Protein AF-A0A840U031-F1 (afdb_monomer)

Sequence (368 aa):
MFIEQYSKSLKYCKAKLGITLNYLNSFEESGIDAKKALLSLMNKDLINYETIKKSLEISNTLLSTINLNIQNQDTLATKFSENIDLINETMLNLDLVSRFKGSELEFILDRKDSQLIALKKNITLEKIDSIRNEYDVEIREKYYNLIINYFPEISEELSKLAGREIYKKLVHANIDLGKSGAKNGEVLNLYVTWKIDSKINVNQNPPRLSLGKYYLKDTGWKLEIADMFSLVKRINEPTSTEDTLLSPSNFKGTGGAVLMWTFNSLDRGIKLVDRNGTEKIIRKNRFINFVEPSIGINISYLDFSTGKDVEIGTGIQAGLFRNKIYFGYGANLHLLRPRDQNPYYFFLGFSFTKLSDFFKDSKSVASQ

Secondary structure (DSSP, 8-state):
-HHHHHHHHHHHHHHHHHHHHHHHHHHHHT-HHHHHHHHHHTT--HHHHHHHHHHHHHHHHHHHT--S----HHHHHHHHHHTHHHHHHHHHHHHHHHTTTTSHHHHHHHHHHHHHHHHT---------S-SSSHHHHHHHHHHHHHHHTHHHHHHHHHHHHHHHHHHHPPP----TTTTT--TT-EEEEEEE--S-SSS-TTSPPPEEEEEEEE----EEEEEEEEEEEEEEESS----TT-TTB-S-SEEEEEEEEEEEEEE-----EEEE-TTS-EEEE-S-HHHHHH--EEEEEEEEE--BTT-S-EEEEEEEEEETTTTEEEEEEEEGGGSS-TTS--EEEEEEE-HHHHHHHHHHHHHHTT-

Structure (mmCIF, N/CA/C/O backbone):
data_AF-A0A840U031-F1
#
_entry.id   AF-A0A840U031-F1
#
loop_
_atom_site.group_PDB
_atom_site.id
_atom_site.type_symbol
_atom_site.label_atom_id
_atom_site.label_alt_id
_atom_site.label_comp_id
_atom_site.label_asym_id
_atom_site.label_entity_id
_atom_site.label_seq_id
_atom_site.pdbx_PDB_ins_code
_atom_site.Cartn_x
_atom_site.Cartn_y
_atom_site.Cartn_z
_atom_site.occupancy
_atom_site.B_iso_or_equiv
_atom_site.auth_seq_id
_atom_site.auth_comp_id
_atom_site.auth_asym_id
_atom_site.auth_atom_id
_atom_site.pdbx_PDB_model_num
ATOM 1 N N . MET A 1 1 ? -42.787 -15.779 50.944 1.00 52.34 1 MET A N 1
ATOM 2 C CA . MET A 1 1 ? -41.893 -16.176 49.832 1.00 52.34 1 MET A CA 1
ATOM 3 C C . MET A 1 1 ? -41.603 -15.006 48.883 1.00 52.34 1 MET A C 1
ATOM 5 O O . MET A 1 1 ? -40.441 -14.667 48.727 1.00 52.34 1 MET A O 1
ATOM 9 N N . PHE A 1 2 ? -42.619 -14.320 48.338 1.00 59.94 2 PHE A N 1
ATOM 10 C CA . PHE A 1 2 ? -42.446 -13.186 47.404 1.00 59.94 2 PHE A CA 1
ATOM 11 C C . PHE A 1 2 ? -41.671 -11.989 48.001 1.00 59.94 2 PHE A C 1
ATOM 13 O O . PHE A 1 2 ? -40.651 -11.579 47.462 1.00 59.94 2 PHE A O 1
ATOM 20 N N . ILE A 1 3 ? -42.080 -11.489 49.174 1.00 62.50 3 ILE A N 1
ATOM 21 C CA . ILE A 1 3 ? -41.459 -10.327 49.849 1.00 62.50 3 ILE A CA 1
ATOM 22 C C . ILE A 1 3 ? -39.956 -10.528 50.113 1.00 62.50 3 ILE A C 1
ATOM 24 O O . ILE A 1 3 ? -39.149 -9.621 49.919 1.00 62.50 3 ILE A O 1
ATOM 28 N N . GLU A 1 4 ? -39.565 -11.730 50.536 1.00 63.16 4 GLU A N 1
ATOM 29 C CA . GLU A 1 4 ? -38.166 -12.061 50.816 1.00 63.16 4 GLU A CA 1
ATOM 30 C C . GLU A 1 4 ? -37.313 -12.036 49.539 1.00 63.16 4 GLU A C 1
ATOM 32 O O . GLU A 1 4 ? -36.189 -11.534 49.548 1.00 63.16 4 GLU A O 1
ATOM 37 N N . GLN A 1 5 ? -37.862 -12.530 48.428 1.00 63.81 5 GLN A N 1
ATOM 38 C CA . GLN A 1 5 ? -37.191 -12.541 47.133 1.00 63.81 5 GLN A CA 1
ATOM 39 C C . GLN A 1 5 ? -37.002 -11.119 46.587 1.00 63.81 5 GLN A C 1
ATOM 41 O O . GLN A 1 5 ? -35.893 -10.773 46.186 1.00 63.81 5 GLN A O 1
ATOM 46 N N . TYR A 1 6 ? -38.021 -10.258 46.675 1.00 64.38 6 TYR A N 1
ATOM 47 C CA . TYR A 1 6 ? -37.906 -8.846 46.280 1.00 64.38 6 TYR A CA 1
ATOM 48 C C . TYR A 1 6 ? -36.971 -8.043 47.177 1.00 64.38 6 TYR A C 1
ATOM 50 O O . TYR A 1 6 ? -36.213 -7.212 46.683 1.00 64.38 6 TYR A O 1
ATOM 58 N N . SER A 1 7 ? -36.954 -8.328 48.479 1.00 66.44 7 SER A N 1
ATOM 59 C CA . SER A 1 7 ? -35.987 -7.730 49.402 1.00 66.44 7 SER A CA 1
ATOM 60 C C . SER A 1 7 ? -34.548 -8.103 49.027 1.00 66.44 7 SER A C 1
ATOM 62 O O . SER A 1 7 ? -33.673 -7.235 48.991 1.00 66.44 7 SER A O 1
ATOM 64 N N . LYS A 1 8 ? -34.299 -9.371 48.667 1.00 67.69 8 LYS A N 1
ATOM 65 C CA . LYS A 1 8 ? -32.993 -9.827 48.156 1.00 67.69 8 LYS A CA 1
ATOM 66 C C . LYS A 1 8 ? -32.626 -9.133 46.840 1.00 67.69 8 LYS A C 1
ATOM 68 O O . LYS A 1 8 ? -31.516 -8.612 46.738 1.00 67.69 8 LYS A O 1
ATOM 73 N N . SER A 1 9 ? -33.546 -9.060 45.877 1.00 67.44 9 SER A N 1
ATOM 74 C CA . SER A 1 9 ? -33.321 -8.379 44.593 1.00 67.44 9 SER A CA 1
ATOM 75 C C . SER A 1 9 ? -33.045 -6.884 44.763 1.00 67.44 9 SER A C 1
ATOM 77 O O . SER A 1 9 ? -32.109 -6.363 44.167 1.00 67.44 9 SER A O 1
ATOM 79 N N . LEU A 1 10 ? -33.786 -6.193 45.633 1.00 70.62 10 LEU A N 1
ATOM 80 C CA . LEU A 1 10 ? -33.570 -4.773 45.909 1.00 70.62 10 LEU A CA 1
ATOM 81 C C . LEU A 1 10 ? -32.198 -4.518 46.544 1.00 70.62 10 LEU A C 1
ATOM 83 O O . LEU A 1 10 ? -31.493 -3.599 46.129 1.00 70.62 10 LEU A O 1
ATOM 87 N N . LYS A 1 11 ? -31.800 -5.331 47.534 1.00 73.38 11 LYS A N 1
ATOM 88 C CA . LYS A 1 11 ? -30.462 -5.245 48.144 1.00 73.38 11 LYS A CA 1
ATOM 89 C C . LYS A 1 11 ? -29.364 -5.454 47.101 1.00 73.38 11 LYS A C 1
ATOM 91 O O . LYS A 1 11 ? -28.410 -4.680 47.067 1.00 73.38 11 LYS A O 1
ATOM 96 N N . TYR A 1 12 ? -29.537 -6.443 46.224 1.00 70.62 12 TYR A N 1
ATOM 97 C CA . TYR A 1 12 ? -28.622 -6.706 45.116 1.00 70.62 12 TYR A CA 1
ATOM 98 C C . TYR A 1 12 ? -28.512 -5.511 44.162 1.00 70.62 12 TYR A C 1
ATOM 100 O O . TYR A 1 12 ? -27.408 -5.039 43.896 1.00 70.62 12 TYR A O 1
ATOM 108 N N . CYS A 1 13 ? -29.645 -4.975 43.695 1.00 71.44 13 CYS A N 1
ATOM 109 C CA . CYS A 1 13 ? -29.681 -3.806 42.820 1.00 71.44 13 CYS A CA 1
ATOM 110 C C . CYS A 1 13 ? -28.969 -2.608 43.449 1.00 71.44 13 CYS A C 1
ATOM 112 O O . CYS A 1 13 ? -28.123 -2.010 42.792 1.00 71.44 13 CYS A O 1
ATOM 114 N N . LYS A 1 14 ? -29.258 -2.291 44.720 1.00 76.25 14 LYS A N 1
ATOM 115 C CA . LYS A 1 14 ? -28.637 -1.167 45.439 1.00 76.25 14 LYS A CA 1
ATOM 116 C C . LYS A 1 14 ? -27.119 -1.290 45.524 1.00 76.25 14 LYS A C 1
ATOM 118 O O . LYS A 1 14 ? -26.420 -0.336 45.202 1.00 76.25 14 LYS A O 1
ATOM 123 N N . ALA A 1 15 ? -26.614 -2.457 45.925 1.00 70.12 15 ALA A N 1
ATOM 124 C CA . ALA A 1 15 ? -25.175 -2.675 46.047 1.00 70.12 15 ALA A CA 1
ATOM 125 C C . ALA A 1 15 ? -24.474 -2.611 44.679 1.00 70.12 15 ALA A C 1
ATOM 127 O O . ALA A 1 15 ? -23.429 -1.985 44.521 1.00 70.12 15 ALA A O 1
ATOM 128 N N . LYS A 1 16 ? -25.081 -3.221 43.658 1.00 67.75 16 LYS A N 1
ATOM 129 C CA . LYS A 1 16 ? -24.478 -3.364 42.330 1.00 67.75 16 LYS A CA 1
ATOM 130 C C . LYS A 1 16 ? -24.545 -2.092 41.482 1.00 67.75 16 LYS A C 1
ATOM 132 O O . LYS A 1 16 ? -23.653 -1.872 40.660 1.00 67.75 16 LYS A O 1
ATOM 137 N N . LEU A 1 17 ? -25.574 -1.262 41.664 1.00 75.50 17 LEU A N 1
ATOM 138 C CA . LEU A 1 17 ? -25.765 -0.010 40.926 1.00 75.50 17 LEU A CA 1
ATOM 139 C C . LEU A 1 17 ? -24.614 0.965 41.141 1.00 75.50 17 LEU A C 1
ATOM 141 O O . LEU A 1 17 ? -24.021 1.410 40.163 1.00 75.50 17 LEU A O 1
ATOM 145 N N . GLY A 1 18 ? -24.266 1.248 42.400 1.00 70.06 18 GLY A N 1
ATOM 146 C CA . GLY A 1 18 ? -23.199 2.197 42.726 1.00 70.06 18 GLY A CA 1
ATOM 147 C C . GLY A 1 18 ? -21.859 1.785 42.121 1.00 70.06 18 GLY A C 1
ATOM 148 O O . GLY A 1 18 ? -21.200 2.581 41.460 1.00 70.06 18 GLY A O 1
ATOM 149 N N . ILE A 1 19 ? -21.505 0.505 42.253 1.00 66.44 19 ILE A N 1
ATOM 150 C CA . ILE A 1 19 ? -20.251 -0.039 41.717 1.00 66.44 19 ILE A CA 1
ATOM 151 C C . ILE A 1 19 ? -20.231 0.034 40.191 1.00 66.44 19 ILE A C 1
ATOM 153 O O . ILE A 1 19 ? -19.241 0.460 39.602 1.00 66.44 19 ILE A O 1
ATOM 157 N N . THR A 1 20 ? -21.333 -0.353 39.544 1.00 70.56 20 THR A N 1
ATOM 158 C CA . THR A 1 20 ? -21.434 -0.334 38.079 1.00 70.56 20 THR A CA 1
ATOM 159 C C . THR A 1 20 ? -21.354 1.098 37.549 1.00 70.56 20 THR A C 1
ATOM 161 O O . THR A 1 20 ? -20.626 1.341 36.594 1.00 70.56 20 THR A O 1
ATOM 164 N N . LEU A 1 21 ? -22.033 2.060 38.181 1.00 79.00 21 LEU A N 1
ATOM 165 C CA . LEU A 1 21 ? -21.985 3.468 37.777 1.00 79.00 21 LEU A CA 1
ATOM 166 C C . LEU A 1 21 ? -20.596 4.082 37.981 1.00 79.00 21 LEU A C 1
ATOM 168 O O . LEU A 1 21 ? -20.086 4.713 37.062 1.00 79.00 21 LEU A O 1
ATOM 172 N N . ASN A 1 22 ? -19.949 3.841 39.125 1.00 71.62 22 ASN A N 1
ATOM 173 C CA . ASN A 1 22 ? -18.586 4.324 39.382 1.00 71.62 22 ASN A CA 1
ATOM 174 C C . ASN A 1 22 ? -17.590 3.768 38.361 1.00 71.62 22 ASN A C 1
ATOM 176 O O . ASN A 1 22 ? -16.774 4.498 37.802 1.00 71.62 22 ASN A O 1
ATOM 180 N N . TYR A 1 23 ? -17.706 2.476 38.069 1.00 68.94 23 TYR A N 1
ATOM 181 C CA . TYR A 1 23 ? -16.932 1.818 37.033 1.00 68.94 23 TYR A CA 1
ATOM 182 C C . TYR A 1 23 ? -17.152 2.468 35.660 1.00 68.94 23 TYR A C 1
ATOM 184 O O . TYR A 1 23 ? -16.185 2.843 35.001 1.00 68.94 23 TYR A O 1
ATOM 192 N N . LEU A 1 24 ? -18.406 2.660 35.240 1.00 78.50 24 LEU A N 1
ATOM 193 C CA . LEU A 1 24 ? -18.716 3.305 33.964 1.00 78.50 24 LEU A CA 1
ATOM 194 C C . LEU A 1 24 ? -18.139 4.725 33.897 1.00 78.50 24 LEU A C 1
ATOM 196 O O . LEU A 1 24 ? -17.519 5.077 32.896 1.00 78.50 24 LEU A O 1
ATOM 200 N N . ASN A 1 25 ? -18.284 5.499 34.973 1.00 80.94 25 ASN A N 1
ATOM 201 C CA . ASN A 1 25 ? -17.767 6.861 35.073 1.00 80.94 25 ASN A CA 1
ATOM 202 C C . ASN A 1 25 ? -16.238 6.904 34.964 1.00 80.94 25 ASN A C 1
ATOM 204 O O . ASN A 1 25 ? -15.719 7.735 34.227 1.00 80.94 25 ASN A O 1
ATOM 208 N N . SER A 1 26 ? -15.511 5.961 35.577 1.00 71.25 26 SER A N 1
ATOM 209 C CA . SER A 1 26 ? -14.043 5.927 35.481 1.00 71.25 26 SER A CA 1
ATOM 210 C C . SER A 1 26 ? -13.526 5.779 34.042 1.00 71.25 26 SER A C 1
ATOM 212 O O . SER A 1 26 ? -12.530 6.404 33.672 1.00 71.25 26 SER A O 1
ATOM 214 N N . PHE A 1 27 ? -14.220 5.014 33.189 1.00 70.62 27 PHE A N 1
ATOM 215 C CA . PHE A 1 27 ? -13.855 4.872 31.774 1.00 70.62 27 PHE A CA 1
ATOM 216 C C . PHE A 1 27 ? -14.200 6.115 30.952 1.00 70.62 27 PHE A C 1
ATOM 218 O O . PHE A 1 27 ? -13.538 6.383 29.951 1.00 70.62 27 PHE A O 1
ATOM 225 N N . GLU A 1 28 ? -15.216 6.876 31.355 1.00 78.81 28 GLU A N 1
ATOM 226 C CA . GLU A 1 28 ? -15.572 8.136 30.703 1.00 78.81 28 GLU A CA 1
ATOM 227 C C . GLU A 1 28 ? -14.630 9.275 31.083 1.00 78.81 28 GLU A C 1
ATOM 229 O O . GLU A 1 28 ? -14.171 10.008 30.207 1.00 78.81 28 GLU A O 1
ATOM 234 N N . GLU A 1 29 ? -14.305 9.393 32.371 1.00 78.00 29 GLU A N 1
ATOM 235 C CA . GLU A 1 29 ? -13.359 10.378 32.902 1.00 78.00 29 GLU A CA 1
ATOM 236 C C . GLU A 1 29 ? -11.951 10.172 32.331 1.00 78.00 29 GLU A C 1
ATOM 238 O O . GLU A 1 29 ? -11.235 11.137 32.067 1.00 78.00 29 GLU A O 1
ATOM 243 N N . SER A 1 30 ? -11.588 8.918 32.040 1.00 68.00 30 SER A N 1
ATOM 244 C CA . SER A 1 30 ? -10.326 8.549 31.382 1.00 68.00 30 SER A CA 1
ATOM 245 C C . SER A 1 30 ? -10.253 8.945 29.899 1.00 68.00 30 SER A C 1
ATOM 247 O O . SER A 1 30 ? -9.229 8.742 29.244 1.00 68.00 30 SER A O 1
ATOM 249 N N . GLY A 1 31 ? -11.326 9.517 29.351 1.00 71.31 31 GLY A N 1
ATOM 250 C CA . GLY A 1 31 ? -11.371 10.065 28.007 1.00 71.31 31 GLY A CA 1
ATOM 251 C C . GLY A 1 31 ? -12.100 9.187 26.992 1.00 71.31 31 GLY A C 1
ATOM 252 O O . GLY A 1 31 ? -12.456 8.029 27.208 1.00 71.31 31 GLY A O 1
ATOM 253 N N . ILE A 1 32 ? -12.318 9.778 25.819 1.00 66.06 32 ILE A N 1
ATOM 254 C CA . ILE A 1 32 ? -13.182 9.233 24.765 1.00 66.06 32 ILE A CA 1
ATOM 255 C C . ILE A 1 32 ? -12.710 7.854 24.273 1.00 66.06 32 ILE A C 1
ATOM 257 O O . ILE A 1 32 ? -13.534 7.016 23.904 1.00 66.06 32 ILE A O 1
ATOM 261 N N . ASP A 1 33 ? -11.405 7.597 24.253 1.00 59.47 33 ASP A N 1
ATOM 262 C CA . ASP A 1 33 ? -10.863 6.342 23.725 1.00 59.47 33 ASP A CA 1
ATOM 263 C C . ASP A 1 33 ? -10.995 5.178 24.717 1.00 59.47 33 ASP A C 1
ATOM 265 O O . ASP A 1 33 ? -11.311 4.060 24.304 1.00 59.47 33 ASP A O 1
ATOM 269 N N . ALA A 1 34 ? -10.889 5.449 26.020 1.00 63.06 34 ALA A N 1
ATOM 270 C CA . ALA A 1 34 ? -11.161 4.476 27.077 1.00 63.06 34 ALA A CA 1
ATOM 271 C C . ALA A 1 34 ? -12.633 4.040 27.068 1.00 63.06 34 ALA A C 1
ATOM 273 O O . ALA A 1 34 ? -12.937 2.844 27.065 1.00 63.06 34 ALA A O 1
ATOM 274 N N . LYS A 1 35 ? -13.549 5.008 26.941 1.00 72.38 35 LYS A N 1
ATOM 275 C CA . LYS A 1 35 ? -14.984 4.753 26.769 1.00 72.38 35 LYS A CA 1
ATOM 276 C C . LYS A 1 35 ? -15.269 3.849 25.564 1.00 72.38 35 LYS A C 1
ATOM 278 O O . LYS A 1 35 ? -16.048 2.907 25.665 1.00 72.38 35 LYS A O 1
ATOM 283 N N . LYS A 1 36 ? -14.626 4.088 24.417 1.00 64.19 36 LYS A N 1
ATOM 284 C CA . LYS A 1 36 ? -14.816 3.259 23.210 1.00 64.19 36 LYS A CA 1
ATOM 285 C C . LYS A 1 36 ? -14.271 1.843 23.363 1.00 64.19 36 LYS A C 1
ATOM 287 O O . LYS A 1 36 ? -14.905 0.906 22.882 1.00 64.19 36 LYS A O 1
ATOM 292 N N . ALA A 1 37 ? -13.113 1.686 24.005 1.00 64.12 37 ALA A N 1
ATOM 293 C CA . ALA A 1 37 ? -12.548 0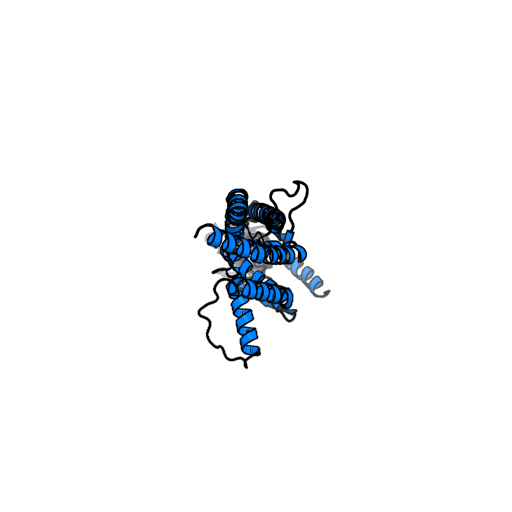.371 24.281 1.00 64.12 37 ALA A CA 1
ATOM 294 C C . ALA A 1 37 ? -13.520 -0.458 25.132 1.00 64.12 37 ALA A C 1
ATOM 296 O O . ALA A 1 37 ? -13.836 -1.590 24.768 1.00 64.12 37 ALA A O 1
ATOM 297 N N . LEU A 1 38 ? -14.085 0.147 26.183 1.00 72.81 38 LEU A N 1
ATOM 298 C CA . LEU A 1 38 ? -15.118 -0.472 27.010 1.00 72.81 38 LEU A CA 1
ATOM 299 C C . LEU A 1 38 ? -16.330 -0.928 26.179 1.00 72.81 38 LEU A C 1
ATOM 301 O O . LEU A 1 38 ? -16.732 -2.088 26.247 1.00 72.81 38 LEU A O 1
ATOM 305 N N . LEU A 1 39 ? -16.882 -0.039 25.351 1.00 70.81 39 LEU A N 1
ATOM 306 C CA . LEU A 1 39 ? -18.051 -0.337 24.513 1.00 70.81 39 LEU A CA 1
ATOM 307 C C . LEU A 1 39 ? -17.808 -1.485 23.529 1.00 70.81 39 LEU A C 1
ATOM 309 O O . LEU A 1 39 ? -18.669 -2.352 23.358 1.00 70.81 39 LEU A O 1
ATOM 313 N N . SER A 1 40 ? -16.621 -1.517 22.919 1.00 64.31 40 SER A N 1
ATOM 314 C CA . SER A 1 40 ? -16.225 -2.587 22.003 1.00 64.31 40 SER A CA 1
ATOM 315 C C . SER A 1 40 ? -16.146 -3.943 22.707 1.00 64.31 40 SER A C 1
ATOM 317 O O . SER A 1 40 ? -16.552 -4.946 22.127 1.00 64.31 40 SER A O 1
ATOM 319 N N . LEU A 1 41 ? -15.643 -3.987 23.943 1.00 62.75 41 LEU A N 1
ATOM 320 C CA . LEU A 1 41 ? -15.510 -5.227 24.723 1.00 62.75 41 LEU A CA 1
ATOM 321 C C . LEU A 1 41 ? -16.857 -5.754 25.204 1.00 62.75 41 LEU A C 1
ATOM 323 O O . LEU A 1 41 ? -17.073 -6.961 25.265 1.00 62.75 41 LEU A O 1
ATOM 327 N N . MET A 1 42 ? -17.776 -4.844 25.517 1.00 62.44 42 MET A N 1
ATOM 328 C CA . MET A 1 42 ? -19.139 -5.183 25.916 1.00 62.44 42 MET A CA 1
ATOM 329 C C . MET A 1 42 ? -20.041 -5.524 24.720 1.00 62.44 42 MET A C 1
ATOM 331 O O . MET A 1 42 ? -21.188 -5.927 24.918 1.00 62.44 42 MET A O 1
ATOM 335 N N . ASN A 1 43 ? -19.540 -5.368 23.486 1.00 63.44 43 ASN A N 1
ATOM 336 C CA . ASN A 1 43 ? -20.296 -5.520 22.243 1.00 63.44 43 ASN A CA 1
ATOM 337 C C . ASN A 1 43 ? -21.590 -4.678 22.249 1.00 63.44 43 ASN A C 1
ATOM 339 O O . ASN A 1 43 ? -22.680 -5.169 21.939 1.00 63.44 43 ASN A O 1
ATOM 343 N N . LYS A 1 44 ? -21.482 -3.416 22.686 1.00 65.75 44 LYS A N 1
ATOM 344 C CA . LYS A 1 44 ? -22.608 -2.478 22.782 1.00 65.75 44 LYS A CA 1
ATOM 345 C C . LYS A 1 44 ? -22.357 -1.234 21.940 1.00 65.75 44 LYS A C 1
ATOM 347 O O . LYS A 1 44 ? -21.292 -0.629 22.008 1.00 65.75 44 LYS A O 1
ATOM 352 N N . ASP A 1 45 ? -23.390 -0.811 21.218 1.00 59.81 45 ASP A N 1
ATOM 353 C CA . ASP A 1 45 ? -23.407 0.486 20.546 1.00 59.81 45 ASP A CA 1
ATOM 354 C C . ASP A 1 45 ? -23.555 1.636 21.552 1.00 59.81 45 ASP A C 1
ATOM 356 O O . ASP A 1 45 ? -24.243 1.515 22.570 1.00 59.81 45 ASP A O 1
ATOM 360 N N . LEU A 1 46 ? -22.959 2.786 21.228 1.00 56.78 46 LEU A N 1
ATOM 361 C CA . LEU A 1 46 ? -22.911 3.981 22.082 1.00 56.78 46 LEU A CA 1
ATOM 362 C C . LEU A 1 46 ? -24.312 4.498 22.469 1.00 56.78 46 LEU A C 1
ATOM 364 O O . LEU A 1 46 ? -24.532 4.918 23.601 1.00 56.78 46 LEU A O 1
ATOM 368 N N . ILE A 1 47 ? -25.287 4.391 21.559 1.00 55.09 47 ILE A N 1
ATOM 369 C CA . ILE A 1 47 ? -26.687 4.791 21.796 1.00 55.09 47 ILE A CA 1
ATOM 370 C C . ILE A 1 47 ? -27.358 3.882 22.836 1.00 55.09 47 ILE A C 1
ATOM 372 O O . ILE A 1 47 ? -28.074 4.363 23.717 1.00 55.09 47 ILE A O 1
ATOM 376 N N . ASN A 1 48 ? -27.099 2.574 22.763 1.00 69.62 48 ASN A N 1
ATOM 377 C CA . ASN A 1 48 ? -27.620 1.619 23.738 1.00 69.62 48 ASN A CA 1
ATOM 378 C C . ASN A 1 48 ? -26.961 1.837 25.103 1.00 69.62 48 ASN A C 1
ATOM 380 O O . ASN A 1 48 ? -27.642 1.794 26.120 1.00 69.62 48 ASN A O 1
ATOM 384 N N . TYR A 1 49 ? -25.665 2.143 25.131 1.00 77.94 49 TYR A N 1
ATOM 385 C CA . TYR A 1 49 ? -24.941 2.423 26.367 1.00 77.94 49 TYR A CA 1
ATOM 386 C C . TYR A 1 49 ? -25.464 3.648 27.125 1.00 77.94 49 TYR A C 1
ATOM 388 O O . TYR A 1 49 ? -25.784 3.522 28.303 1.00 77.94 49 TYR A O 1
ATOM 396 N N . GLU A 1 50 ? -25.595 4.806 26.469 1.00 80.25 50 GLU A N 1
ATOM 397 C CA . GLU A 1 50 ? -26.062 6.046 27.117 1.00 80.25 50 GLU A CA 1
ATOM 398 C C . GLU A 1 50 ? -27.475 5.893 27.682 1.00 80.25 50 GLU A C 1
ATOM 400 O O . GLU A 1 50 ? -27.775 6.321 28.796 1.00 80.25 50 GLU A O 1
ATOM 405 N N . THR A 1 51 ? -28.343 5.227 26.919 1.00 81.06 51 THR A N 1
ATOM 406 C CA . THR A 1 51 ? -29.727 4.972 27.325 1.00 81.06 51 THR A CA 1
ATOM 407 C C . THR A 1 51 ? -29.771 4.080 28.565 1.00 81.06 51 THR A C 1
ATOM 409 O O . THR A 1 51 ? -30.479 4.389 29.524 1.00 81.06 51 THR A O 1
ATOM 412 N N . ILE A 1 52 ? -28.971 3.008 28.579 1.00 80.19 52 ILE A N 1
ATOM 413 C CA . ILE A 1 52 ? -28.910 2.093 29.720 1.00 80.19 52 ILE A CA 1
ATOM 414 C C . ILE A 1 52 ? -28.264 2.777 30.932 1.00 80.19 52 ILE A C 1
ATOM 416 O O . ILE A 1 52 ? -28.794 2.668 32.034 1.00 80.19 52 ILE A O 1
ATOM 420 N N . LYS A 1 53 ? -27.171 3.529 30.753 1.00 85.12 53 LYS A N 1
ATOM 421 C CA . LYS A 1 53 ? -26.507 4.264 31.839 1.00 85.12 53 LYS A CA 1
ATOM 422 C C . LYS A 1 53 ? -27.453 5.273 32.487 1.00 85.12 53 LYS A C 1
ATOM 424 O O . LYS A 1 53 ? -27.606 5.257 33.704 1.00 85.12 53 LYS A O 1
ATOM 429 N N . LYS A 1 54 ? -28.148 6.084 31.687 1.00 87.50 54 LYS A N 1
ATOM 430 C CA . LYS A 1 54 ? -29.126 7.053 32.194 1.00 87.50 54 LYS A CA 1
ATOM 431 C C . LYS A 1 54 ? -30.273 6.367 32.941 1.00 87.50 54 LYS A C 1
ATOM 433 O O . LYS A 1 54 ? -30.687 6.848 33.992 1.00 87.50 54 LYS A O 1
ATOM 438 N N . SER A 1 55 ? -30.762 5.227 32.439 1.00 86.81 55 SER A N 1
ATOM 439 C CA . SER A 1 55 ? -31.758 4.420 33.161 1.00 86.81 55 SER A CA 1
ATOM 440 C C . SER A 1 55 ? -31.207 3.905 34.500 1.00 86.81 55 SER A C 1
ATOM 442 O O . SER A 1 55 ? -31.899 3.978 35.516 1.00 86.81 55 SER A O 1
ATOM 444 N N . LEU A 1 56 ? -29.940 3.475 34.557 1.00 85.75 56 LEU A N 1
ATOM 445 C CA . LEU A 1 56 ? -29.282 3.060 35.801 1.00 85.75 56 LEU A CA 1
ATOM 446 C C . LEU A 1 56 ? -29.084 4.225 36.787 1.00 85.75 56 LEU A C 1
ATOM 448 O O . LEU A 1 56 ? -29.298 4.036 37.980 1.00 85.75 56 LEU A O 1
ATOM 452 N N . GLU A 1 57 ? -28.735 5.430 36.331 1.00 88.00 57 GLU A N 1
ATOM 453 C CA . GLU A 1 57 ? -28.627 6.628 37.184 1.00 88.00 57 GLU A CA 1
ATOM 454 C C . GLU A 1 57 ? -29.979 7.006 37.804 1.00 88.00 57 GLU A C 1
ATOM 456 O O . GLU A 1 57 ? -30.079 7.210 39.017 1.00 88.00 57 GLU A O 1
ATOM 461 N N . ILE A 1 58 ? -31.038 7.021 36.986 1.00 87.25 58 ILE A N 1
ATOM 462 C CA . ILE A 1 58 ? -32.414 7.244 37.447 1.00 87.25 58 ILE A CA 1
ATOM 463 C C . ILE A 1 58 ? -32.801 6.155 38.455 1.00 87.25 58 ILE A C 1
ATOM 465 O O . ILE A 1 58 ? -33.259 6.463 39.556 1.00 87.25 58 ILE A O 1
ATOM 469 N N . SER A 1 59 ? -32.528 4.890 38.139 1.00 86.19 59 SER A N 1
ATOM 470 C CA . SER A 1 59 ? -32.802 3.759 39.027 1.00 86.19 59 SER 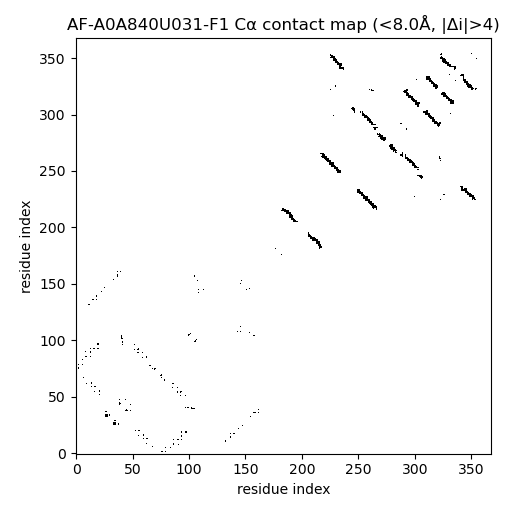A CA 1
ATOM 471 C C . SER A 1 59 ? -32.039 3.850 40.349 1.00 86.19 59 SER A C 1
ATOM 473 O O . SER A 1 59 ? -32.597 3.538 41.397 1.00 86.19 59 SER A O 1
ATOM 475 N N . ASN A 1 60 ? -30.793 4.333 40.343 1.00 87.25 60 ASN A N 1
ATOM 476 C CA . ASN A 1 60 ? -30.001 4.536 41.556 1.00 87.25 60 ASN A CA 1
ATOM 477 C C . ASN A 1 60 ? -30.654 5.562 42.487 1.00 87.25 60 ASN A C 1
ATOM 479 O O . ASN A 1 60 ? -30.817 5.302 43.681 1.00 87.25 60 ASN A O 1
ATOM 483 N N . THR A 1 61 ? -31.100 6.694 41.934 1.00 86.25 61 THR A N 1
ATOM 484 C CA . THR A 1 61 ? -31.808 7.714 42.722 1.00 86.25 61 THR A CA 1
ATOM 485 C C . THR A 1 61 ? -33.123 7.179 43.284 1.00 86.25 61 THR A C 1
ATOM 487 O O . THR A 1 61 ? -33.334 7.250 44.494 1.00 86.25 61 THR A O 1
ATOM 490 N N . LEU A 1 62 ? -33.963 6.552 42.457 1.00 85.25 62 LEU A N 1
ATOM 491 C CA . LEU A 1 62 ? -35.277 6.057 42.870 1.00 85.25 62 LEU A CA 1
ATOM 492 C C . LEU A 1 62 ? -35.177 4.905 43.877 1.00 85.25 62 LEU A C 1
ATOM 494 O O . LEU A 1 62 ? -35.789 4.966 44.944 1.00 85.25 62 LEU A O 1
ATOM 498 N N . LEU A 1 63 ? -34.349 3.890 43.612 1.00 82.94 63 LEU A N 1
ATOM 499 C CA . LEU A 1 63 ? -34.202 2.752 44.520 1.00 82.94 63 LEU A CA 1
ATOM 500 C C . LEU A 1 63 ? -33.605 3.170 45.866 1.00 82.94 63 LEU A C 1
ATOM 502 O O . LEU A 1 63 ? -33.999 2.612 46.894 1.00 82.94 63 LEU A O 1
ATOM 506 N N . SER A 1 64 ? -32.703 4.161 45.909 1.00 80.56 64 SER A N 1
ATOM 507 C CA . SER A 1 64 ? -32.112 4.648 47.166 1.00 80.56 64 SER A CA 1
ATOM 508 C C . SER A 1 64 ? -33.169 5.104 48.185 1.00 80.56 64 SER A C 1
ATOM 510 O O . SER A 1 64 ? -33.012 4.830 49.376 1.00 80.56 64 SER A O 1
ATOM 512 N N . THR A 1 65 ? -34.298 5.653 47.718 1.00 82.06 65 THR A N 1
ATOM 513 C CA . THR A 1 65 ? -35.412 6.136 48.557 1.00 82.06 65 THR A CA 1
ATOM 514 C C . THR A 1 65 ? -36.255 5.023 49.194 1.00 82.06 65 THR A C 1
ATOM 516 O O . THR A 1 65 ? -36.973 5.255 50.171 1.00 82.06 65 THR A O 1
ATOM 519 N N . ILE A 1 66 ? -36.150 3.786 48.695 1.00 80.38 66 ILE A N 1
ATOM 520 C CA . ILE A 1 66 ? -36.898 2.643 49.225 1.00 80.38 66 ILE A CA 1
ATOM 521 C C . ILE A 1 66 ? -36.260 2.182 50.543 1.00 80.38 66 ILE A C 1
ATOM 523 O O . ILE A 1 66 ? -35.230 1.501 50.555 1.00 80.38 66 ILE A O 1
ATOM 527 N N . ASN A 1 67 ? -36.873 2.551 51.668 1.00 75.00 67 ASN A N 1
ATOM 528 C CA . ASN A 1 67 ? -36.425 2.141 52.998 1.00 75.00 67 ASN A CA 1
ATOM 529 C C . ASN A 1 67 ? -36.890 0.710 53.330 1.00 75.00 67 ASN A C 1
ATOM 531 O O . ASN A 1 67 ? -38.087 0.428 53.334 1.00 75.00 67 ASN A O 1
ATOM 535 N N . LEU A 1 68 ? -35.932 -0.170 53.633 1.00 68.19 68 LEU A N 1
ATOM 536 C CA . LEU A 1 68 ? -36.155 -1.576 53.985 1.00 68.19 68 LEU A CA 1
ATOM 537 C C . LEU A 1 68 ? -36.444 -1.802 55.482 1.00 68.19 68 LEU A C 1
ATOM 539 O O . LEU A 1 68 ? -36.837 -2.903 55.851 1.00 68.19 68 LEU A O 1
ATOM 543 N N . ASN A 1 69 ? -36.289 -0.785 56.339 1.00 64.19 69 ASN A N 1
ATOM 544 C CA . ASN A 1 69 ? -36.486 -0.894 57.795 1.00 64.19 69 ASN A CA 1
ATOM 545 C C . ASN A 1 69 ? -37.960 -0.776 58.240 1.00 64.19 69 ASN A C 1
ATOM 547 O O . ASN A 1 69 ? -38.243 -0.413 59.382 1.00 64.19 69 ASN A O 1
ATOM 551 N N . ILE A 1 70 ? -38.918 -1.050 57.353 1.00 67.12 70 ILE A N 1
ATOM 552 C CA . ILE A 1 70 ? -40.348 -0.990 57.680 1.00 67.12 70 ILE A CA 1
ATOM 553 C C . ILE A 1 70 ? -40.729 -2.281 58.413 1.00 67.12 70 ILE A C 1
ATOM 555 O O . ILE A 1 70 ? -40.640 -3.368 57.850 1.00 67.12 70 ILE A O 1
ATOM 559 N N . GLN A 1 71 ? -41.150 -2.158 59.675 1.00 62.44 71 GLN A N 1
ATOM 560 C CA . GLN A 1 71 ? -41.506 -3.304 60.525 1.00 62.44 71 GLN A CA 1
ATOM 561 C C . GLN A 1 71 ? -42.856 -3.946 60.159 1.00 62.44 71 GLN A C 1
ATOM 563 O O . GLN A 1 71 ? -43.106 -5.095 60.511 1.00 62.44 71 GLN A O 1
ATOM 568 N N . ASN A 1 72 ? -43.726 -3.224 59.449 1.00 75.31 72 ASN A N 1
ATOM 569 C CA . ASN A 1 72 ? -45.039 -3.711 59.041 1.00 75.31 72 ASN A CA 1
ATOM 570 C C . ASN A 1 72 ? -44.966 -4.379 57.648 1.00 75.31 72 ASN A C 1
ATOM 572 O O . ASN A 1 72 ? -44.598 -3.752 56.652 1.00 75.31 72 ASN A O 1
ATOM 576 N N . GLN A 1 73 ? -45.310 -5.670 57.592 1.00 69.00 73 GLN A N 1
ATOM 577 C CA . GLN A 1 73 ? -45.202 -6.495 56.384 1.00 69.00 73 GLN A CA 1
ATOM 578 C C . GLN A 1 73 ? -46.152 -6.065 55.260 1.00 69.00 73 GLN A C 1
ATOM 580 O O . GLN A 1 73 ? -45.759 -6.136 54.096 1.00 69.00 73 GLN A O 1
ATOM 585 N N . ASP A 1 74 ? -47.345 -5.563 55.583 1.00 70.94 74 ASP A N 1
ATOM 586 C CA . ASP A 1 74 ? -48.332 -5.153 54.577 1.00 70.94 74 ASP A CA 1
ATOM 587 C C . ASP A 1 74 ? -47.887 -3.877 53.856 1.00 70.94 74 ASP A C 1
ATOM 589 O O . ASP A 1 74 ? -47.971 -3.769 52.636 1.00 70.94 74 ASP A O 1
ATOM 593 N N . THR A 1 75 ? -47.298 -2.930 54.589 1.00 73.31 75 THR A N 1
ATOM 594 C CA . THR A 1 75 ? -46.737 -1.700 53.997 1.00 73.31 75 THR A CA 1
ATOM 595 C C . THR A 1 75 ? -45.476 -1.971 53.183 1.00 73.31 75 THR A C 1
ATOM 597 O O . THR A 1 75 ? -45.226 -1.292 52.186 1.00 73.31 75 THR A O 1
ATOM 600 N N . LEU A 1 76 ? -44.686 -2.974 53.572 1.00 70.06 76 LEU A N 1
ATOM 601 C CA . LEU A 1 76 ? -43.537 -3.433 52.796 1.00 70.06 76 LEU A CA 1
ATOM 602 C C . LEU A 1 76 ? -43.986 -4.102 51.481 1.00 70.06 76 LEU A C 1
ATOM 604 O O . LEU A 1 76 ? -43.389 -3.857 50.433 1.00 70.06 76 LEU A O 1
ATOM 608 N N . ALA A 1 77 ? -45.054 -4.905 51.524 1.00 67.81 77 ALA A N 1
ATOM 609 C CA . ALA A 1 77 ? -45.628 -5.566 50.354 1.00 67.81 77 ALA A CA 1
ATOM 610 C C . ALA A 1 77 ? -46.172 -4.560 49.330 1.00 67.81 77 ALA A C 1
ATOM 612 O O . ALA A 1 77 ? -45.852 -4.673 48.146 1.00 67.8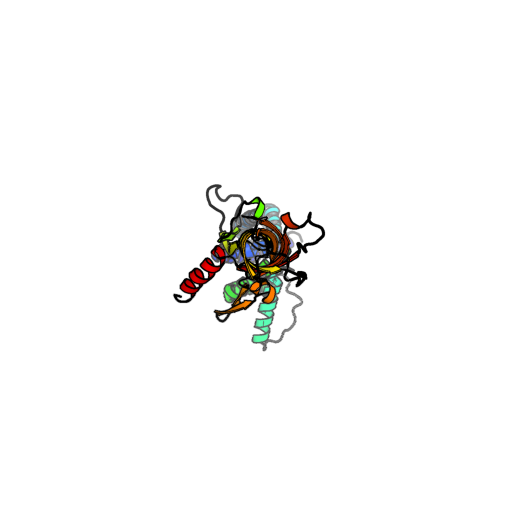1 77 ALA A O 1
ATOM 613 N N . THR A 1 78 ? -46.910 -3.539 49.780 1.00 74.31 78 THR A N 1
ATOM 614 C CA . THR A 1 78 ? -47.413 -2.465 48.906 1.00 74.31 78 THR A CA 1
ATOM 615 C C . THR A 1 78 ? -46.266 -1.712 48.237 1.00 74.31 78 THR A C 1
ATOM 617 O O . THR A 1 78 ? -46.254 -1.579 47.016 1.00 74.31 78 THR A O 1
ATOM 620 N N . LYS A 1 79 ? -45.225 -1.333 48.994 1.00 73.94 79 LYS A N 1
ATOM 621 C CA . LYS A 1 79 ? -44.043 -0.673 48.417 1.00 73.94 79 LYS A CA 1
ATOM 622 C C . LYS A 1 79 ? -43.304 -1.536 47.398 1.00 73.94 79 LYS A C 1
ATOM 624 O O . LYS A 1 79 ? -42.791 -1.001 46.417 1.00 73.94 79 LYS A O 1
ATOM 629 N N . PHE A 1 80 ? -43.221 -2.850 47.606 1.00 71.25 80 PHE A N 1
ATOM 630 C CA . PHE A 1 80 ? -42.626 -3.737 46.606 1.00 71.25 80 PHE A CA 1
ATOM 631 C C . PHE A 1 80 ? -43.493 -3.859 45.357 1.00 71.25 80 PHE A C 1
ATOM 633 O O . PHE A 1 80 ? -42.944 -3.831 44.261 1.00 71.25 80 PHE A O 1
ATOM 640 N N . SER A 1 81 ? -44.818 -3.936 45.504 1.00 71.44 81 SER A N 1
ATOM 641 C CA . SER A 1 81 ? -45.740 -3.960 44.364 1.00 71.44 81 SER A CA 1
ATOM 642 C C . SER A 1 81 ? -45.652 -2.680 43.530 1.00 71.44 81 SER A C 1
ATOM 644 O O . SER A 1 81 ? -45.689 -2.753 42.309 1.00 71.44 81 SER A O 1
ATOM 646 N N . GLU A 1 82 ? -45.491 -1.520 44.170 1.00 78.88 82 GLU A N 1
ATOM 647 C CA . GLU A 1 82 ? -45.356 -0.220 43.496 1.00 78.88 82 GLU A CA 1
ATOM 648 C C . GLU A 1 82 ? -44.017 -0.048 42.757 1.00 78.88 82 GLU A C 1
ATOM 650 O O . GLU A 1 82 ? -43.921 0.763 41.842 1.00 78.88 82 GLU A O 1
ATOM 655 N N . ASN A 1 83 ? -42.976 -0.798 43.139 1.00 78.88 83 ASN A N 1
ATOM 656 C CA . ASN A 1 83 ? -41.614 -0.650 42.604 1.00 78.88 83 ASN A CA 1
ATOM 657 C C . ASN A 1 83 ? -41.111 -1.900 41.864 1.00 78.88 83 ASN A C 1
ATOM 659 O O . ASN A 1 83 ? -39.921 -2.009 41.561 1.00 78.88 83 ASN A O 1
ATOM 663 N N . ILE A 1 84 ? -41.996 -2.858 41.586 1.00 76.94 84 ILE A N 1
ATOM 664 C CA . ILE A 1 84 ? -41.643 -4.153 40.996 1.00 76.94 84 ILE A CA 1
ATOM 665 C C . ILE A 1 84 ? -41.003 -3.998 39.615 1.00 76.94 84 ILE A C 1
ATOM 667 O O . ILE A 1 84 ? -39.965 -4.603 39.340 1.00 76.94 84 ILE A O 1
ATOM 671 N N . ASP A 1 85 ? -41.572 -3.122 38.790 1.00 75.69 85 ASP A N 1
ATOM 672 C CA . ASP A 1 85 ? -41.105 -2.862 37.433 1.00 75.69 85 ASP A CA 1
ATOM 673 C C . ASP A 1 85 ? -39.751 -2.162 37.451 1.00 75.69 85 ASP A C 1
ATOM 675 O O . ASP A 1 85 ? -38.840 -2.579 36.743 1.00 75.69 85 ASP A O 1
ATOM 679 N N . LEU A 1 86 ? -39.572 -1.189 38.350 1.00 77.62 86 LEU A N 1
ATOM 680 C CA . LEU A 1 86 ? -38.296 -0.507 38.548 1.00 77.62 86 LEU A CA 1
ATOM 681 C C . LEU A 1 86 ? -37.191 -1.493 38.955 1.00 77.62 86 LEU A C 1
ATOM 683 O O . LEU A 1 86 ? -36.089 -1.439 38.413 1.00 77.62 86 LEU A O 1
ATOM 687 N N . ILE A 1 87 ? -37.468 -2.413 39.887 1.00 74.12 87 ILE A N 1
ATOM 688 C CA . ILE A 1 87 ? -36.497 -3.429 40.324 1.00 74.12 87 ILE A CA 1
ATOM 689 C C . ILE A 1 87 ? -36.161 -4.381 39.168 1.00 74.12 87 ILE A C 1
ATOM 691 O O . ILE A 1 87 ? -34.983 -4.647 38.924 1.00 74.12 87 ILE A O 1
ATOM 695 N N . ASN A 1 88 ? -37.167 -4.863 38.435 1.00 72.75 88 ASN A N 1
ATOM 696 C CA . ASN A 1 88 ? -36.973 -5.777 37.308 1.00 72.75 88 ASN A CA 1
ATOM 697 C C . ASN A 1 88 ? -36.196 -5.118 36.158 1.00 72.75 88 ASN A C 1
ATOM 699 O O . ASN A 1 88 ? -35.244 -5.707 35.642 1.00 72.75 88 ASN A O 1
ATOM 703 N N . GLU A 1 89 ? -36.555 -3.889 35.786 1.00 78.19 89 GLU A N 1
ATOM 704 C CA . GLU A 1 89 ? -35.862 -3.112 34.758 1.00 78.19 89 GLU A CA 1
ATOM 705 C C . GLU A 1 89 ? -34.416 -2.828 35.178 1.00 78.19 89 GLU A C 1
ATOM 707 O O . GLU A 1 89 ? -33.487 -3.042 34.398 1.00 78.19 89 GLU A O 1
ATOM 712 N N . THR A 1 90 ? -34.200 -2.452 36.443 1.00 78.50 90 THR A N 1
ATOM 713 C CA . THR A 1 90 ? -32.853 -2.261 36.993 1.00 78.50 90 THR A CA 1
ATOM 714 C C . THR A 1 90 ? -32.037 -3.545 36.903 1.00 78.50 90 THR A C 1
ATOM 716 O O . THR A 1 90 ? -30.882 -3.502 36.489 1.00 78.50 90 THR A O 1
ATOM 719 N N . MET A 1 91 ? -32.601 -4.700 37.272 1.00 72.19 91 MET A N 1
ATOM 720 C CA . MET A 1 91 ? -31.903 -5.986 37.169 1.00 72.19 91 MET A CA 1
ATOM 721 C C . MET A 1 91 ? -31.523 -6.319 35.725 1.00 72.19 91 MET A C 1
ATOM 723 O O . MET A 1 91 ? -30.406 -6.778 35.486 1.00 72.19 91 MET A O 1
ATOM 727 N N . LEU A 1 92 ? -32.419 -6.067 34.772 1.00 75.38 92 LEU A N 1
ATOM 728 C CA . LEU A 1 92 ? -32.188 -6.330 33.354 1.00 75.38 92 LEU A CA 1
ATOM 729 C C . LEU A 1 92 ? -31.110 -5.397 32.784 1.00 75.38 92 LEU A C 1
ATOM 731 O O . LEU A 1 92 ? -30.171 -5.858 32.138 1.00 75.38 92 LEU A O 1
ATOM 735 N N . ASN A 1 93 ? -31.185 -4.102 33.089 1.00 76.56 93 ASN A N 1
ATOM 736 C CA . ASN A 1 93 ? -30.186 -3.113 32.686 1.00 76.56 93 ASN A CA 1
ATOM 737 C C . ASN A 1 93 ? -28.825 -3.387 33.330 1.00 76.56 93 ASN A C 1
ATOM 739 O O . ASN A 1 93 ? -27.792 -3.308 32.660 1.00 76.56 93 ASN A O 1
ATOM 743 N N . LEU A 1 94 ? -28.814 -3.793 34.603 1.00 70.88 94 LEU A N 1
ATOM 744 C CA . LEU A 1 94 ? -27.608 -4.275 35.257 1.00 70.88 94 LEU A CA 1
ATOM 745 C C . LEU A 1 94 ? -27.074 -5.509 34.535 1.00 70.88 94 LEU A C 1
ATOM 747 O O . LEU A 1 94 ? -25.887 -5.521 34.261 1.00 70.88 94 LEU A O 1
ATOM 751 N N . ASP A 1 95 ? -27.870 -6.522 34.180 1.00 68.44 95 ASP A N 1
ATOM 752 C CA . ASP A 1 95 ? -27.380 -7.687 33.417 1.00 68.44 95 ASP A CA 1
ATOM 753 C C . ASP A 1 95 ? -26.740 -7.266 32.085 1.00 68.44 95 ASP A C 1
ATOM 755 O O . ASP A 1 95 ? -25.616 -7.659 31.782 1.00 68.44 95 ASP A O 1
ATOM 759 N N . LEU A 1 96 ? -27.385 -6.372 31.332 1.00 69.75 96 LEU A N 1
ATOM 760 C CA . LEU A 1 96 ? -26.888 -5.906 30.033 1.00 69.75 96 LEU A CA 1
ATOM 761 C C . LEU A 1 96 ? -25.535 -5.186 30.100 1.00 69.75 96 LEU A C 1
ATOM 763 O O . LEU A 1 96 ? -24.769 -5.271 29.138 1.00 69.75 96 LEU A O 1
ATOM 767 N N . VAL A 1 97 ? -25.255 -4.485 31.201 1.00 68.31 97 VAL A N 1
ATOM 768 C CA . VAL A 1 97 ? -23.997 -3.746 31.430 1.00 68.31 97 VAL A CA 1
ATOM 769 C C . VAL A 1 97 ? -22.994 -4.572 32.237 1.00 68.31 97 VAL A C 1
ATOM 771 O O . VAL A 1 97 ? -21.791 -4.356 32.167 1.00 68.31 97 VAL A O 1
ATOM 774 N N . SER A 1 98 ? -23.474 -5.546 33.005 1.00 55.78 98 SER A N 1
ATOM 775 C CA . SER A 1 98 ? -22.667 -6.336 33.933 1.00 55.78 98 SER A CA 1
ATOM 776 C C . SER A 1 98 ? -22.313 -7.733 33.443 1.00 55.78 98 SER A C 1
ATOM 778 O O . SER A 1 98 ? -21.724 -8.492 34.219 1.00 55.78 98 SER A O 1
ATOM 780 N N . ARG A 1 99 ? -22.614 -8.063 32.180 1.00 56.25 99 ARG A N 1
ATOM 781 C CA . ARG A 1 99 ? -22.052 -9.216 31.460 1.00 56.25 99 ARG A CA 1
ATOM 782 C C . ARG A 1 99 ? -20.542 -9.039 31.244 1.00 56.25 99 ARG A C 1
ATOM 784 O O . ARG A 1 99 ? -20.062 -8.886 30.131 1.00 56.25 99 ARG A O 1
ATOM 791 N N . PHE A 1 100 ? -19.805 -9.072 32.349 1.00 50.47 100 PHE A N 1
ATOM 792 C CA . PHE A 1 100 ? -18.369 -9.331 32.395 1.00 50.47 100 PHE A CA 1
ATOM 793 C C . PHE A 1 100 ? -18.097 -10.821 32.207 1.00 50.47 100 PHE A C 1
ATOM 795 O O . PHE A 1 100 ? -17.098 -11.184 31.598 1.00 50.47 100 PHE A O 1
ATOM 802 N N . LYS A 1 101 ? -19.027 -11.669 32.657 1.00 44.50 101 LYS A N 1
ATOM 803 C CA . LYS A 1 101 ? -18.876 -13.118 32.664 1.00 44.50 101 LYS A CA 1
ATOM 804 C C . LYS A 1 101 ? -18.728 -13.696 31.252 1.00 44.50 101 LYS A C 1
ATOM 806 O O . LYS A 1 101 ? -19.670 -13.638 30.465 1.00 44.50 101 LYS A O 1
ATOM 811 N N . GLY A 1 102 ? -17.559 -14.250 30.948 1.00 45.22 102 GLY A N 1
ATOM 812 C CA . GLY A 1 102 ? -17.148 -14.767 29.643 1.00 45.22 102 GLY A CA 1
ATOM 813 C C . GLY A 1 102 ? -16.599 -13.716 28.668 1.00 45.22 102 GLY A C 1
ATOM 814 O O . GLY A 1 102 ? -16.341 -14.056 27.515 1.00 45.22 102 GLY A O 1
ATOM 815 N N . SER A 1 103 ? -16.436 -12.456 29.086 1.00 53.22 103 SER A N 1
ATOM 816 C CA . SER A 1 103 ? -15.853 -11.393 28.251 1.00 53.22 103 SER A CA 1
ATOM 817 C C . SER A 1 103 ? -14.319 -11.419 28.287 1.00 53.22 103 SER A C 1
ATOM 819 O O . SER A 1 103 ? -13.718 -11.836 29.277 1.00 53.22 103 SER A O 1
ATOM 821 N N . GLU A 1 104 ? -13.657 -10.915 27.238 1.00 55.97 104 GLU A N 1
ATOM 822 C CA . GLU A 1 104 ? -12.187 -10.784 27.243 1.00 55.97 104 GLU A CA 1
ATOM 823 C C . GLU A 1 104 ? -11.685 -9.883 28.379 1.00 55.97 104 GLU A C 1
ATOM 825 O O . GLU A 1 104 ? -10.587 -10.082 28.895 1.00 55.97 104 GLU A O 1
ATOM 830 N N . LEU A 1 105 ? -12.501 -8.918 28.804 1.00 58.12 105 LEU A N 1
ATOM 831 C CA . LEU A 1 105 ? -12.176 -8.041 29.916 1.00 58.12 105 LEU A CA 1
ATOM 832 C C . LEU A 1 105 ? -12.110 -8.801 31.249 1.00 58.12 105 LEU A C 1
ATOM 834 O O . LEU A 1 105 ? -11.161 -8.598 31.997 1.00 58.12 105 LEU A O 1
ATOM 838 N N . GLU A 1 106 ? -13.054 -9.706 31.527 1.00 60.25 106 GLU A N 1
ATOM 839 C CA . GLU A 1 106 ? -12.984 -10.581 32.712 1.00 60.25 106 GLU A CA 1
ATOM 840 C C . GLU A 1 106 ? -11.731 -11.460 32.667 1.00 60.25 106 GLU A C 1
ATOM 842 O O . GLU A 1 106 ? -11.001 -11.523 33.648 1.00 60.25 106 GLU A O 1
ATOM 847 N N . PHE A 1 107 ? -11.389 -12.026 31.505 1.00 59.81 107 PHE A N 1
ATOM 848 C CA . PHE A 1 107 ? -10.174 -12.832 31.363 1.00 59.81 107 PHE A CA 1
ATOM 849 C C . PHE A 1 107 ? -8.885 -12.038 31.650 1.00 59.81 107 PHE A C 1
ATOM 851 O O . PHE A 1 107 ? -7.947 -12.552 32.264 1.00 59.81 107 PHE A O 1
ATOM 858 N N . ILE A 1 108 ? -8.815 -10.773 31.225 1.00 58.62 108 ILE A N 1
ATOM 859 C CA . ILE A 1 108 ? -7.671 -9.890 31.509 1.00 58.62 108 ILE A CA 1
ATOM 860 C C . ILE A 1 108 ? -7.588 -9.575 33.000 1.00 58.62 108 ILE A C 1
ATOM 862 O O . ILE A 1 108 ? -6.498 -9.633 33.576 1.00 58.62 108 ILE A O 1
ATOM 866 N N . LEU A 1 109 ? -8.729 -9.276 33.621 1.00 57.84 109 LEU A N 1
ATOM 867 C CA . LEU A 1 109 ? -8.815 -8.980 35.046 1.00 57.84 109 LEU A CA 1
ATOM 868 C C . LEU A 1 109 ? -8.438 -10.199 35.894 1.00 57.84 109 LEU A C 1
ATOM 870 O O . LEU A 1 109 ? -7.599 -10.070 36.783 1.00 57.84 109 LEU A O 1
ATOM 874 N N . ASP A 1 110 ? -8.944 -11.385 35.557 1.00 62.50 110 ASP A N 1
ATOM 875 C CA . ASP A 1 110 ? -8.615 -12.652 36.218 1.00 62.50 110 ASP A CA 1
ATOM 876 C C . ASP A 1 110 ? -7.141 -13.018 36.067 1.00 62.50 110 ASP A C 1
ATOM 878 O O . ASP A 1 110 ? -6.504 -13.499 37.008 1.00 62.50 110 ASP A O 1
ATOM 882 N N . ARG A 1 111 ? -6.550 -12.764 34.895 1.00 64.38 111 ARG A N 1
ATOM 883 C CA . ARG A 1 111 ? -5.125 -13.014 34.663 1.00 64.38 111 ARG A CA 1
ATOM 884 C C . ARG A 1 111 ? -4.248 -12.053 35.460 1.00 64.38 111 ARG A C 1
ATOM 886 O O . ARG A 1 111 ? -3.238 -12.486 36.015 1.00 64.38 111 ARG A O 1
ATOM 893 N N . LYS A 1 112 ? -4.610 -10.769 35.530 1.00 62.25 112 LYS A N 1
ATOM 894 C CA . LYS A 1 112 ? -3.892 -9.773 36.342 1.00 62.25 112 LYS A CA 1
ATOM 895 C C . LYS A 1 112 ? -4.025 -10.065 37.832 1.00 62.25 112 LYS A C 1
ATOM 897 O O . LYS A 1 112 ? -3.028 -10.014 38.547 1.00 62.25 112 LYS A O 1
ATOM 902 N N . ASP A 1 113 ? -5.209 -10.462 38.276 1.00 57.47 113 ASP A N 1
ATOM 903 C CA . ASP A 1 113 ? -5.443 -10.912 39.642 1.00 57.47 113 ASP A CA 1
ATOM 904 C C . ASP A 1 113 ? -4.625 -12.170 39.976 1.00 57.47 113 ASP A C 1
ATOM 906 O O . ASP A 1 113 ? -3.905 -12.201 40.970 1.00 57.47 113 ASP A O 1
ATOM 910 N N . SER A 1 114 ? -4.604 -13.163 39.085 1.00 59.78 114 SER A N 1
ATOM 911 C CA . SER A 1 114 ? -3.788 -14.377 39.234 1.00 59.78 114 SER A CA 1
ATOM 912 C C . SER A 1 114 ? -2.282 -14.078 39.284 1.00 59.78 114 SER A C 1
ATOM 914 O O . SER A 1 114 ? -1.551 -14.706 40.050 1.00 59.78 114 SER A O 1
ATOM 916 N N . GLN A 1 115 ? -1.802 -13.101 38.505 1.00 58.25 115 GLN A N 1
ATOM 917 C CA . GLN A 1 115 ? -0.408 -12.637 38.542 1.00 58.25 115 GLN A CA 1
ATOM 918 C C . GLN A 1 115 ? -0.072 -11.930 39.864 1.00 58.25 115 GLN A C 1
ATOM 920 O O . GLN A 1 115 ? 1.000 -12.156 40.426 1.00 58.25 115 GLN A O 1
ATOM 925 N N . LEU A 1 116 ? -0.995 -11.126 40.398 1.00 53.62 116 LEU A N 1
ATOM 926 C CA . LEU A 1 116 ? -0.846 -10.456 41.693 1.00 53.62 116 LEU A CA 1
ATOM 927 C C . LEU A 1 116 ? -0.931 -11.436 42.873 1.00 53.62 116 LEU A C 1
ATOM 929 O O . LEU A 1 116 ? -0.177 -11.299 43.834 1.00 53.62 116 LEU A O 1
ATOM 933 N N . ILE A 1 117 ? -1.787 -12.458 42.793 1.00 53.09 117 ILE A N 1
ATOM 934 C CA . ILE A 1 117 ? -1.877 -13.551 43.774 1.00 53.09 117 ILE A CA 1
ATOM 935 C C . ILE A 1 117 ? -0.602 -14.408 43.744 1.00 53.09 117 ILE A C 1
ATOM 937 O O . ILE A 1 117 ? -0.093 -14.787 44.799 1.00 53.09 117 ILE A O 1
ATOM 941 N N . ALA A 1 118 ? -0.026 -14.657 42.563 1.00 47.31 118 ALA A N 1
ATOM 942 C CA . ALA A 1 118 ? 1.256 -15.350 42.428 1.00 47.31 118 ALA A CA 1
ATOM 943 C C . ALA A 1 118 ? 2.430 -14.551 43.029 1.00 47.31 118 ALA A C 1
ATOM 945 O O . ALA A 1 118 ? 3.340 -15.153 43.598 1.00 47.31 118 ALA A O 1
ATOM 946 N N . LEU A 1 119 ? 2.378 -13.216 42.971 1.00 44.94 119 LEU A N 1
ATOM 947 C CA . LEU A 1 119 ? 3.322 -12.312 43.644 1.00 44.94 119 LEU A CA 1
ATOM 948 C C . LEU A 1 119 ? 3.094 -12.214 45.166 1.00 44.94 119 LEU A C 1
ATOM 950 O O . LEU A 1 119 ? 4.016 -11.862 45.895 1.00 44.94 119 LEU A O 1
ATOM 954 N N . LYS A 1 120 ? 1.893 -12.549 45.659 1.00 40.72 120 LYS A N 1
ATOM 955 C CA . LYS A 1 120 ? 1.486 -12.467 47.077 1.00 40.72 120 LYS A CA 1
ATOM 956 C C . LYS A 1 120 ? 1.421 -13.817 47.807 1.00 40.72 120 LYS A C 1
ATOM 958 O O . LYS A 1 120 ? 0.805 -13.884 48.868 1.00 40.72 120 LYS A O 1
ATOM 963 N N . LYS A 1 121 ? 2.015 -14.899 47.284 1.00 39.78 121 LYS A N 1
ATOM 964 C CA . LYS A 1 121 ? 1.932 -16.248 47.887 1.00 39.78 121 LYS A CA 1
ATOM 965 C C . LYS A 1 121 ? 2.404 -16.287 49.354 1.00 39.78 121 LYS A C 1
ATOM 967 O O . LYS A 1 121 ? 3.583 -16.475 49.626 1.00 39.78 121 LYS A O 1
ATOM 972 N N . ASN A 1 122 ? 1.443 -16.138 50.267 1.00 35.59 122 ASN A N 1
ATOM 973 C CA . ASN A 1 122 ? 1.397 -16.673 51.630 1.00 35.59 122 ASN A CA 1
ATOM 974 C C . ASN A 1 122 ? -0.004 -16.486 52.250 1.00 35.59 122 ASN A C 1
ATOM 976 O O . ASN A 1 122 ? -0.126 -16.027 53.381 1.00 35.59 122 ASN A O 1
ATOM 980 N N . ILE A 1 123 ? -1.086 -16.820 51.534 1.00 35.88 123 ILE A N 1
ATOM 981 C CA . ILE A 1 123 ? -2.409 -16.947 52.169 1.00 35.88 123 ILE A CA 1
ATOM 982 C C . ILE A 1 123 ? -3.106 -18.207 51.653 1.00 35.88 123 ILE A C 1
ATOM 984 O O . ILE A 1 123 ? -3.317 -18.387 50.454 1.00 35.88 123 ILE A O 1
ATOM 988 N N . THR A 1 124 ? -3.396 -19.094 52.599 1.00 35.69 124 THR A N 1
ATOM 989 C CA . THR A 1 124 ? -4.096 -20.370 52.470 1.00 35.69 124 THR A CA 1
ATOM 990 C C . THR A 1 124 ? -5.574 -20.141 52.158 1.00 35.69 124 THR A C 1
ATOM 992 O O . THR A 1 124 ? -6.249 -19.363 52.827 1.00 35.69 124 THR A O 1
ATOM 995 N N . LEU A 1 125 ? -6.077 -20.838 51.140 1.00 34.75 125 LEU A N 1
ATOM 996 C CA . LEU A 1 125 ? -7.488 -20.863 50.758 1.00 34.75 125 LEU A CA 1
ATOM 997 C C . LEU A 1 125 ? -8.228 -21.910 51.598 1.00 34.75 125 LEU A C 1
ATOM 999 O O . LEU A 1 125 ? -8.109 -23.105 51.329 1.00 34.75 125 LEU A O 1
ATOM 1003 N N . GLU A 1 126 ? -9.019 -21.470 52.577 1.00 35.75 126 GLU A N 1
ATOM 1004 C CA . GLU A 1 126 ? -10.049 -22.307 53.195 1.00 35.75 126 GLU A CA 1
ATOM 1005 C C . GLU A 1 126 ? -11.451 -21.921 52.699 1.00 35.75 126 GLU A C 1
ATOM 1007 O O . GLU A 1 126 ? -11.898 -20.789 52.841 1.00 35.75 126 GLU A O 1
ATOM 1012 N N . LYS A 1 127 ? -12.099 -22.932 52.101 1.00 40.12 127 LYS A N 1
ATOM 1013 C CA . LYS A 1 127 ? -13.541 -23.201 51.952 1.00 40.12 127 LYS A CA 1
ATOM 1014 C C . LYS A 1 127 ? -14.478 -22.014 51.683 1.00 40.12 127 LYS A C 1
ATOM 1016 O O . LYS A 1 127 ? -14.931 -21.332 52.594 1.00 40.12 127 LYS A O 1
ATOM 1021 N N . ILE A 1 128 ? -14.926 -21.921 50.430 1.00 36.03 128 ILE A N 1
ATOM 1022 C CA . ILE A 1 128 ? -16.076 -21.112 50.010 1.00 36.03 128 ILE A CA 1
ATOM 1023 C C . ILE A 1 128 ? -17.147 -22.064 49.485 1.00 36.03 128 ILE A C 1
ATOM 1025 O O . ILE A 1 128 ? -16.980 -22.620 48.406 1.00 36.03 128 ILE A O 1
ATOM 1029 N N . ASP A 1 129 ? -18.236 -22.240 50.238 1.00 35.22 129 ASP A N 1
ATOM 1030 C CA . ASP A 1 129 ? -19.431 -22.944 49.745 1.00 35.22 129 ASP A CA 1
ATOM 1031 C C . ASP A 1 129 ? -20.768 -22.368 50.263 1.00 35.22 129 ASP A C 1
ATOM 1033 O O . ASP A 1 129 ? -21.798 -23.034 50.231 1.00 35.22 129 ASP A O 1
ATOM 1037 N N . SER A 1 130 ? -20.825 -21.103 50.703 1.00 37.09 130 SER A N 1
ATOM 1038 C CA . SER A 1 130 ? -22.107 -20.531 51.171 1.00 37.09 130 SER A CA 1
ATOM 1039 C C . SER A 1 130 ? -22.361 -19.047 50.893 1.00 37.09 130 SER A C 1
ATOM 1041 O O . SER A 1 130 ? -23.310 -18.488 51.435 1.00 37.09 130 SER A O 1
ATOM 1043 N N . ILE A 1 131 ? -21.588 -18.384 50.029 1.00 37.16 131 ILE A N 1
ATOM 1044 C CA . ILE A 1 131 ? -21.705 -16.930 49.833 1.00 37.16 131 ILE A CA 1
ATOM 1045 C C . ILE A 1 131 ? -21.741 -16.619 48.338 1.00 37.16 131 ILE A C 1
ATOM 1047 O O . ILE A 1 131 ? -20.712 -16.439 47.706 1.00 37.16 131 ILE A O 1
ATOM 1051 N N . ARG A 1 132 ? -22.934 -16.595 47.734 1.00 40.62 132 ARG A N 1
ATOM 1052 C CA . ARG A 1 132 ? -23.101 -16.308 46.293 1.00 40.62 132 ARG A CA 1
ATOM 1053 C C . ARG A 1 132 ? -23.572 -14.881 45.986 1.00 40.62 132 ARG A C 1
ATOM 1055 O O . ARG A 1 132 ? -23.571 -14.504 44.824 1.00 40.62 132 ARG A O 1
ATOM 1062 N N . ASN A 1 133 ? -23.932 -14.091 47.005 1.00 44.47 133 ASN A N 1
ATOM 1063 C CA . ASN A 1 133 ? -24.452 -12.726 46.826 1.00 44.47 133 ASN A CA 1
ATOM 1064 C C . ASN A 1 133 ? -23.555 -11.615 47.413 1.00 44.47 133 ASN A C 1
ATOM 1066 O O . ASN A 1 133 ? -23.567 -10.518 46.867 1.00 44.47 133 ASN A O 1
ATOM 1070 N N . GLU A 1 134 ? -22.755 -11.870 48.457 1.00 42.97 134 GLU A N 1
ATOM 1071 C CA . GLU A 1 134 ? -21.708 -10.926 48.920 1.00 42.97 134 GLU A CA 1
ATOM 1072 C C . GLU A 1 134 ? -20.436 -11.008 48.054 1.00 42.97 134 GLU A C 1
ATOM 1074 O O . GLU A 1 134 ? -19.790 -9.995 47.800 1.00 42.97 134 GLU A O 1
ATOM 1079 N N . TYR A 1 135 ? -20.151 -12.184 47.485 1.00 46.66 135 TYR A N 1
ATOM 1080 C CA . TYR A 1 135 ? -18.981 -12.443 46.634 1.00 46.66 135 TYR A CA 1
ATOM 1081 C C . TYR A 1 135 ? -18.986 -11.620 45.332 1.00 46.66 135 TYR A C 1
A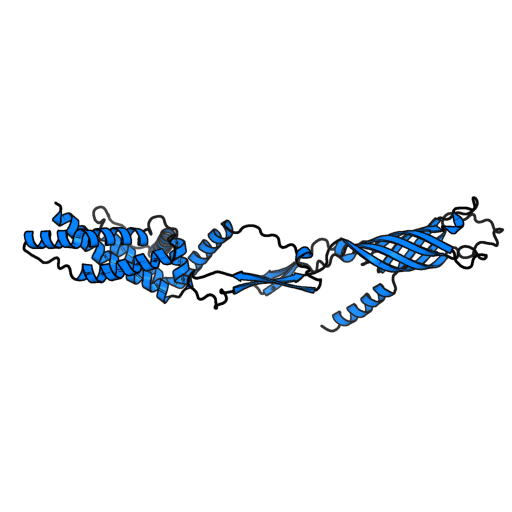TOM 1083 O O . TYR A 1 135 ? -17.940 -11.226 44.827 1.00 46.66 135 TYR A O 1
ATOM 1091 N N . ASP A 1 136 ? -20.172 -11.303 44.805 1.00 51.72 136 ASP A N 1
ATOM 1092 C CA . ASP A 1 136 ? -20.341 -10.547 43.558 1.00 51.72 136 ASP A CA 1
ATOM 1093 C C . ASP A 1 136 ? -19.977 -9.058 43.727 1.00 51.72 136 ASP A C 1
ATOM 1095 O O . ASP A 1 136 ? -19.560 -8.415 42.767 1.00 51.72 136 ASP A O 1
ATOM 1099 N N . VAL A 1 137 ? -20.132 -8.505 44.936 1.00 51.94 137 VAL A N 1
ATOM 1100 C CA . VAL A 1 137 ? -19.812 -7.104 45.262 1.00 51.94 137 VAL A CA 1
ATOM 1101 C C . VAL A 1 137 ? -18.317 -6.948 45.534 1.00 51.94 137 VAL A C 1
ATOM 1103 O O . VAL A 1 137 ? -17.680 -6.115 44.891 1.00 51.94 137 VAL A O 1
ATOM 1106 N N . GLU A 1 138 ? -17.740 -7.805 46.382 1.00 55.56 138 GLU A N 1
ATOM 1107 C CA . GLU A 1 138 ? -16.298 -7.795 46.673 1.00 55.56 138 GLU A CA 1
ATOM 1108 C C . GLU A 1 138 ? -15.449 -8.030 45.418 1.00 55.56 138 GLU A C 1
ATOM 1110 O O . GLU A 1 138 ? -14.459 -7.330 45.205 1.00 55.56 138 GLU A O 1
ATOM 1115 N N . ILE A 1 139 ? -15.840 -8.963 44.539 1.00 54.50 139 ILE A N 1
ATOM 1116 C CA . ILE A 1 139 ? -15.126 -9.201 43.274 1.00 54.50 139 ILE A CA 1
ATOM 1117 C C . ILE A 1 139 ? -15.159 -7.963 42.372 1.00 54.50 139 ILE A C 1
ATOM 1119 O O . ILE A 1 139 ? -14.162 -7.627 41.734 1.00 54.50 139 ILE A O 1
ATOM 1123 N N . ARG A 1 140 ? -16.290 -7.257 42.308 1.00 53.59 140 ARG A N 1
ATOM 1124 C CA . ARG A 1 140 ? -16.420 -6.071 41.453 1.00 53.59 140 ARG A CA 1
ATOM 1125 C C . ARG A 1 140 ? -15.643 -4.885 41.993 1.00 53.59 140 ARG A C 1
ATOM 1127 O O . ARG A 1 140 ? -14.988 -4.206 41.208 1.00 53.59 140 ARG A O 1
ATOM 1134 N N . GLU A 1 141 ? -15.679 -4.651 43.303 1.00 56.31 141 GLU A N 1
ATOM 1135 C CA . GLU A 1 141 ? -14.828 -3.641 43.940 1.00 56.31 141 GLU A CA 1
ATOM 1136 C C . GLU A 1 141 ? -13.349 -3.970 43.737 1.00 56.31 141 GLU A C 1
ATOM 1138 O O . GLU A 1 141 ? -12.550 -3.098 43.396 1.00 56.31 141 GLU A O 1
ATOM 1143 N N . LYS A 1 142 ? -12.986 -5.249 43.847 1.00 60.59 142 LYS A N 1
ATOM 1144 C CA . LYS A 1 142 ? -11.642 -5.734 43.548 1.00 60.59 142 LYS A CA 1
ATOM 1145 C C . LYS A 1 142 ? -11.233 -5.451 42.101 1.00 60.59 142 LYS A C 1
ATOM 1147 O O . LYS A 1 142 ? -10.150 -4.910 41.894 1.00 60.59 142 LYS A O 1
ATOM 1152 N N . TYR A 1 143 ? -12.075 -5.750 41.109 1.00 53.72 143 TYR A N 1
ATOM 1153 C CA . TYR A 1 143 ? -11.790 -5.438 39.703 1.00 53.72 143 TYR A CA 1
ATOM 1154 C C . TYR A 1 143 ? -11.719 -3.938 39.429 1.00 53.72 143 TYR A C 1
ATOM 1156 O O . TYR A 1 143 ? -10.834 -3.502 38.700 1.00 53.72 143 TYR A O 1
ATOM 1164 N N . TYR A 1 144 ? -12.606 -3.144 40.026 1.00 58.41 144 TYR A N 1
ATOM 1165 C CA . TYR A 1 144 ? -12.570 -1.687 39.928 1.00 58.41 144 TYR A CA 1
ATOM 1166 C C . TYR A 1 144 ? -11.245 -1.127 40.457 1.00 58.41 144 TYR A C 1
ATOM 1168 O O . TYR A 1 144 ? -10.567 -0.368 39.766 1.00 58.41 144 TYR A O 1
ATOM 1176 N N . ASN A 1 145 ? -10.817 -1.589 41.634 1.00 62.25 145 ASN A N 1
ATOM 1177 C CA . ASN A 1 145 ? -9.524 -1.231 42.207 1.00 62.25 145 ASN A CA 1
ATOM 1178 C C . ASN A 1 145 ? -8.359 -1.683 41.315 1.00 62.25 145 ASN A C 1
ATOM 1180 O O . ASN A 1 145 ? -7.374 -0.963 41.175 1.00 62.25 145 ASN A O 1
ATOM 1184 N N . LEU A 1 146 ? -8.457 -2.854 40.684 1.00 61.56 146 LEU A N 1
ATOM 1185 C CA . LEU A 1 146 ? -7.460 -3.342 39.728 1.00 61.56 146 LEU A CA 1
ATOM 1186 C C . LEU A 1 146 ? -7.381 -2.445 38.486 1.00 61.56 146 LEU A C 1
ATOM 1188 O O . LEU A 1 146 ? -6.291 -2.122 38.030 1.00 61.56 146 LEU A O 1
ATOM 1192 N N . ILE A 1 147 ? -8.525 -1.999 37.972 1.00 60.41 147 ILE A N 1
ATOM 1193 C CA . ILE A 1 147 ? -8.596 -1.133 36.795 1.00 60.41 147 ILE A CA 1
ATOM 1194 C C . ILE A 1 147 ? -8.032 0.240 37.085 1.00 60.41 147 ILE A C 1
ATOM 1196 O O . ILE A 1 147 ? -7.242 0.719 36.288 1.00 60.41 147 ILE A O 1
ATOM 1200 N N . ILE A 1 148 ? -8.382 0.859 38.211 1.00 67.94 148 ILE A N 1
ATOM 1201 C CA . ILE A 1 148 ? -7.850 2.180 38.559 1.00 67.94 148 ILE A CA 1
ATOM 1202 C C . ILE A 1 148 ? -6.339 2.121 38.774 1.00 67.94 148 ILE A C 1
ATOM 1204 O O . ILE A 1 148 ? -5.609 2.958 38.248 1.00 67.94 148 ILE A O 1
ATOM 1208 N N . ASN A 1 149 ? -5.860 1.121 39.514 1.00 62.97 149 ASN A N 1
ATOM 1209 C CA . ASN A 1 149 ? -4.446 1.038 39.878 1.00 62.97 149 ASN A CA 1
ATOM 1210 C C . ASN A 1 149 ? -3.541 0.598 38.718 1.00 62.97 149 ASN A C 1
ATOM 1212 O O . ASN A 1 149 ? -2.358 0.925 38.727 1.00 62.97 149 ASN A O 1
ATOM 1216 N N . TYR A 1 150 ? -4.083 -0.122 37.731 1.00 63.34 150 TYR A N 1
ATOM 1217 C CA . TYR A 1 150 ? -3.339 -0.658 36.582 1.00 63.34 150 TYR A CA 1
ATOM 1218 C C . TYR A 1 150 ? -3.950 -0.231 35.243 1.00 63.34 150 TYR A C 1
ATOM 1220 O O . TYR A 1 150 ? -3.901 -0.955 34.242 1.00 63.34 150 TYR A O 1
ATOM 1228 N N . PHE A 1 151 ? -4.576 0.947 35.230 1.00 62.78 151 PHE A N 1
ATOM 1229 C CA . PHE A 1 151 ? -5.287 1.459 34.065 1.00 62.78 151 PHE A CA 1
ATOM 1230 C C . PHE A 1 151 ? -4.408 1.508 32.807 1.00 62.78 151 PHE A C 1
ATOM 1232 O O . PHE A 1 151 ? -4.860 1.030 31.762 1.00 62.78 151 PHE A O 1
ATOM 1239 N N . PRO A 1 152 ? -3.158 2.019 32.860 1.00 57.03 152 PRO A N 1
ATOM 1240 C CA . PRO A 1 152 ? -2.315 2.105 31.673 1.00 57.03 152 PRO A CA 1
ATOM 1241 C C . PRO A 1 152 ? -2.011 0.732 31.066 1.00 57.03 152 PRO A C 1
ATOM 1243 O O . PRO A 1 152 ? -2.135 0.569 29.851 1.00 57.03 152 PRO A O 1
ATOM 1246 N N . GLU A 1 153 ? -1.672 -0.274 31.882 1.00 61.12 153 GLU A N 1
ATOM 1247 C CA . GLU A 1 153 ? -1.343 -1.605 31.363 1.00 61.12 153 GLU A CA 1
ATOM 1248 C C . GLU A 1 153 ? -2.575 -2.334 30.825 1.00 61.12 153 GLU A C 1
ATOM 1250 O O . GLU A 1 153 ? -2.501 -2.987 29.782 1.00 61.12 153 GLU A O 1
ATOM 1255 N N . ILE A 1 154 ? -3.715 -2.220 31.514 1.00 60.19 154 ILE A N 1
ATOM 1256 C CA . ILE A 1 154 ? -4.975 -2.823 31.064 1.00 60.19 154 ILE A CA 1
ATOM 1257 C C . ILE A 1 154 ? -5.417 -2.172 29.750 1.00 60.19 154 ILE A C 1
ATOM 1259 O O . ILE A 1 154 ? -5.754 -2.877 28.801 1.00 60.19 154 ILE A O 1
ATOM 1263 N N . SER A 1 155 ? -5.349 -0.844 29.651 1.00 56.31 155 SER A N 1
ATOM 1264 C CA . SER A 1 155 ? -5.677 -0.102 28.431 1.00 56.31 155 SER A CA 1
ATOM 1265 C C . SER A 1 155 ? -4.790 -0.506 27.247 1.00 56.31 155 SER A C 1
ATOM 1267 O O . SER A 1 155 ? -5.284 -0.706 26.133 1.00 56.31 155 SER A O 1
ATOM 1269 N N . GLU A 1 156 ? -3.488 -0.705 27.472 1.00 58.38 156 GLU A N 1
ATOM 1270 C CA . GLU A 1 156 ? -2.570 -1.165 26.428 1.00 58.38 156 GLU A CA 1
ATOM 1271 C C . GLU A 1 156 ? -2.922 -2.581 25.934 1.00 58.38 156 GLU A C 1
ATOM 1273 O O . GLU A 1 156 ? -2.941 -2.837 24.725 1.00 58.38 156 GLU A O 1
ATOM 1278 N N . GLU A 1 157 ? -3.225 -3.512 26.843 1.00 58.00 157 GLU A N 1
ATOM 1279 C CA . GLU A 1 157 ? -3.634 -4.872 26.471 1.00 58.00 157 GLU A CA 1
ATOM 1280 C C . GLU A 1 157 ? -4.968 -4.894 25.727 1.00 58.00 157 GLU A C 1
ATOM 1282 O O . GLU A 1 157 ? -5.081 -5.553 24.688 1.00 58.00 157 GLU A O 1
ATOM 1287 N N . LEU A 1 158 ? -5.942 -4.114 26.196 1.00 59.69 158 LEU A N 1
ATOM 1288 C CA . LEU A 1 158 ? -7.229 -3.941 25.528 1.00 59.69 158 LEU A CA 1
ATOM 1289 C C . LEU A 1 158 ? -7.063 -3.367 24.124 1.00 59.69 158 LEU A C 1
ATOM 1291 O O . LEU A 1 158 ? -7.661 -3.868 23.174 1.00 59.69 158 LEU A O 1
ATOM 1295 N N . SER A 1 159 ? -6.191 -2.374 23.965 1.00 56.97 159 SER A N 1
ATOM 1296 C CA . SER A 1 159 ? -5.891 -1.774 22.665 1.00 56.97 159 SER A CA 1
ATOM 1297 C C . SER A 1 159 ? -5.280 -2.789 21.694 1.00 56.97 159 SER A C 1
ATOM 1299 O O . SER A 1 159 ? -5.646 -2.828 20.517 1.00 56.97 159 SER A O 1
ATOM 1301 N N . LYS A 1 160 ? -4.384 -3.664 22.174 1.00 61.72 160 LYS A N 1
ATOM 1302 C CA . LYS A 1 160 ? -3.793 -4.741 21.359 1.00 61.72 160 LYS A CA 1
ATOM 1303 C C . LYS A 1 160 ? -4.842 -5.754 20.902 1.00 61.72 160 LYS A C 1
ATOM 1305 O O . LYS A 1 160 ? -4.797 -6.187 19.750 1.00 61.72 160 LYS A O 1
ATOM 1310 N N . LEU A 1 161 ? -5.766 -6.139 21.780 1.00 62.12 161 LEU A N 1
ATOM 1311 C CA . LEU A 1 161 ? -6.834 -7.089 21.458 1.00 62.12 161 LEU A CA 1
ATOM 1312 C C . LEU A 1 161 ? -7.852 -6.487 20.489 1.00 62.12 161 LEU A C 1
ATOM 1314 O O . LEU A 1 161 ? -8.115 -7.077 19.441 1.00 62.12 161 LEU A O 1
ATOM 1318 N N . ALA A 1 162 ? -8.312 -5.263 20.754 1.00 58.50 162 ALA A N 1
ATOM 1319 C CA . ALA A 1 162 ? -9.174 -4.522 19.840 1.00 58.50 162 ALA A CA 1
ATOM 1320 C C . ALA A 1 162 ? -8.528 -4.380 18.451 1.00 58.50 162 ALA A C 1
ATOM 1322 O O . ALA A 1 162 ? -9.177 -4.617 17.434 1.00 58.50 162 ALA A O 1
ATOM 1323 N N . GLY A 1 163 ? -7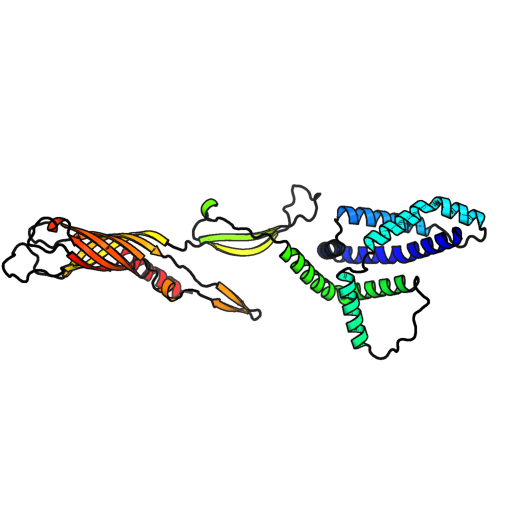.224 -4.090 18.394 1.00 59.22 163 GLY A N 1
ATOM 1324 C CA . GLY A 1 163 ? -6.468 -4.044 17.143 1.00 59.22 163 GLY A CA 1
ATOM 1325 C C . GLY A 1 163 ? -6.490 -5.364 16.361 1.00 59.22 163 GLY A C 1
ATOM 1326 O O . GLY A 1 163 ? -6.618 -5.344 15.137 1.00 59.22 163 GLY A O 1
ATOM 1327 N N . ARG A 1 164 ? -6.423 -6.517 17.043 1.00 65.94 164 ARG A N 1
ATOM 1328 C CA . ARG A 1 164 ? -6.523 -7.844 16.404 1.00 65.94 164 ARG A CA 1
ATOM 1329 C C . ARG A 1 164 ? -7.916 -8.103 15.839 1.00 65.94 164 ARG A C 1
ATOM 1331 O O . ARG A 1 164 ? -8.027 -8.596 14.719 1.00 65.94 164 ARG A O 1
ATOM 1338 N N . GLU A 1 165 ? -8.960 -7.757 16.583 1.00 62.84 165 GLU A N 1
ATOM 1339 C CA . GLU A 1 165 ? -10.343 -7.919 16.126 1.00 62.84 165 GLU A CA 1
ATOM 1340 C C . GLU A 1 165 ? -10.676 -6.995 14.953 1.00 62.84 165 GLU A C 1
ATOM 1342 O O . GLU A 1 165 ? -11.324 -7.416 13.994 1.00 62.84 165 GLU A O 1
ATOM 1347 N N . ILE A 1 166 ? -10.169 -5.759 14.969 1.00 62.50 166 ILE A N 1
ATOM 1348 C CA . ILE A 1 166 ? -10.260 -4.846 13.824 1.00 62.50 166 ILE A CA 1
ATOM 1349 C C . ILE A 1 166 ? -9.533 -5.447 12.621 1.00 62.50 166 ILE A C 1
ATOM 1351 O O . ILE A 1 166 ? -10.110 -5.497 11.538 1.00 62.50 166 ILE A O 1
ATOM 1355 N N . TYR A 1 167 ? -8.308 -5.954 12.804 1.00 66.75 167 TYR A N 1
ATOM 1356 C CA . TYR A 1 167 ? -7.512 -6.536 11.722 1.00 66.75 167 TYR A CA 1
ATOM 1357 C C . TYR A 1 167 ? -8.231 -7.691 11.013 1.00 66.75 167 TYR A C 1
ATOM 1359 O O . TYR A 1 167 ? -8.249 -7.730 9.786 1.00 66.75 167 TYR A O 1
ATOM 1367 N N . LYS A 1 168 ? -8.896 -8.583 11.762 1.00 67.06 168 LYS A N 1
ATOM 1368 C CA . LYS A 1 168 ? -9.699 -9.685 11.193 1.00 67.06 168 LYS A CA 1
ATOM 1369 C C . LYS A 1 168 ? -10.857 -9.206 10.311 1.00 67.06 168 LYS A C 1
ATOM 1371 O O . LYS A 1 168 ? -11.300 -9.946 9.439 1.00 67.06 168 LYS A O 1
ATOM 1376 N N . LYS A 1 169 ? -11.362 -7.994 10.553 1.00 65.38 169 LYS A N 1
ATOM 1377 C CA . LYS A 1 169 ? -12.482 -7.386 9.820 1.00 65.38 169 LYS A CA 1
ATOM 1378 C C . LYS A 1 169 ? -12.028 -6.495 8.661 1.00 65.38 169 LYS A C 1
ATOM 1380 O O . LYS A 1 169 ? -12.875 -6.012 7.912 1.00 65.38 169 LYS A O 1
ATOM 1385 N N . LEU A 1 170 ? -10.724 -6.246 8.510 1.00 68.44 170 LEU A N 1
ATOM 1386 C CA . LEU A 1 170 ? -10.214 -5.442 7.405 1.00 68.44 170 LEU A CA 1
ATOM 1387 C C . LEU A 1 170 ? -10.406 -6.191 6.085 1.00 68.44 170 LEU A C 1
ATOM 1389 O O . LEU A 1 170 ? -9.967 -7.326 5.917 1.00 68.44 170 LEU A O 1
ATOM 1393 N N . VAL A 1 171 ? -11.041 -5.522 5.127 1.00 70.62 171 VAL A N 1
ATOM 1394 C CA . VAL A 1 171 ? -11.187 -6.021 3.759 1.00 70.62 171 VAL A CA 1
ATOM 1395 C C . VAL A 1 171 ? -9.992 -5.549 2.939 1.00 70.62 171 VAL A C 1
ATOM 1397 O O . VAL A 1 171 ? -9.585 -4.389 3.028 1.00 70.62 171 VAL A O 1
ATOM 1400 N N . HIS A 1 172 ? -9.435 -6.440 2.120 1.00 70.19 172 HIS A N 1
ATOM 1401 C CA . HIS A 1 172 ? -8.406 -6.063 1.157 1.00 70.19 172 HIS A CA 1
ATOM 1402 C C . HIS A 1 172 ? -8.967 -5.045 0.158 1.00 70.19 172 HIS A C 1
ATOM 1404 O O . HIS A 1 172 ? -9.923 -5.328 -0.563 1.00 70.19 172 HIS A O 1
ATOM 1410 N N . ALA A 1 173 ? -8.344 -3.869 0.101 1.00 70.25 173 ALA A N 1
ATOM 1411 C CA . ALA A 1 173 ? -8.663 -2.823 -0.858 1.00 70.25 173 ALA A CA 1
ATOM 1412 C C . ALA A 1 173 ? -7.481 -2.614 -1.808 1.00 70.25 173 ALA A C 1
ATOM 1414 O O . ALA A 1 173 ? -6.341 -2.457 -1.370 1.00 70.25 173 ALA A O 1
ATOM 1415 N N . ASN A 1 174 ? -7.771 -2.582 -3.107 1.00 76.25 174 ASN A N 1
ATOM 1416 C CA . ASN A 1 174 ? -6.803 -2.238 -4.140 1.00 76.25 174 ASN A CA 1
ATOM 1417 C C . ASN A 1 174 ? -7.075 -0.810 -4.616 1.00 76.25 174 ASN A C 1
ATOM 1419 O O . ASN A 1 174 ? -8.218 -0.462 -4.910 1.00 76.25 174 ASN A O 1
ATOM 1423 N N . ILE A 1 175 ? -6.025 0.005 -4.706 1.00 77.00 175 ILE A N 1
ATOM 1424 C CA . ILE A 1 175 ? -6.100 1.356 -5.264 1.00 77.00 175 ILE A CA 1
ATOM 1425 C C . ILE A 1 175 ? -5.529 1.300 -6.678 1.00 77.00 175 ILE A C 1
ATOM 1427 O O . ILE A 1 175 ? -4.349 1.008 -6.867 1.00 77.00 175 ILE A O 1
ATOM 1431 N N . ASP A 1 176 ? -6.372 1.582 -7.668 1.00 80.69 176 ASP A N 1
ATOM 1432 C CA . ASP A 1 176 ? -5.950 1.711 -9.060 1.00 80.69 176 ASP A CA 1
ATOM 1433 C C . ASP A 1 176 ? -5.415 3.127 -9.305 1.00 80.69 176 ASP A C 1
ATOM 1435 O O . ASP A 1 176 ? -6.167 4.072 -9.554 1.00 80.69 176 ASP A O 1
ATOM 1439 N N . LEU A 1 177 ? -4.092 3.261 -9.206 1.00 82.06 177 LEU A N 1
ATOM 1440 C CA . LEU A 1 177 ? -3.386 4.528 -9.401 1.00 82.06 177 LEU A CA 1
ATOM 1441 C C . LEU A 1 177 ? -3.483 5.050 -10.846 1.00 82.06 177 LEU A C 1
ATOM 1443 O O . LEU A 1 177 ? -3.393 6.258 -11.073 1.00 82.06 177 LEU A O 1
ATOM 1447 N N . GLY A 1 178 ? -3.688 4.156 -11.820 1.00 76.75 178 GLY A N 1
ATOM 1448 C CA . GLY A 1 178 ? -3.847 4.526 -13.224 1.00 76.75 178 GLY A CA 1
ATOM 1449 C C . GLY A 1 178 ? -5.172 5.247 -13.456 1.00 76.75 178 GLY A C 1
ATOM 1450 O O . GLY A 1 178 ? -5.196 6.329 -14.041 1.00 76.75 178 GLY A O 1
ATOM 1451 N N . LYS A 1 179 ? -6.271 4.702 -12.919 1.00 80.88 179 LYS A N 1
ATOM 1452 C CA . LYS A 1 179 ? -7.598 5.344 -12.991 1.00 80.88 179 LYS A CA 1
ATOM 1453 C C . LYS A 1 179 ? -7.666 6.675 -12.254 1.00 80.88 179 LYS A C 1
ATOM 1455 O O . LYS A 1 179 ? -8.410 7.553 -12.677 1.00 80.88 179 LYS A O 1
ATOM 1460 N N . SER A 1 180 ? -6.900 6.842 -11.175 1.00 79.50 180 SER A N 1
ATOM 1461 C CA . SER A 1 180 ? -6.847 8.118 -10.455 1.00 79.50 180 SER A CA 1
ATOM 1462 C C . SER A 1 180 ? -6.034 9.198 -11.177 1.00 79.50 180 SER A C 1
ATOM 1464 O O . SER A 1 180 ? -5.966 10.319 -10.682 1.00 79.50 180 SER A O 1
ATOM 1466 N N . GLY A 1 181 ? -5.398 8.880 -12.312 1.00 82.06 181 GLY A N 1
ATOM 1467 C CA . GLY A 1 181 ? -4.538 9.816 -13.038 1.00 82.06 181 GLY A CA 1
ATOM 1468 C C . GLY A 1 181 ? -3.278 10.197 -12.260 1.00 82.06 181 GLY A C 1
ATOM 1469 O O . GLY A 1 181 ? -2.735 11.280 -12.477 1.00 82.06 181 GLY A O 1
ATOM 1470 N N . ALA A 1 182 ? -2.843 9.332 -11.338 1.00 84.69 182 ALA A N 1
ATOM 1471 C CA . ALA A 1 182 ? -1.709 9.619 -10.480 1.00 84.69 182 ALA A CA 1
ATOM 1472 C C . ALA A 1 182 ? -0.407 9.618 -11.287 1.00 84.69 182 ALA A C 1
ATOM 1474 O O . ALA A 1 182 ? -0.199 8.772 -12.160 1.00 84.69 182 ALA A O 1
ATOM 1475 N N . LYS A 1 183 ? 0.475 10.572 -10.992 1.00 84.81 183 LYS A N 1
ATOM 1476 C CA . LYS A 1 183 ? 1.713 10.796 -11.745 1.00 84.81 183 LYS A CA 1
ATOM 1477 C C . LYS A 1 183 ? 2.948 10.402 -10.951 1.00 84.81 183 LYS A C 1
ATOM 1479 O O . LYS A 1 183 ? 2.993 10.437 -9.720 1.00 84.81 183 LYS A O 1
ATOM 1484 N N . ASN A 1 184 ? 4.005 10.084 -11.690 1.00 81.00 184 ASN A N 1
ATOM 1485 C CA . ASN A 1 184 ? 5.333 9.877 -11.136 1.00 81.00 184 ASN A CA 1
ATOM 1486 C C . ASN A 1 184 ? 5.772 11.061 -10.257 1.00 81.00 184 ASN A C 1
ATOM 1488 O O . ASN A 1 184 ? 5.804 12.203 -10.710 1.00 81.00 184 ASN A O 1
ATOM 1492 N N . GLY A 1 185 ? 6.179 10.776 -9.021 1.00 79.06 185 GLY A N 1
ATOM 1493 C CA . GLY A 1 185 ? 6.628 11.771 -8.048 1.00 79.06 185 GLY A CA 1
ATOM 1494 C C . GLY A 1 185 ? 5.540 12.305 -7.117 1.00 79.06 185 GLY A C 1
ATOM 1495 O O . GLY A 1 185 ? 5.890 12.963 -6.140 1.00 79.06 185 GLY A O 1
ATOM 1496 N N . GLU A 1 186 ? 4.265 11.995 -7.358 1.00 84.50 186 GLU A N 1
ATOM 1497 C CA . GLU A 1 186 ? 3.179 12.357 -6.444 1.00 84.50 186 GLU A CA 1
ATOM 1498 C C . GLU A 1 186 ? 3.207 11.519 -5.158 1.00 84.50 186 GLU A C 1
ATOM 1500 O O . GLU A 1 186 ? 3.909 10.510 -5.054 1.00 84.50 186 GLU A O 1
ATOM 1505 N N . VAL A 1 187 ? 2.456 11.953 -4.144 1.00 82.06 187 VAL A N 1
ATOM 1506 C CA . VAL A 1 187 ? 2.441 11.319 -2.821 1.00 82.06 187 VAL A CA 1
ATOM 1507 C C . VAL A 1 187 ? 1.043 10.817 -2.498 1.00 82.06 187 VAL A C 1
ATOM 1509 O O . VAL A 1 187 ? 0.105 11.599 -2.354 1.00 82.06 187 VAL A O 1
ATOM 1512 N N . LEU A 1 188 ? 0.927 9.509 -2.302 1.00 85.31 188 LEU A N 1
ATOM 1513 C CA . LEU A 1 188 ? -0.249 8.881 -1.727 1.00 85.31 188 LEU A CA 1
ATOM 1514 C C . LEU A 1 188 ? -0.149 8.948 -0.201 1.00 85.31 188 LEU A C 1
ATOM 1516 O O . LEU A 1 188 ? 0.712 8.314 0.411 1.00 85.31 188 LEU A O 1
ATOM 1520 N N . ASN A 1 189 ? -1.041 9.716 0.416 1.00 82.75 189 ASN A N 1
ATOM 1521 C CA . ASN A 1 189 ? -1.162 9.781 1.868 1.00 82.75 189 ASN A CA 1
ATOM 1522 C C . ASN A 1 189 ? -2.288 8.847 2.320 1.00 82.75 189 ASN A C 1
ATOM 1524 O O . ASN A 1 189 ? -3.428 8.988 1.877 1.00 82.75 189 ASN A O 1
ATOM 1528 N N . LEU A 1 190 ? -1.967 7.904 3.202 1.00 82.31 190 LEU A N 1
ATOM 1529 C CA . LEU A 1 190 ? -2.929 6.959 3.751 1.00 82.31 190 LEU A CA 1
ATOM 1530 C C . LEU A 1 190 ? -3.356 7.409 5.149 1.00 82.31 190 LEU A C 1
ATOM 1532 O O . LEU A 1 190 ? -2.514 7.621 6.025 1.00 82.31 190 LEU A O 1
ATOM 1536 N N . TYR A 1 191 ? -4.667 7.507 5.361 1.00 80.12 191 TYR A N 1
ATOM 1537 C CA . TYR A 1 191 ? -5.258 7.885 6.641 1.00 80.12 191 TYR A CA 1
ATOM 1538 C C . TYR A 1 191 ? -6.302 6.859 7.076 1.00 80.12 191 TYR A C 1
ATOM 1540 O O . TYR A 1 191 ? -7.094 6.405 6.251 1.00 80.12 191 TYR A O 1
ATOM 1548 N N . VAL A 1 192 ? -6.366 6.560 8.375 1.00 77.38 192 VAL A N 1
ATOM 1549 C CA . VAL A 1 192 ? -7.580 5.986 8.970 1.00 77.38 192 VAL A CA 1
ATOM 1550 C C . VAL A 1 192 ? -8.475 7.137 9.377 1.00 77.38 192 VAL A C 1
ATOM 1552 O O . VAL A 1 192 ? -8.048 8.041 10.095 1.00 77.38 192 VAL A O 1
ATOM 1555 N N . THR A 1 193 ? -9.719 7.089 8.917 1.00 73.19 193 THR A N 1
ATOM 1556 C CA . THR A 1 193 ? -10.793 7.929 9.442 1.00 73.19 193 THR A CA 1
ATOM 1557 C C . THR A 1 193 ? -11.757 7.050 10.206 1.00 73.19 193 THR A C 1
ATOM 1559 O O . THR A 1 193 ? -12.071 5.945 9.769 1.00 73.19 193 THR A O 1
ATOM 1562 N N . TRP A 1 194 ? -12.243 7.537 11.338 1.00 70.19 194 TRP A N 1
ATOM 1563 C CA . TRP A 1 194 ? -13.329 6.886 12.055 1.00 70.19 194 TRP A CA 1
ATOM 1564 C C . TRP A 1 194 ? -14.373 7.928 12.432 1.00 70.19 194 TRP A C 1
ATOM 1566 O O . TRP A 1 194 ? -14.051 9.057 12.808 1.00 70.19 194 TRP A O 1
ATOM 1576 N N . LYS A 1 195 ? -15.645 7.555 12.298 1.00 64.31 195 LYS A N 1
ATOM 1577 C CA . LYS A 1 195 ? -16.761 8.372 12.771 1.00 64.31 195 LYS A CA 1
ATOM 1578 C C . LYS A 1 195 ? -17.056 7.957 14.204 1.00 64.31 195 LYS A C 1
ATOM 1580 O O . LYS A 1 195 ? -17.337 6.793 14.460 1.00 64.31 195 LYS A O 1
ATOM 1585 N N . ILE A 1 196 ? -16.919 8.908 15.123 1.00 53.81 196 ILE A N 1
ATOM 1586 C CA . ILE A 1 196 ? -17.081 8.670 16.563 1.00 53.81 196 ILE A CA 1
ATOM 1587 C C . ILE A 1 196 ? -18.563 8.680 16.963 1.00 53.81 196 ILE A C 1
ATOM 1589 O O . ILE A 1 196 ? -18.924 8.056 17.952 1.00 53.81 196 ILE A O 1
ATOM 1593 N N . ASP A 1 197 ? -19.423 9.327 16.176 1.00 56.12 197 ASP A N 1
ATOM 1594 C CA . ASP A 1 197 ? -20.855 9.407 16.440 1.00 56.12 197 ASP A CA 1
ATOM 1595 C C . ASP A 1 197 ? -21.626 9.628 15.129 1.00 56.12 197 ASP A C 1
ATOM 1597 O O . ASP A 1 197 ? -21.136 10.294 14.213 1.00 56.12 197 ASP A O 1
ATOM 1601 N N . SER A 1 198 ? -22.848 9.103 15.051 1.00 52.97 198 SER A N 1
ATOM 1602 C CA . SER A 1 198 ? -23.785 9.407 13.957 1.00 52.97 198 SER A CA 1
ATOM 1603 C C . SER A 1 198 ? -24.360 10.826 14.065 1.00 52.97 198 SER A C 1
ATOM 1605 O O . SER A 1 198 ? -24.859 11.359 13.076 1.00 52.97 198 SER A O 1
ATOM 1607 N N . LYS A 1 199 ? -24.252 11.444 15.254 1.00 52.66 199 LYS A N 1
ATOM 1608 C CA . LYS A 1 199 ? -24.782 12.776 15.581 1.00 52.66 199 LYS A CA 1
ATOM 1609 C C . LYS A 1 199 ? -23.750 13.908 15.580 1.00 52.66 199 LYS A C 1
ATOM 1611 O O . LYS A 1 199 ? -24.135 15.058 15.785 1.00 52.66 199 LYS A O 1
ATOM 1616 N N . ILE A 1 200 ? -22.460 13.631 15.352 1.00 48.44 200 ILE A N 1
ATOM 1617 C CA . ILE A 1 200 ? -21.464 14.704 15.205 1.00 48.44 200 ILE A CA 1
ATOM 1618 C C . ILE A 1 200 ? -21.844 15.542 13.981 1.00 48.44 200 ILE A C 1
ATOM 1620 O O . ILE A 1 200 ? -22.013 15.010 12.884 1.00 48.44 200 ILE A O 1
ATOM 1624 N N . ASN A 1 201 ? -22.003 16.849 14.214 1.00 48.56 201 ASN A N 1
ATOM 1625 C CA . ASN A 1 201 ? -22.341 17.864 13.223 1.00 48.56 201 ASN A CA 1
ATOM 1626 C C . ASN A 1 201 ? -21.650 17.595 11.881 1.00 48.56 201 ASN A C 1
ATOM 1628 O O . ASN A 1 201 ? -20.431 17.427 11.833 1.00 48.56 201 ASN A O 1
ATOM 1632 N N . VAL A 1 202 ? -22.423 17.666 10.792 1.00 56.88 202 VAL A N 1
ATOM 1633 C CA . VAL A 1 202 ? -21.987 17.523 9.385 1.00 56.88 202 VAL A CA 1
ATOM 1634 C C . VAL A 1 202 ? -20.747 18.379 9.049 1.00 56.88 202 VAL A C 1
ATOM 1636 O O . VAL A 1 202 ? -20.023 18.082 8.104 1.00 56.88 202 VAL A O 1
ATOM 1639 N N . ASN A 1 203 ? -20.458 19.398 9.865 1.00 54.12 203 ASN A N 1
ATOM 1640 C CA . ASN A 1 203 ? -19.377 20.363 9.682 1.00 54.12 203 ASN A CA 1
ATOM 1641 C C . ASN A 1 203 ? -18.045 20.020 10.380 1.00 54.12 203 ASN A C 1
ATOM 1643 O O . ASN A 1 203 ? -17.075 20.750 10.182 1.00 54.12 203 ASN A O 1
ATOM 1647 N N . GLN A 1 204 ? -17.950 18.959 11.191 1.00 60.78 204 GLN A N 1
ATOM 1648 C CA . GLN A 1 204 ? -16.666 18.540 11.771 1.00 60.78 204 GLN A CA 1
ATOM 1649 C C . GLN A 1 204 ? -16.052 17.394 10.967 1.00 60.78 204 GLN A C 1
ATOM 1651 O O . GLN A 1 204 ? -16.630 16.315 10.834 1.00 60.78 204 GLN A O 1
ATOM 1656 N N . ASN A 1 205 ? -14.850 17.631 10.432 1.00 63.69 205 ASN A N 1
ATOM 1657 C CA . ASN A 1 205 ? -14.089 16.596 9.744 1.00 63.69 205 ASN A CA 1
ATOM 1658 C C . ASN A 1 205 ? -13.831 15.425 10.705 1.00 63.69 205 ASN A C 1
ATOM 1660 O O . ASN A 1 205 ? -13.358 15.660 11.819 1.00 63.69 205 ASN A O 1
ATOM 1664 N N . PRO A 1 206 ? -14.101 14.173 10.292 1.00 69.06 206 PRO A N 1
ATOM 1665 C CA . PRO A 1 206 ? -13.827 13.023 11.137 1.00 69.06 206 PRO A CA 1
ATOM 1666 C C . PRO A 1 206 ? -12.335 12.989 11.494 1.00 69.06 206 PRO A C 1
ATOM 1668 O O . PRO A 1 206 ? -11.503 13.338 10.644 1.00 69.06 206 PRO A O 1
ATOM 1671 N N . PRO A 1 207 ? -11.983 12.567 12.720 1.00 72.25 207 PRO A N 1
ATOM 1672 C CA . PRO A 1 207 ? -10.593 12.426 13.122 1.00 72.25 207 PRO A CA 1
ATOM 1673 C C . PRO A 1 207 ? -9.833 11.534 12.137 1.00 72.25 207 PRO A C 1
ATOM 1675 O O . PRO A 1 207 ? -10.349 10.523 11.651 1.00 72.25 207 PRO A O 1
ATOM 1678 N N . ARG A 1 208 ? -8.609 11.964 11.813 1.00 74.25 208 ARG A N 1
ATOM 1679 C CA . ARG A 1 208 ? -7.715 11.343 10.830 1.00 74.25 208 ARG A CA 1
ATOM 1680 C C . ARG A 1 208 ? -6.413 10.952 11.508 1.00 74.25 208 ARG A C 1
ATOM 1682 O O . ARG A 1 208 ? -5.692 11.823 11.985 1.00 74.25 208 ARG A O 1
ATOM 1689 N N . LEU A 1 209 ? -6.075 9.668 11.473 1.00 71.31 209 LEU A N 1
ATOM 1690 C CA . LEU A 1 209 ? -4.745 9.178 11.830 1.00 71.31 209 LEU A CA 1
ATOM 1691 C C . LEU A 1 209 ? -3.951 8.906 10.558 1.00 71.31 209 LEU A C 1
ATOM 1693 O O . LEU A 1 209 ? -4.380 8.115 9.721 1.00 71.31 209 LEU A O 1
ATOM 1697 N N . SER A 1 210 ? -2.791 9.544 10.413 1.00 76.12 210 SER A N 1
ATOM 1698 C CA . SER A 1 210 ? -1.867 9.246 9.316 1.00 76.12 210 SER A CA 1
ATOM 1699 C C . SER A 1 210 ? -1.240 7.869 9.528 1.00 76.12 210 SER A C 1
ATOM 1701 O O . SER A 1 210 ? -0.550 7.661 10.520 1.00 76.12 210 SER A O 1
ATOM 1703 N N . LEU A 1 211 ? -1.440 6.953 8.580 1.00 76.88 211 LEU A N 1
ATOM 1704 C CA . LEU A 1 211 ? -0.798 5.635 8.584 1.00 76.88 211 LEU A CA 1
ATOM 1705 C C . LEU A 1 211 ? 0.542 5.642 7.861 1.00 76.88 211 LEU A C 1
ATOM 1707 O O . LEU A 1 211 ? 1.469 4.944 8.260 1.00 76.88 211 LEU A O 1
ATOM 1711 N N . GLY A 1 212 ? 0.644 6.410 6.778 1.00 74.00 212 GLY A N 1
ATOM 1712 C CA . GLY A 1 212 ? 1.836 6.386 5.949 1.00 74.00 212 GLY A CA 1
ATOM 1713 C C . GLY A 1 212 ? 1.757 7.308 4.745 1.00 74.00 212 GLY A C 1
ATOM 1714 O O . GLY A 1 212 ? 0.684 7.755 4.336 1.00 74.00 212 GLY A O 1
ATOM 1715 N N . LYS A 1 213 ? 2.932 7.578 4.181 1.00 79.69 213 LYS A N 1
ATOM 1716 C CA . LYS A 1 213 ? 3.114 8.337 2.946 1.00 79.69 213 LYS A CA 1
ATOM 1717 C C . LYS A 1 213 ? 3.873 7.469 1.955 1.00 79.69 213 LYS A C 1
ATOM 1719 O O . LYS A 1 213 ? 4.943 6.958 2.281 1.00 79.69 213 LYS A O 1
ATOM 1724 N N . TYR A 1 214 ? 3.330 7.325 0.756 1.00 80.69 214 TYR A N 1
ATOM 1725 C CA . TYR A 1 214 ? 3.910 6.524 -0.313 1.00 80.69 214 TYR A CA 1
ATOM 1726 C C . TYR A 1 214 ? 4.197 7.425 -1.506 1.00 80.69 214 TYR A C 1
ATOM 1728 O O . TYR A 1 214 ? 3.302 8.084 -2.026 1.00 80.69 214 TYR A O 1
ATOM 1736 N N . TYR A 1 215 ? 5.451 7.464 -1.939 1.00 79.69 215 TYR A N 1
ATOM 1737 C CA . TYR A 1 215 ? 5.850 8.219 -3.121 1.00 79.69 215 TYR A CA 1
ATOM 1738 C C . TYR A 1 215 ? 5.608 7.366 -4.357 1.00 79.69 215 TYR A C 1
ATOM 1740 O O . TYR A 1 215 ? 6.187 6.288 -4.498 1.00 79.69 215 TYR A O 1
ATOM 1748 N N . LEU A 1 216 ? 4.754 7.854 -5.244 1.00 81.00 216 LEU A N 1
ATOM 1749 C CA . LEU A 1 216 ? 4.393 7.169 -6.469 1.00 81.00 216 LEU A CA 1
ATOM 1750 C C . LEU A 1 216 ? 5.539 7.274 -7.465 1.00 81.00 216 LEU A C 1
ATOM 1752 O O . LEU A 1 216 ? 6.139 8.338 -7.640 1.00 81.00 216 LEU A O 1
ATOM 1756 N N . LYS A 1 217 ? 5.862 6.151 -8.100 1.00 74.88 217 LYS A N 1
ATOM 1757 C CA . LYS A 1 217 ? 6.908 6.058 -9.112 1.00 74.88 217 LYS A CA 1
ATOM 1758 C C . LYS A 1 217 ? 6.437 5.184 -10.257 1.00 74.88 217 LYS A C 1
ATOM 1760 O O . LYS A 1 217 ? 5.894 4.106 -10.027 1.00 74.88 217 LYS A O 1
ATOM 1765 N N . ASP A 1 218 ? 6.699 5.642 -11.474 1.00 75.50 218 ASP A N 1
ATOM 1766 C CA . ASP A 1 218 ? 6.476 4.831 -12.666 1.00 75.50 218 ASP A CA 1
ATOM 1767 C C . ASP A 1 218 ? 7.457 3.659 -12.635 1.00 75.50 218 ASP A C 1
ATOM 1769 O O . ASP A 1 218 ? 8.674 3.858 -12.592 1.00 75.50 218 ASP A O 1
ATOM 1773 N N . THR A 1 219 ? 6.927 2.441 -12.643 1.00 76.81 219 THR A N 1
ATOM 1774 C CA . THR A 1 219 ? 7.714 1.205 -12.669 1.00 76.81 219 THR A CA 1
ATOM 1775 C C . THR A 1 219 ? 7.183 0.271 -13.749 1.00 76.81 219 THR A C 1
ATOM 1777 O O . THR A 1 219 ? 6.034 0.391 -14.173 1.00 76.81 219 THR A O 1
ATOM 1780 N N . GLY A 1 220 ? 8.020 -0.659 -14.204 1.00 79.75 220 GLY A N 1
ATOM 1781 C CA . GLY A 1 220 ? 7.662 -1.626 -15.238 1.00 79.75 220 GLY A CA 1
ATOM 1782 C C . GLY A 1 220 ? 8.061 -1.188 -16.645 1.00 79.75 220 GLY A C 1
ATOM 1783 O O . GLY A 1 220 ? 8.905 -0.313 -16.830 1.00 79.75 220 GLY A O 1
ATOM 1784 N N . TRP A 1 221 ? 7.487 -1.851 -17.647 1.00 83.31 221 TRP A N 1
ATOM 1785 C CA . TRP A 1 221 ? 7.809 -1.602 -19.050 1.00 83.31 221 TRP A CA 1
ATOM 1786 C C . TRP A 1 221 ? 7.174 -0.307 -19.545 1.00 83.31 221 TRP A C 1
ATOM 1788 O O . TRP A 1 221 ? 5.963 -0.118 -19.443 1.00 83.31 221 TRP A O 1
ATOM 1798 N N . LYS A 1 222 ? 7.993 0.559 -20.137 1.00 87.38 222 LYS A N 1
ATOM 1799 C CA . LYS A 1 222 ? 7.559 1.803 -20.765 1.00 87.38 222 LYS A CA 1
ATOM 1800 C C . LYS A 1 222 ? 8.098 1.895 -22.183 1.00 87.38 222 LYS A C 1
ATOM 1802 O O . LYS A 1 222 ? 9.232 1.512 -22.440 1.00 87.38 222 LYS A O 1
ATOM 1807 N N . LEU A 1 223 ? 7.282 2.432 -23.082 1.00 90.00 223 LEU A N 1
ATOM 1808 C CA . LEU A 1 223 ? 7.717 2.802 -24.421 1.00 90.00 223 LEU A CA 1
ATOM 1809 C C . LEU A 1 223 ? 8.473 4.138 -24.365 1.00 90.00 223 LEU A C 1
ATOM 1811 O O . LEU A 1 223 ? 7.934 5.141 -23.895 1.00 90.00 223 LEU A O 1
ATOM 1815 N N . GLU A 1 224 ? 9.713 4.153 -24.835 1.00 88.56 224 GLU A N 1
ATOM 1816 C CA . GLU A 1 224 ? 10.580 5.326 -24.873 1.00 88.56 224 GLU A CA 1
ATOM 1817 C C . GLU A 1 224 ? 11.201 5.485 -26.263 1.00 88.56 224 GLU A C 1
ATOM 1819 O O . GLU A 1 224 ? 11.698 4.525 -26.853 1.00 88.56 224 GLU A O 1
ATOM 1824 N N . ILE A 1 225 ? 11.198 6.719 -26.769 1.00 90.06 225 ILE A N 1
ATOM 1825 C CA . ILE A 1 225 ? 11.914 7.101 -27.988 1.00 90.06 225 ILE A CA 1
ATOM 1826 C C . ILE A 1 225 ? 13.215 7.775 -27.562 1.00 90.06 225 ILE A C 1
ATOM 1828 O O . ILE A 1 225 ? 13.206 8.608 -26.653 1.00 90.06 225 ILE A O 1
ATOM 1832 N N . ALA A 1 226 ? 14.328 7.414 -28.191 1.00 90.00 226 ALA A N 1
ATOM 1833 C CA . ALA A 1 226 ? 15.621 8.029 -27.918 1.00 90.00 226 ALA A CA 1
ATOM 1834 C C . ALA A 1 226 ? 16.434 8.229 -29.198 1.00 90.00 226 ALA A C 1
ATOM 1836 O O . ALA A 1 226 ? 16.202 7.573 -30.217 1.00 90.00 226 ALA A O 1
ATOM 1837 N N . ASP A 1 227 ? 17.399 9.142 -29.124 1.00 92.56 227 ASP A N 1
ATOM 1838 C CA . ASP A 1 227 ? 18.457 9.255 -30.116 1.00 92.56 227 ASP A CA 1
ATOM 1839 C C . ASP A 1 227 ? 19.374 8.030 -30.054 1.00 92.56 227 ASP A C 1
ATOM 1841 O O . ASP A 1 227 ? 19.565 7.397 -29.007 1.00 92.56 227 ASP A O 1
ATOM 1845 N N . MET A 1 228 ? 19.955 7.708 -31.201 1.00 92.44 228 MET A N 1
ATOM 1846 C CA . MET A 1 228 ? 20.942 6.657 -31.331 1.00 92.44 228 MET A CA 1
ATOM 1847 C C . MET A 1 228 ? 22.129 7.179 -32.115 1.00 92.44 228 MET A C 1
ATOM 1849 O O . MET A 1 228 ? 21.994 7.606 -33.258 1.00 92.44 228 MET A O 1
ATOM 1853 N N . PHE A 1 229 ? 23.304 7.069 -31.517 1.00 93.69 229 PHE A N 1
ATOM 1854 C CA . PHE A 1 229 ? 24.559 7.056 -32.242 1.00 93.69 229 PHE A CA 1
ATOM 1855 C C . PHE A 1 229 ? 25.133 5.651 -32.138 1.00 93.69 229 PHE A C 1
ATOM 1857 O O . PHE A 1 229 ? 25.191 5.099 -31.042 1.00 93.69 229 PHE A O 1
ATOM 1864 N N . SER A 1 230 ? 25.536 5.037 -33.245 1.00 92.44 230 SER A N 1
ATOM 1865 C CA . SER A 1 230 ? 26.108 3.693 -33.198 1.00 92.44 230 SER A CA 1
ATOM 1866 C C . SER A 1 230 ? 27.287 3.511 -34.130 1.00 92.44 230 SER A C 1
ATOM 1868 O O . SER A 1 230 ? 27.368 4.127 -35.186 1.00 92.44 230 SER A O 1
ATOM 1870 N N . LEU A 1 231 ? 28.213 2.661 -33.705 1.00 92.00 231 LEU A N 1
ATOM 1871 C CA . LEU A 1 231 ? 29.278 2.124 -34.528 1.00 92.00 231 LEU A CA 1
ATOM 1872 C C . LEU A 1 231 ? 28.772 0.826 -35.142 1.00 92.00 231 LEU A C 1
ATOM 1874 O O . LEU A 1 231 ? 28.452 -0.131 -34.435 1.00 92.00 231 LEU A O 1
ATOM 1878 N N . VAL A 1 232 ? 28.690 0.821 -36.462 1.00 90.44 232 VAL A N 1
ATOM 1879 C CA . VAL A 1 232 ? 28.150 -0.268 -37.261 1.00 90.44 232 VAL A CA 1
ATOM 1880 C C . VAL A 1 232 ? 29.287 -1.038 -37.905 1.00 90.44 232 VAL A C 1
ATOM 1882 O O . VAL A 1 232 ? 30.214 -0.431 -38.440 1.00 90.44 232 VAL A O 1
ATOM 1885 N N . LYS A 1 233 ? 29.182 -2.367 -37.875 1.00 89.81 233 LYS A N 1
ATOM 1886 C CA . LYS A 1 233 ? 30.062 -3.306 -38.563 1.00 89.81 233 LYS A CA 1
ATOM 1887 C C . LYS A 1 233 ? 29.258 -4.157 -39.536 1.00 89.81 233 LYS A C 1
ATOM 1889 O O . LYS A 1 233 ? 28.318 -4.841 -39.120 1.00 89.81 233 LYS A O 1
ATOM 1894 N N . ARG A 1 234 ? 29.644 -4.151 -40.810 1.00 86.38 234 ARG A N 1
ATOM 1895 C CA . ARG A 1 234 ? 29.002 -4.969 -41.848 1.00 86.38 234 ARG A CA 1
ATOM 1896 C C . ARG A 1 234 ? 29.428 -6.429 -41.688 1.00 86.38 234 ARG A C 1
ATOM 1898 O O . ARG A 1 234 ? 30.544 -6.730 -41.251 1.00 86.38 234 ARG A O 1
ATOM 1905 N N . ILE A 1 235 ? 28.508 -7.349 -41.958 1.00 83.88 235 ILE A N 1
ATOM 1906 C CA . ILE A 1 235 ? 28.709 -8.788 -41.749 1.00 83.88 235 ILE A CA 1
ATOM 1907 C C . ILE A 1 235 ? 28.995 -9.448 -43.096 1.00 83.88 235 ILE A C 1
ATOM 1909 O O . ILE A 1 235 ? 28.303 -9.175 -44.066 1.00 83.88 235 ILE A O 1
ATOM 1913 N N . ASN A 1 236 ? 29.980 -10.351 -43.144 1.00 73.69 236 ASN A N 1
ATOM 1914 C CA . ASN A 1 236 ? 30.307 -11.182 -44.313 1.00 73.69 236 ASN A CA 1
ATOM 1915 C C . ASN A 1 236 ? 30.366 -10.402 -45.640 1.00 73.69 236 ASN A C 1
ATOM 1917 O O . ASN A 1 236 ? 29.773 -10.828 -46.629 1.00 73.69 236 ASN A O 1
ATOM 1921 N N . GLU A 1 237 ? 31.044 -9.254 -45.657 1.00 67.00 237 GLU A N 1
ATOM 1922 C CA . GLU A 1 237 ? 31.318 -8.568 -46.920 1.00 67.00 237 GLU A CA 1
ATOM 1923 C C . GLU A 1 237 ? 32.346 -9.365 -47.731 1.00 67.00 237 GLU A C 1
ATOM 1925 O O . GLU A 1 237 ? 33.373 -9.765 -47.167 1.00 67.00 237 GLU A O 1
ATOM 1930 N N . PRO A 1 238 ? 32.104 -9.610 -49.030 1.00 61.38 238 PRO A N 1
ATOM 1931 C CA . PRO A 1 238 ? 33.110 -10.209 -49.888 1.00 61.38 238 PRO A CA 1
ATOM 1932 C C . PRO A 1 238 ? 34.317 -9.268 -49.983 1.00 61.38 238 PRO A C 1
ATOM 1934 O O . PRO A 1 238 ? 34.198 -8.101 -50.341 1.00 61.38 238 PRO A O 1
ATOM 1937 N N . THR A 1 239 ? 35.501 -9.787 -49.664 1.00 55.06 239 THR A N 1
ATOM 1938 C CA . THR A 1 239 ? 36.794 -9.080 -49.677 1.00 55.06 239 THR A CA 1
ATOM 1939 C C . THR A 1 239 ? 37.301 -8.755 -51.091 1.00 55.06 239 THR A C 1
ATOM 1941 O O . THR A 1 239 ? 38.504 -8.582 -51.289 1.00 55.06 239 THR A O 1
ATOM 1944 N N . SER A 1 240 ? 36.428 -8.725 -52.102 1.00 52.19 240 SER A N 1
ATOM 1945 C CA . SER A 1 240 ? 36.824 -8.466 -53.483 1.00 52.19 240 SER A CA 1
ATOM 1946 C C . SER A 1 240 ? 37.186 -6.994 -53.654 1.00 52.19 240 SER A C 1
ATOM 1948 O O . SER A 1 240 ? 36.348 -6.105 -53.536 1.00 52.19 240 SER A O 1
ATOM 1950 N N . THR A 1 241 ? 38.451 -6.759 -53.979 1.00 50.12 241 THR A N 1
ATOM 1951 C CA . THR A 1 241 ? 39.118 -5.469 -54.203 1.00 50.12 241 THR A CA 1
ATOM 1952 C C . THR A 1 241 ? 38.573 -4.634 -55.373 1.00 50.12 241 THR A C 1
ATOM 1954 O O . THR A 1 241 ? 39.171 -3.615 -55.704 1.00 50.12 241 THR A O 1
ATOM 1957 N N . GLU A 1 242 ? 37.466 -5.032 -56.005 1.00 52.06 242 GLU A N 1
ATOM 1958 C CA . GLU A 1 242 ? 36.930 -4.399 -57.222 1.00 52.06 242 GLU A CA 1
ATOM 1959 C C . GLU A 1 242 ? 35.625 -3.614 -57.014 1.00 52.06 242 GLU A C 1
ATOM 1961 O O . GLU A 1 242 ? 35.224 -2.865 -57.905 1.00 52.06 242 GLU A O 1
ATOM 1966 N N . ASP A 1 243 ? 34.980 -3.702 -55.845 1.00 55.88 243 ASP A N 1
ATOM 1967 C CA . ASP A 1 243 ? 33.696 -3.025 -55.613 1.00 55.88 243 ASP A CA 1
ATOM 1968 C C . ASP A 1 243 ? 33.921 -1.568 -55.150 1.00 55.88 243 ASP A C 1
ATOM 1970 O O . ASP A 1 243 ? 33.798 -1.217 -53.976 1.00 55.88 243 ASP A O 1
ATOM 1974 N N . THR A 1 244 ? 34.296 -0.693 -56.093 1.00 57.66 244 THR A N 1
ATOM 1975 C CA . THR A 1 244 ? 34.579 0.749 -55.874 1.00 57.66 244 THR A CA 1
ATOM 1976 C C . THR A 1 244 ? 33.394 1.547 -55.304 1.00 57.66 244 THR A C 1
ATOM 1978 O O . THR A 1 244 ? 33.548 2.700 -54.890 1.00 57.66 244 THR A O 1
ATOM 1981 N N . LEU A 1 245 ? 32.215 0.923 -55.256 1.00 67.44 245 LEU A N 1
ATOM 1982 C CA . LEU A 1 245 ? 30.962 1.475 -54.751 1.00 67.44 245 LEU A CA 1
ATOM 1983 C C . LEU A 1 245 ? 30.754 1.267 -53.246 1.00 67.44 245 LEU A C 1
ATOM 1985 O O . LEU A 1 245 ? 29.813 1.845 -52.699 1.00 67.44 245 LEU A O 1
ATOM 1989 N N . LEU A 1 246 ? 31.582 0.459 -52.573 1.00 69.25 246 LEU A N 1
ATOM 1990 C CA . LEU A 1 246 ? 31.522 0.244 -51.126 1.00 69.25 246 LEU A CA 1
ATOM 1991 C C . LEU A 1 246 ? 32.578 1.080 -50.408 1.00 69.25 246 LEU A C 1
ATOM 1993 O O . LEU A 1 246 ? 33.719 1.224 -50.843 1.00 69.25 246 LEU A O 1
ATOM 1997 N N . SER A 1 247 ? 32.205 1.632 -49.256 1.00 68.12 247 SER A N 1
ATOM 1998 C CA . SER A 1 247 ? 33.163 2.373 -48.446 1.00 68.12 247 SER A CA 1
ATOM 1999 C C . SER A 1 247 ? 34.263 1.453 -47.892 1.00 68.12 247 SER A C 1
ATOM 2001 O O . SER A 1 247 ? 33.936 0.377 -47.383 1.00 68.12 247 SER A O 1
ATOM 2003 N N . PRO A 1 248 ? 35.542 1.882 -47.910 1.00 66.38 248 PRO A N 1
ATOM 2004 C CA . PRO A 1 248 ? 36.676 1.056 -47.487 1.00 66.38 248 PRO A CA 1
ATOM 2005 C C . PRO A 1 248 ? 36.713 0.765 -45.978 1.00 66.38 248 PRO A C 1
ATOM 2007 O O . PRO A 1 248 ? 37.404 -0.158 -45.550 1.00 66.38 248 PRO A O 1
ATOM 2010 N N . SER A 1 249 ? 35.983 1.525 -45.152 1.00 71.25 249 SER A N 1
ATOM 2011 C CA . SER A 1 249 ? 35.890 1.251 -43.714 1.00 71.25 249 SER A CA 1
ATOM 2012 C C . SER A 1 249 ? 34.721 0.319 -43.403 1.00 71.25 249 SER A C 1
ATOM 2014 O O . SER A 1 249 ? 33.564 0.671 -43.629 1.00 71.25 249 SER A O 1
ATOM 2016 N N . ASN A 1 250 ? 35.022 -0.826 -42.786 1.00 71.38 250 ASN A N 1
ATOM 2017 C CA . ASN A 1 250 ? 34.017 -1.750 -42.250 1.00 71.38 250 ASN A CA 1
ATOM 2018 C C . ASN A 1 250 ? 33.425 -1.274 -40.904 1.00 71.38 250 ASN A C 1
ATOM 2020 O O . ASN A 1 250 ? 32.494 -1.877 -40.385 1.00 71.38 250 ASN A O 1
ATOM 2024 N N . PHE A 1 251 ? 33.956 -0.197 -40.316 1.00 78.25 251 PHE A N 1
ATOM 2025 C CA . PHE A 1 251 ? 33.378 0.443 -39.135 1.00 78.25 251 PHE A CA 1
ATOM 2026 C C . PHE A 1 251 ? 32.920 1.852 -39.480 1.00 78.25 251 PHE A C 1
ATOM 2028 O O . PHE A 1 251 ? 33.726 2.685 -39.904 1.00 78.25 251 PHE A O 1
ATOM 2035 N N . LYS A 1 252 ? 31.633 2.131 -39.273 1.00 83.06 252 LYS A N 1
ATOM 2036 C CA . LYS A 1 252 ? 31.063 3.457 -39.525 1.00 83.06 252 LYS A CA 1
ATOM 2037 C C . LYS A 1 252 ? 30.192 3.934 -38.381 1.00 83.06 252 LYS A C 1
ATOM 2039 O O . LYS A 1 252 ? 29.419 3.166 -37.817 1.00 83.06 252 LYS A O 1
ATOM 2044 N N . GLY A 1 253 ? 30.323 5.216 -38.057 1.00 86.06 253 GLY A N 1
ATOM 2045 C CA . GLY A 1 253 ? 29.369 5.904 -37.199 1.00 86.06 253 GLY A CA 1
ATOM 2046 C C . GLY A 1 253 ? 28.068 6.141 -37.960 1.00 86.06 253 GLY A C 1
ATOM 2047 O O . GLY A 1 253 ? 28.096 6.570 -39.109 1.00 86.06 253 GLY A O 1
ATOM 2048 N N . THR A 1 254 ? 26.936 5.877 -37.323 1.00 88.94 254 THR A N 1
ATOM 2049 C CA . THR A 1 254 ? 25.601 6.195 -37.833 1.00 88.94 254 THR A CA 1
ATOM 2050 C C . THR A 1 254 ? 24.789 6.886 -36.748 1.00 88.94 254 THR A C 1
ATOM 2052 O O . THR A 1 254 ? 24.893 6.549 -35.565 1.00 88.94 254 THR A O 1
ATOM 2055 N N . GLY A 1 255 ? 23.973 7.849 -37.166 1.00 91.00 255 GLY A N 1
ATOM 2056 C CA . GLY A 1 255 ? 22.932 8.451 -36.345 1.00 91.00 255 GLY A CA 1
ATOM 2057 C C . GLY A 1 255 ? 21.569 7.833 -36.648 1.00 91.00 255 GLY A C 1
ATOM 2058 O O . GLY A 1 255 ? 21.318 7.352 -37.752 1.00 91.00 255 GLY A O 1
ATOM 2059 N N . GLY A 1 256 ? 20.661 7.869 -35.683 1.00 92.31 256 GLY A N 1
ATOM 2060 C CA . GLY A 1 256 ? 19.320 7.334 -35.847 1.00 92.31 256 GLY A CA 1
ATOM 2061 C C . GLY A 1 256 ? 18.409 7.609 -34.662 1.00 92.31 256 GLY A C 1
ATOM 2062 O O . GLY A 1 256 ? 18.744 8.356 -33.742 1.00 92.31 256 GLY A O 1
ATOM 2063 N N . ALA A 1 257 ? 17.253 6.962 -34.695 1.00 93.19 257 ALA A N 1
ATOM 2064 C CA . ALA A 1 257 ? 16.277 6.975 -33.621 1.00 93.19 257 ALA A CA 1
ATOM 2065 C C . ALA A 1 257 ? 15.897 5.543 -33.250 1.00 93.19 257 ALA A C 1
ATOM 2067 O O . ALA A 1 257 ? 15.879 4.641 -34.093 1.00 93.19 257 ALA A O 1
ATOM 2068 N N . VAL A 1 258 ? 15.588 5.343 -31.973 1.00 93.25 258 VAL A N 1
ATOM 2069 C CA . VAL A 1 258 ? 15.201 4.041 -31.432 1.00 93.25 258 VAL A CA 1
ATOM 2070 C C . VAL A 1 258 ? 13.865 4.142 -30.729 1.00 93.25 258 VAL A C 1
ATOM 2072 O O . VAL A 1 258 ? 13.605 5.104 -30.007 1.00 93.25 258 VAL A O 1
ATOM 2075 N N . LEU A 1 259 ? 13.034 3.125 -30.931 1.00 94.50 259 LEU A N 1
ATOM 2076 C CA . LEU A 1 259 ? 11.799 2.911 -30.197 1.00 94.50 259 LEU A CA 1
ATOM 2077 C C . LEU A 1 259 ? 12.004 1.701 -29.289 1.00 94.50 259 LEU A C 1
ATOM 2079 O O . LEU A 1 259 ? 12.131 0.576 -29.770 1.00 94.50 259 LEU A O 1
ATOM 2083 N N . MET A 1 260 ? 12.055 1.941 -27.982 1.00 92.31 260 MET A N 1
ATOM 2084 C CA . MET A 1 260 ? 12.432 0.946 -26.983 1.00 92.31 260 MET A CA 1
ATOM 2085 C C . MET A 1 260 ? 11.298 0.702 -26.001 1.00 92.31 260 MET A C 1
ATOM 2087 O O . MET A 1 260 ? 10.748 1.642 -25.436 1.00 92.31 260 MET A O 1
ATOM 2091 N N . TRP A 1 261 ? 11.008 -0.562 -25.721 1.00 92.81 261 TRP A N 1
ATOM 2092 C CA . TRP A 1 261 ? 10.386 -0.943 -24.463 1.00 92.81 261 TRP A CA 1
ATOM 2093 C C . TRP A 1 261 ? 11.485 -1.060 -23.419 1.00 92.81 261 TRP A C 1
ATOM 2095 O O . TRP A 1 261 ? 12.368 -1.905 -23.532 1.00 92.81 261 TRP A O 1
ATOM 2105 N N . THR A 1 262 ? 11.441 -0.202 -22.412 1.00 87.88 262 THR A N 1
ATOM 2106 C CA . THR A 1 262 ? 12.443 -0.109 -21.353 1.00 87.88 262 THR A CA 1
ATOM 2107 C C . THR A 1 262 ? 11.814 -0.502 -20.033 1.00 87.88 262 THR A C 1
ATOM 2109 O O . THR A 1 262 ? 10.779 0.045 -19.647 1.00 87.88 262 THR A O 1
ATOM 2112 N N . PHE A 1 263 ? 12.429 -1.450 -19.331 1.00 86.06 263 PHE A N 1
ATOM 2113 C CA . PHE A 1 263 ? 12.003 -1.814 -17.991 1.00 86.06 263 PHE A CA 1
ATOM 2114 C C . PHE A 1 263 ? 12.559 -0.805 -16.988 1.00 86.06 263 PHE A C 1
ATOM 2116 O O . PHE A 1 263 ? 13.759 -0.756 -16.725 1.00 86.06 263 PHE A O 1
ATOM 2123 N N . ASN A 1 264 ? 11.671 0.010 -16.429 1.00 78.44 264 ASN A N 1
ATOM 2124 C CA . ASN A 1 264 ? 12.005 0.973 -15.399 1.00 78.44 264 ASN A CA 1
ATOM 2125 C C . ASN A 1 264 ? 11.825 0.325 -14.023 1.00 78.44 264 ASN A C 1
ATOM 2127 O O . ASN A 1 264 ? 10.702 0.172 -13.533 1.00 78.44 264 ASN A O 1
ATOM 2131 N N . SER A 1 265 ? 12.923 -0.061 -13.381 1.00 69.44 265 SER A N 1
ATOM 2132 C CA . SER A 1 265 ? 12.892 -0.542 -12.001 1.00 69.44 265 SER A CA 1
ATOM 2133 C C . SER A 1 265 ? 13.605 0.427 -11.084 1.00 69.44 265 SER A C 1
ATOM 2135 O O . SER A 1 265 ? 14.719 0.195 -10.620 1.00 69.44 265 SER A O 1
ATOM 2137 N N . LEU A 1 266 ? 12.891 1.494 -10.742 1.00 63.66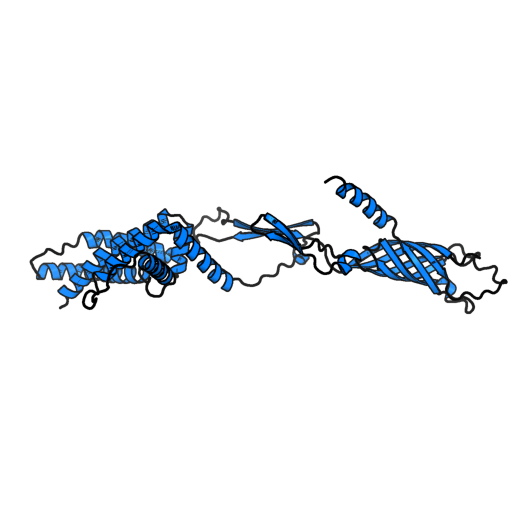 266 LEU A N 1
ATOM 2138 C CA . LEU A 1 266 ? 13.238 2.371 -9.631 1.00 63.66 266 LEU A CA 1
ATOM 2139 C C . LEU A 1 266 ? 12.920 1.702 -8.281 1.00 63.66 266 LEU A C 1
ATOM 2141 O O . LEU A 1 266 ? 12.312 2.320 -7.405 1.00 63.66 266 LEU A O 1
ATOM 2145 N N . ASP A 1 267 ? 13.330 0.444 -8.081 1.00 62.59 267 ASP A N 1
ATOM 2146 C CA . ASP A 1 267 ? 13.296 -0.173 -6.754 1.00 62.59 267 ASP A CA 1
ATOM 2147 C C . ASP A 1 267 ? 14.456 0.389 -5.923 1.00 62.59 267 ASP A C 1
ATOM 2149 O O . ASP A 1 267 ? 15.568 -0.145 -5.862 1.00 62.59 267 ASP A O 1
ATOM 2153 N N . ARG A 1 268 ? 14.178 1.518 -5.263 1.00 58.81 268 ARG A N 1
ATOM 2154 C CA . ARG A 1 268 ? 15.073 2.109 -4.259 1.00 58.81 268 ARG A CA 1
ATOM 2155 C C . ARG A 1 268 ? 15.221 1.212 -3.022 1.00 58.81 268 ARG A C 1
ATOM 2157 O O . ARG A 1 268 ? 16.147 1.423 -2.234 1.00 58.81 268 ARG A O 1
ATOM 2164 N N . GLY A 1 269 ? 14.390 0.178 -2.907 1.00 58.66 269 GLY A N 1
ATOM 2165 C CA . GLY A 1 269 ? 14.268 -0.715 -1.774 1.00 58.66 269 GLY A CA 1
ATOM 2166 C C . GLY A 1 269 ? 13.254 -0.213 -0.759 1.00 58.66 269 GLY A C 1
ATOM 2167 O O . GLY A 1 269 ? 12.962 0.979 -0.662 1.00 58.66 269 GLY A O 1
ATOM 2168 N N . ILE A 1 270 ? 12.736 -1.138 0.040 1.00 60.53 270 ILE A N 1
ATOM 2169 C CA . ILE A 1 270 ? 11.927 -0.812 1.210 1.00 60.53 270 ILE A CA 1
ATOM 2170 C C . ILE A 1 270 ? 12.890 -0.369 2.308 1.00 60.53 270 ILE A C 1
ATOM 2172 O O . ILE A 1 270 ? 13.736 -1.154 2.746 1.00 60.53 270 ILE A O 1
ATOM 2176 N N . LYS A 1 271 ? 12.765 0.889 2.737 1.00 66.00 271 LYS A N 1
ATOM 2177 C CA . LYS A 1 271 ? 13.458 1.406 3.916 1.00 66.00 271 LYS A CA 1
ATOM 2178 C C . LYS A 1 271 ? 12.714 0.918 5.156 1.00 66.00 271 LYS A C 1
ATOM 2180 O O . LYS A 1 271 ? 11.615 1.376 5.448 1.00 66.00 271 LYS A O 1
ATOM 2185 N N . LEU A 1 272 ? 13.308 -0.039 5.852 1.00 63.91 272 LEU A N 1
ATOM 2186 C CA . LEU A 1 272 ? 12.866 -0.482 7.164 1.00 63.91 272 LEU A CA 1
ATOM 2187 C C . LEU A 1 272 ? 13.635 0.312 8.212 1.00 63.91 272 LEU A C 1
ATOM 2189 O O . LEU A 1 272 ? 14.855 0.416 8.125 1.00 63.91 272 LEU A O 1
ATOM 2193 N N . VAL A 1 273 ? 12.928 0.868 9.186 1.00 67.25 273 VAL A N 1
ATOM 2194 C CA . VAL A 1 273 ? 13.538 1.483 10.366 1.00 67.25 273 VAL A CA 1
ATOM 2195 C C . VAL A 1 273 ? 13.259 0.541 11.525 1.00 67.25 273 VAL A C 1
ATOM 2197 O O . VAL A 1 273 ? 12.098 0.260 11.823 1.00 67.25 273 VAL A O 1
ATOM 2200 N N . ASP A 1 274 ? 14.313 -0.016 12.113 1.00 70.12 274 ASP A N 1
ATOM 2201 C CA . ASP A 1 274 ? 14.182 -0.876 13.288 1.00 70.12 274 ASP A CA 1
ATOM 2202 C C . ASP A 1 274 ? 13.884 -0.036 14.544 1.00 70.12 274 ASP A C 1
ATOM 2204 O O . ASP A 1 274 ? 14.079 1.181 14.559 1.00 70.12 274 ASP A O 1
ATOM 2208 N N . ARG A 1 275 ? 13.447 -0.681 15.631 1.00 65.00 275 ARG A N 1
ATOM 2209 C CA . ARG A 1 275 ? 13.137 -0.044 16.925 1.00 65.00 275 ARG A CA 1
ATOM 2210 C C . ARG A 1 275 ? 14.316 0.734 17.517 1.00 65.00 275 ARG A C 1
ATOM 2212 O O . ARG A 1 275 ? 14.098 1.674 18.271 1.00 65.00 275 ARG A O 1
ATOM 2219 N N . ASN A 1 276 ? 15.540 0.382 17.129 1.00 69.25 276 ASN A N 1
ATOM 2220 C CA . ASN A 1 276 ? 16.774 1.057 17.540 1.00 69.25 276 ASN A CA 1
ATOM 2221 C C . ASN A 1 276 ? 17.145 2.248 16.631 1.00 69.25 276 ASN A C 1
ATOM 2223 O O . ASN A 1 276 ? 18.254 2.767 16.718 1.00 69.25 276 ASN A O 1
ATOM 2227 N N . GLY A 1 277 ? 16.262 2.646 15.707 1.00 68.81 277 GLY A N 1
ATOM 2228 C CA . GLY A 1 277 ? 16.506 3.717 14.735 1.00 68.81 277 GLY A CA 1
ATOM 2229 C C . GLY A 1 277 ? 17.429 3.320 13.580 1.00 68.81 277 GLY A C 1
ATOM 2230 O O . GLY A 1 277 ? 17.746 4.148 12.731 1.00 68.81 277 GLY A O 1
ATOM 2231 N N . THR A 1 278 ? 17.867 2.061 13.516 1.00 73.62 278 THR A N 1
ATOM 2232 C CA . THR A 1 278 ? 18.743 1.578 12.448 1.00 73.62 278 THR A CA 1
ATOM 2233 C C . THR A 1 278 ? 17.959 1.401 11.153 1.00 73.62 278 THR A C 1
ATOM 2235 O O . THR A 1 278 ? 16.950 0.695 11.106 1.00 73.62 278 THR A O 1
ATOM 2238 N N . GLU A 1 279 ? 18.440 2.028 10.085 1.00 78.19 279 GLU A N 1
ATOM 2239 C CA . GLU A 1 279 ? 17.801 1.989 8.776 1.00 78.19 279 GLU A CA 1
ATOM 2240 C C . GLU A 1 279 ? 18.369 0.841 7.931 1.00 78.19 279 GLU A C 1
ATOM 2242 O O . GLU A 1 279 ? 19.570 0.763 7.676 1.00 78.19 279 GLU A O 1
ATOM 2247 N N . LYS A 1 280 ? 17.501 -0.051 7.452 1.00 77.00 280 LYS A N 1
ATOM 2248 C CA . LYS A 1 280 ? 17.850 -1.151 6.550 1.00 77.00 280 LYS A CA 1
ATOM 2249 C C . LYS A 1 280 ? 17.070 -1.024 5.252 1.00 77.00 280 LYS A C 1
ATOM 2251 O O . LYS A 1 280 ? 15.845 -1.079 5.244 1.00 77.00 280 LYS A O 1
ATOM 2256 N N . ILE A 1 281 ? 17.780 -0.914 4.133 1.00 73.81 281 ILE A N 1
ATOM 2257 C CA . ILE A 1 281 ? 17.167 -0.859 2.803 1.00 73.81 281 ILE A CA 1
ATOM 2258 C C . ILE A 1 281 ? 17.180 -2.261 2.187 1.00 73.81 281 ILE A C 1
ATOM 2260 O O . ILE A 1 281 ? 18.239 -2.797 1.853 1.00 73.81 281 ILE A O 1
ATOM 2264 N N . ILE A 1 282 ? 16.002 -2.861 2.013 1.00 73.38 282 ILE A N 1
ATOM 2265 C CA . ILE A 1 282 ? 15.848 -4.145 1.317 1.00 73.38 282 ILE A CA 1
ATOM 2266 C C . ILE A 1 282 ? 15.477 -3.875 -0.140 1.00 73.38 282 ILE A C 1
ATOM 2268 O O . ILE A 1 282 ? 14.362 -3.448 -0.421 1.00 73.38 282 ILE A O 1
ATOM 2272 N N . ARG A 1 283 ? 16.403 -4.150 -1.064 1.00 68.56 283 ARG A N 1
ATOM 2273 C CA . ARG A 1 283 ? 16.180 -4.074 -2.520 1.00 68.56 283 ARG A CA 1
ATOM 2274 C C . ARG A 1 283 ? 15.943 -5.468 -3.085 1.00 68.56 283 ARG A C 1
ATOM 2276 O O . ARG A 1 283 ? 16.747 -6.365 -2.816 1.00 68.56 283 ARG A O 1
ATOM 2283 N N . LYS A 1 284 ? 14.893 -5.645 -3.882 1.00 68.81 284 LYS A N 1
ATOM 2284 C CA . LYS A 1 284 ? 14.660 -6.865 -4.665 1.00 68.81 284 LYS A CA 1
ATOM 2285 C C . LYS A 1 284 ? 15.280 -6.687 -6.057 1.00 68.81 284 LYS A C 1
ATOM 2287 O O . LYS A 1 284 ? 15.409 -5.576 -6.545 1.00 68.81 284 LYS A O 1
ATOM 2292 N N . ASN A 1 285 ? 15.711 -7.778 -6.692 1.00 70.12 285 ASN A N 1
ATOM 2293 C CA . ASN A 1 285 ? 16.169 -7.801 -8.093 1.00 70.12 285 ASN A CA 1
ATOM 2294 C C . ASN A 1 285 ? 17.291 -6.803 -8.463 1.00 70.12 285 ASN A C 1
ATOM 2296 O O . ASN A 1 285 ? 17.239 -6.150 -9.501 1.00 70.12 285 ASN A O 1
ATOM 2300 N N . ARG A 1 286 ? 18.359 -6.741 -7.651 1.00 73.44 286 ARG A N 1
ATOM 2301 C CA . ARG A 1 286 ? 19.505 -5.821 -7.839 1.00 73.44 286 ARG A CA 1
ATOM 2302 C C . ARG A 1 286 ? 20.090 -5.812 -9.256 1.00 73.44 286 ARG A C 1
ATOM 2304 O O . ARG A 1 286 ? 20.487 -4.755 -9.724 1.00 73.44 286 ARG A O 1
ATOM 2311 N N . PHE A 1 287 ? 20.144 -6.968 -9.919 1.00 78.25 287 PHE A N 1
ATOM 2312 C CA . PHE A 1 287 ? 20.679 -7.078 -11.277 1.00 78.25 287 PHE A CA 1
ATOM 2313 C C . PHE A 1 287 ? 19.787 -6.377 -12.306 1.00 78.25 287 PHE A C 1
ATOM 2315 O O . PHE A 1 287 ? 20.273 -5.545 -13.061 1.00 78.25 287 PHE A O 1
ATOM 2322 N N . ILE A 1 288 ? 18.480 -6.653 -12.296 1.00 78.31 288 ILE A N 1
ATOM 2323 C CA . ILE A 1 288 ? 17.528 -6.027 -13.225 1.00 78.31 288 ILE A CA 1
ATOM 2324 C C . ILE A 1 288 ? 17.462 -4.516 -12.972 1.00 78.31 288 ILE A C 1
ATOM 2326 O O . ILE A 1 288 ? 17.437 -3.752 -13.928 1.00 78.31 288 ILE A O 1
ATOM 2330 N N . ASN A 1 289 ? 17.555 -4.087 -11.708 1.00 73.31 289 ASN A N 1
ATOM 2331 C CA . ASN A 1 289 ? 17.598 -2.665 -11.351 1.00 73.31 289 ASN A CA 1
ATOM 2332 C C . ASN A 1 289 ? 18.888 -1.957 -11.740 1.00 73.31 289 ASN A C 1
ATOM 2334 O O . ASN A 1 289 ? 18.885 -0.747 -11.915 1.00 73.31 289 ASN A O 1
ATOM 2338 N N . PHE A 1 290 ? 19.994 -2.686 -11.830 1.00 80.06 290 PHE A N 1
ATOM 2339 C CA . PHE A 1 290 ? 21.246 -2.120 -12.304 1.00 80.06 290 PHE A CA 1
ATOM 2340 C C . PHE A 1 290 ? 21.267 -2.035 -13.830 1.00 80.06 290 PHE A C 1
ATOM 2342 O O . PHE A 1 290 ? 21.699 -1.035 -14.392 1.00 80.06 290 PHE A O 1
ATOM 2349 N N . VAL A 1 291 ? 20.805 -3.095 -14.493 1.00 83.44 291 VAL A N 1
ATOM 2350 C CA . VAL A 1 291 ? 20.887 -3.231 -15.946 1.00 83.44 291 VAL A CA 1
ATOM 2351 C C . VAL A 1 291 ? 19.769 -2.479 -16.661 1.00 83.44 291 VAL A C 1
ATOM 2353 O O . VAL A 1 291 ? 19.999 -2.052 -17.785 1.00 83.44 291 VAL A O 1
ATOM 2356 N N . GLU A 1 292 ? 18.595 -2.306 -16.044 1.00 84.56 292 GLU A N 1
ATOM 2357 C CA . GLU A 1 292 ? 17.416 -1.628 -16.613 1.00 84.56 292 GLU A CA 1
ATOM 2358 C C . GLU A 1 292 ? 17.216 -1.999 -18.095 1.00 84.56 292 GLU A C 1
ATOM 2360 O O . GLU A 1 292 ? 17.411 -1.160 -18.987 1.00 84.56 292 GLU A O 1
ATOM 2365 N N . PRO A 1 293 ? 16.947 -3.292 -18.371 1.00 90.25 293 PRO A N 1
ATOM 2366 C CA . PRO A 1 293 ? 17.009 -3.831 -19.716 1.00 90.25 293 PRO A CA 1
ATOM 2367 C C . PRO A 1 293 ? 15.926 -3.225 -20.601 1.00 90.25 293 PRO A C 1
ATOM 2369 O O . PRO A 1 293 ? 14.839 -2.847 -20.157 1.00 90.25 293 PRO A O 1
ATOM 2372 N N . SER A 1 294 ? 16.223 -3.180 -21.890 1.00 91.56 294 SER A N 1
ATOM 2373 C CA . SER A 1 294 ? 15.310 -2.676 -22.900 1.00 91.56 294 SER A CA 1
ATOM 2374 C C . SER A 1 294 ? 15.434 -3.468 -24.188 1.00 91.56 294 SER A C 1
ATOM 2376 O O . SER A 1 294 ? 16.499 -4.001 -24.497 1.00 91.56 294 SER A O 1
ATOM 2378 N N . ILE A 1 295 ? 14.337 -3.560 -24.926 1.00 94.19 295 ILE A N 1
ATOM 2379 C CA . ILE A 1 295 ? 14.263 -4.241 -26.217 1.00 94.19 295 ILE A CA 1
ATOM 2380 C C . ILE A 1 295 ? 13.463 -3.346 -27.149 1.00 94.19 295 ILE A C 1
ATOM 2382 O O . ILE A 1 295 ? 12.473 -2.743 -26.737 1.00 94.19 295 ILE A O 1
ATOM 2386 N N . GLY A 1 296 ? 13.881 -3.244 -28.400 1.00 94.50 296 GLY A N 1
ATOM 2387 C CA . GLY A 1 296 ? 13.186 -2.397 -29.345 1.00 94.50 296 GLY A CA 1
ATOM 2388 C C . GLY A 1 296 ? 13.703 -2.509 -30.759 1.00 94.50 296 GLY A C 1
ATOM 2389 O O . GLY A 1 296 ? 14.405 -3.455 -31.122 1.00 94.50 296 GLY A O 1
ATOM 2390 N N . ILE A 1 297 ? 13.323 -1.511 -31.542 1.00 95.19 297 ILE A N 1
ATOM 2391 C CA . ILE A 1 297 ? 13.654 -1.391 -32.955 1.00 95.19 297 ILE A CA 1
ATOM 2392 C C . ILE A 1 297 ? 14.352 -0.062 -33.215 1.00 95.19 297 ILE A C 1
ATOM 2394 O O . ILE A 1 297 ? 14.109 0.927 -32.516 1.00 95.19 297 ILE A O 1
ATOM 2398 N N . ASN A 1 298 ? 15.206 -0.033 -34.232 1.00 94.38 298 ASN A N 1
ATOM 2399 C CA . ASN A 1 298 ? 15.896 1.180 -34.649 1.00 94.38 298 ASN A CA 1
ATOM 2400 C C . ASN A 1 298 ? 15.638 1.541 -36.107 1.00 94.38 298 ASN A C 1
ATOM 2402 O O . ASN A 1 298 ? 15.279 0.703 -36.936 1.00 94.38 298 ASN A O 1
ATOM 2406 N N . ILE A 1 299 ? 15.856 2.819 -36.398 1.00 93.44 299 ILE A N 1
ATOM 2407 C CA . ILE A 1 299 ? 15.986 3.363 -37.745 1.00 93.44 299 ILE A CA 1
ATOM 2408 C C . ILE A 1 299 ? 17.275 4.180 -37.757 1.00 93.44 299 ILE A C 1
ATOM 2410 O O . ILE A 1 299 ? 17.464 5.050 -36.904 1.00 93.44 299 ILE A O 1
ATOM 2414 N N . SER A 1 300 ? 18.173 3.886 -38.692 1.00 92.38 300 SER A N 1
ATOM 2415 C CA . SER A 1 300 ? 19.518 4.467 -38.745 1.00 92.38 300 SER A CA 1
ATOM 2416 C C . SER A 1 300 ? 19.879 4.967 -40.136 1.00 92.38 300 SER A C 1
ATOM 2418 O O . SER A 1 300 ? 19.553 4.314 -41.126 1.00 92.38 300 SER A O 1
ATOM 2420 N N . TYR A 1 301 ? 20.611 6.076 -40.201 1.00 91.25 301 TYR A N 1
ATOM 2421 C CA . TYR A 1 301 ? 21.181 6.620 -41.431 1.00 91.25 301 TYR A CA 1
ATOM 2422 C C . TYR A 1 301 ? 22.531 5.970 -41.715 1.00 91.25 301 TYR A C 1
ATOM 2424 O O . TYR A 1 301 ? 23.543 6.293 -41.093 1.00 91.25 301 TYR A O 1
ATOM 2432 N N . LEU A 1 302 ? 22.534 5.003 -42.614 1.00 87.38 302 LEU A N 1
ATOM 2433 C CA . LEU A 1 302 ? 23.724 4.292 -43.039 1.00 87.38 302 LEU A CA 1
ATOM 2434 C C . LEU A 1 302 ? 24.385 5.018 -44.212 1.00 87.38 302 LEU A C 1
ATOM 2436 O O . LEU A 1 302 ? 23.764 5.802 -44.923 1.00 87.38 302 LEU A O 1
ATOM 2440 N N . ASP A 1 303 ? 25.657 4.718 -44.401 1.00 82.69 303 ASP A N 1
ATOM 2441 C CA . ASP A 1 303 ? 26.467 5.189 -45.518 1.00 82.69 303 ASP A CA 1
ATOM 2442 C C . ASP A 1 303 ? 27.408 4.034 -45.873 1.00 82.69 303 ASP A C 1
ATOM 2444 O O . ASP A 1 303 ? 28.585 4.041 -45.539 1.00 82.69 303 ASP A O 1
ATOM 2448 N N . PHE A 1 304 ? 26.898 2.917 -46.387 1.00 77.06 304 PHE A N 1
ATOM 2449 C CA . PHE A 1 304 ? 27.768 1.800 -46.770 1.00 77.06 304 PHE A CA 1
ATOM 2450 C C . PHE A 1 304 ? 28.325 1.973 -48.179 1.00 77.06 304 PHE A C 1
ATOM 2452 O O . PHE A 1 304 ? 29.433 1.493 -48.441 1.00 77.06 304 PHE A O 1
ATOM 2459 N N . SER A 1 305 ? 27.599 2.683 -49.045 1.00 72.88 305 SER A N 1
ATOM 2460 C CA . SER A 1 305 ? 27.978 2.926 -50.431 1.00 72.88 305 SER A CA 1
ATOM 2461 C C . SER A 1 305 ? 28.572 4.318 -50.648 1.00 72.88 305 SER A C 1
ATOM 2463 O O . SER A 1 305 ? 27.973 5.311 -50.270 1.00 72.88 305 SER A O 1
ATOM 2465 N N . THR A 1 306 ? 29.707 4.400 -51.347 1.00 67.31 306 THR A N 1
ATOM 2466 C CA . THR A 1 306 ? 30.340 5.669 -51.764 1.00 67.31 306 THR A CA 1
ATOM 2467 C C . THR A 1 306 ? 29.537 6.427 -52.825 1.00 67.31 306 THR A C 1
ATOM 2469 O O . THR A 1 306 ? 29.784 7.609 -53.043 1.00 67.31 306 THR A O 1
ATOM 2472 N N . GLY A 1 307 ? 28.599 5.753 -53.500 1.00 67.12 307 GLY A N 1
ATOM 2473 C CA . GLY A 1 307 ? 27.772 6.322 -54.566 1.00 67.12 307 GLY A CA 1
ATOM 2474 C C . GLY A 1 307 ? 26.372 6.756 -54.126 1.00 67.12 307 GLY A C 1
ATOM 2475 O O . GLY A 1 307 ? 25.585 7.167 -54.977 1.00 67.12 307 GLY A O 1
ATOM 2476 N N . LYS A 1 308 ? 26.025 6.627 -52.839 1.00 69.44 308 LYS A N 1
ATOM 2477 C CA . LYS A 1 308 ? 24.728 7.052 -52.297 1.00 69.44 308 LYS A CA 1
ATOM 2478 C C . LYS A 1 308 ? 24.943 8.015 -51.142 1.00 69.44 308 LYS A C 1
ATOM 2480 O O . LYS A 1 308 ? 25.704 7.720 -50.233 1.00 69.44 308 LYS A O 1
ATOM 2485 N N . ASP A 1 309 ? 24.198 9.114 -51.149 1.00 68.94 309 ASP A N 1
ATOM 2486 C CA . ASP A 1 309 ? 24.342 10.151 -50.124 1.00 68.94 309 ASP A CA 1
ATOM 2487 C C . ASP A 1 309 ? 23.810 9.708 -48.752 1.00 68.94 309 ASP A C 1
ATOM 2489 O O . ASP A 1 309 ? 24.350 10.095 -47.719 1.00 68.94 309 ASP A O 1
ATOM 2493 N N . VAL A 1 310 ? 22.735 8.909 -48.729 1.00 81.06 310 VAL A N 1
ATOM 2494 C CA . VAL A 1 310 ? 22.104 8.407 -47.501 1.00 81.06 310 VAL A CA 1
ATOM 2495 C C . VAL A 1 310 ? 21.469 7.044 -47.755 1.00 81.06 310 VAL A C 1
ATOM 2497 O O . VAL A 1 310 ? 20.728 6.852 -48.719 1.00 81.06 310 VAL A O 1
ATOM 2500 N N . GLU A 1 311 ? 21.692 6.109 -46.840 1.00 87.44 311 GLU A N 1
ATOM 2501 C CA . GLU A 1 311 ? 21.006 4.824 -46.791 1.00 87.44 311 GLU A CA 1
ATOM 2502 C C . GLU A 1 311 ? 20.218 4.695 -45.484 1.00 87.44 311 GLU A C 1
ATOM 2504 O O . GLU A 1 311 ? 20.527 5.314 -44.469 1.00 87.44 311 GLU A O 1
ATOM 2509 N N . ILE A 1 312 ? 19.168 3.879 -45.495 1.00 90.12 312 ILE A N 1
ATOM 2510 C CA . ILE A 1 312 ? 18.318 3.640 -44.323 1.00 90.12 312 ILE A CA 1
ATOM 2511 C C . ILE A 1 312 ? 18.483 2.194 -43.882 1.00 90.12 312 ILE A C 1
ATOM 2513 O O . ILE A 1 312 ? 18.251 1.265 -44.659 1.00 90.12 312 ILE A O 1
ATOM 2517 N N . GLY A 1 313 ? 18.855 2.022 -42.620 1.00 91.44 313 GLY A N 1
ATOM 2518 C CA . GLY A 1 313 ? 18.882 0.749 -41.919 1.00 91.44 313 GLY A CA 1
ATOM 2519 C C . GLY A 1 313 ? 17.762 0.641 -40.896 1.00 91.44 313 GLY A C 1
ATOM 2520 O O . GLY A 1 313 ? 17.308 1.642 -40.341 1.00 91.44 313 GLY A O 1
ATOM 2521 N N . THR A 1 314 ? 17.332 -0.587 -40.635 1.00 95.12 314 THR A N 1
ATOM 2522 C CA . THR A 1 314 ? 16.449 -0.912 -39.513 1.00 95.12 314 THR A CA 1
ATOM 2523 C C . THR A 1 314 ? 16.825 -2.261 -38.924 1.00 95.12 314 THR A C 1
ATOM 2525 O O . THR A 1 314 ? 17.407 -3.108 -39.604 1.00 95.12 314 THR A O 1
ATOM 2528 N N . GLY A 1 315 ? 16.512 -2.471 -37.655 1.00 94.44 315 GLY A N 1
ATOM 2529 C CA . GLY A 1 315 ? 16.964 -3.638 -36.927 1.00 94.44 315 GLY A CA 1
ATOM 2530 C C . GLY A 1 315 ? 16.321 -3.784 -35.564 1.00 94.44 315 GLY A C 1
ATOM 2531 O O . GLY A 1 315 ? 15.612 -2.902 -35.073 1.00 94.44 315 GLY A O 1
ATOM 2532 N N . ILE A 1 316 ? 16.597 -4.935 -34.962 1.00 95.75 316 ILE A N 1
ATOM 2533 C CA . ILE A 1 316 ? 16.271 -5.216 -33.569 1.00 95.75 316 ILE A CA 1
ATOM 2534 C C . ILE A 1 316 ? 17.452 -4.818 -32.694 1.00 95.75 316 ILE A C 1
ATOM 2536 O O . ILE A 1 316 ? 18.617 -4.995 -33.062 1.00 95.75 316 ILE A O 1
ATOM 2540 N N . GLN A 1 317 ? 17.155 -4.315 -31.504 1.00 94.56 317 GLN A N 1
ATOM 2541 C CA . GLN A 1 317 ? 18.182 -4.003 -30.527 1.00 94.56 317 GLN A CA 1
ATOM 2542 C C . GLN A 1 317 ? 17.753 -4.311 -29.109 1.00 94.56 317 GLN A C 1
ATOM 2544 O O . GLN A 1 317 ? 16.580 -4.228 -28.744 1.00 94.56 317 GLN A O 1
ATOM 2549 N N . ALA A 1 318 ? 18.760 -4.608 -28.303 1.00 95.38 318 ALA A N 1
ATOM 2550 C CA . ALA A 1 318 ? 18.670 -4.587 -26.865 1.00 95.38 318 ALA A CA 1
ATOM 2551 C C . ALA A 1 318 ? 19.440 -3.372 -26.346 1.00 95.38 318 ALA A C 1
ATOM 2553 O O . ALA A 1 318 ? 20.455 -2.956 -26.907 1.00 95.38 318 ALA A O 1
ATOM 2554 N N . GLY A 1 319 ? 18.943 -2.785 -25.269 1.00 92.06 319 GLY A N 1
ATOM 2555 C CA . GLY A 1 319 ? 19.614 -1.691 -24.593 1.00 92.06 319 GLY A CA 1
ATOM 2556 C C . GLY A 1 319 ? 19.750 -1.956 -23.106 1.00 92.06 319 GLY A C 1
ATOM 2557 O O . GLY A 1 319 ? 18.949 -2.674 -22.502 1.00 92.06 319 GLY A O 1
ATOM 2558 N N . LEU A 1 320 ? 20.764 -1.338 -22.522 1.00 91.38 320 LEU A N 1
ATOM 2559 C CA . LEU A 1 320 ? 21.086 -1.417 -21.105 1.00 91.38 320 LEU A CA 1
ATOM 2560 C C . LEU A 1 320 ? 21.133 -0.007 -20.514 1.00 91.38 320 LEU A C 1
ATOM 2562 O O . LEU A 1 320 ? 21.302 0.993 -21.223 1.00 91.38 320 LEU A O 1
ATOM 2566 N N . PHE A 1 321 ? 21.009 0.051 -19.194 1.00 88.44 321 PHE A N 1
ATOM 2567 C CA . PHE A 1 321 ? 21.088 1.253 -18.375 1.00 88.44 321 PHE A CA 1
ATOM 2568 C C . PHE A 1 321 ? 20.079 2.315 -18.821 1.00 88.44 321 PHE A C 1
ATOM 2570 O O . PHE A 1 321 ? 20.445 3.472 -19.034 1.00 88.44 321 PHE A O 1
ATOM 2577 N N . ARG A 1 322 ? 18.817 1.905 -19.023 1.00 85.38 322 ARG A N 1
ATOM 2578 C CA . ARG A 1 322 ? 17.719 2.770 -19.482 1.00 85.38 322 ARG A CA 1
ATOM 2579 C C . ARG A 1 322 ? 17.986 3.399 -20.848 1.00 85.38 322 ARG A C 1
ATOM 2581 O O . ARG A 1 322 ? 17.767 4.595 -21.040 1.00 85.38 322 ARG A O 1
ATOM 2588 N N . ASN A 1 323 ? 18.416 2.581 -21.811 1.00 87.44 323 ASN A N 1
ATOM 2589 C CA . ASN A 1 323 ? 18.723 2.977 -23.194 1.00 87.44 323 ASN A CA 1
ATOM 2590 C C . ASN A 1 323 ? 19.951 3.900 -23.300 1.00 87.44 323 ASN A C 1
ATOM 2592 O O . ASN A 1 323 ? 19.996 4.766 -24.166 1.00 87.44 323 ASN A O 1
ATOM 2596 N N . LYS A 1 324 ? 20.939 3.781 -22.407 1.00 90.12 324 LYS A N 1
ATOM 2597 C CA . LYS A 1 324 ? 22.199 4.534 -22.563 1.00 90.12 324 LYS A CA 1
ATOM 2598 C C . LYS A 1 324 ? 23.150 3.839 -23.516 1.00 90.12 324 LYS A C 1
ATOM 2600 O O . LYS A 1 324 ? 23.858 4.517 -24.247 1.00 90.12 324 LYS A O 1
ATOM 2605 N N . ILE A 1 325 ? 23.164 2.509 -23.484 1.00 92.81 325 ILE A N 1
ATOM 2606 C CA . ILE A 1 325 ? 23.974 1.662 -24.359 1.00 92.81 325 ILE A CA 1
ATOM 2607 C C . ILE A 1 325 ? 23.028 0.755 -25.132 1.00 92.81 325 ILE A C 1
ATOM 2609 O O . ILE A 1 325 ? 22.092 0.202 -24.555 1.00 92.81 325 ILE A O 1
ATOM 2613 N N . TYR A 1 326 ? 23.297 0.598 -26.420 1.00 92.38 326 TYR A N 1
ATOM 2614 C CA . TYR A 1 326 ? 22.543 -0.211 -27.364 1.00 92.38 326 TYR A CA 1
ATOM 2615 C C . TYR A 1 326 ? 23.460 -1.227 -28.013 1.00 92.38 326 TYR A C 1
ATOM 2617 O O . TYR A 1 326 ? 24.598 -0.912 -28.346 1.00 92.38 326 TYR A O 1
ATOM 2625 N N . PHE A 1 327 ? 22.948 -2.414 -28.278 1.00 95.38 327 PHE A N 1
ATOM 2626 C CA . PHE A 1 327 ? 23.563 -3.334 -29.218 1.00 95.38 327 PHE A CA 1
ATOM 2627 C C . PHE A 1 327 ? 22.470 -4.033 -30.005 1.00 95.38 327 PHE A C 1
ATOM 2629 O O . PHE A 1 327 ? 21.374 -4.287 -29.497 1.00 95.38 327 PHE A O 1
ATOM 2636 N N . GLY A 1 328 ? 22.751 -4.331 -31.261 1.00 94.75 328 GLY A N 1
ATOM 2637 C CA . GLY A 1 328 ? 21.712 -4.850 -32.121 1.00 94.75 328 GLY A CA 1
ATOM 2638 C C . GLY A 1 328 ? 22.213 -5.359 -33.447 1.00 94.75 328 GLY A C 1
ATOM 2639 O O . GLY A 1 328 ? 23.405 -5.356 -33.756 1.00 94.75 328 GLY A O 1
ATOM 2640 N N . TYR A 1 329 ? 21.242 -5.816 -34.214 1.00 95.31 329 TYR A N 1
ATOM 2641 C CA . TYR A 1 329 ? 21.430 -6.386 -35.527 1.00 95.31 329 TYR A CA 1
ATOM 2642 C C . TYR A 1 329 ? 20.397 -5.779 -36.463 1.00 95.31 329 TYR A C 1
ATOM 2644 O O . TYR A 1 329 ? 19.208 -5.728 -36.133 1.00 95.31 329 TYR A O 1
ATOM 2652 N N . GLY A 1 330 ? 20.850 -5.315 -37.619 1.00 93.94 330 GLY A N 1
ATOM 2653 C CA . GLY A 1 330 ? 20.000 -4.650 -38.591 1.00 93.94 330 GLY A CA 1
ATOM 2654 C C . GLY A 1 330 ? 20.298 -5.057 -40.020 1.00 93.94 330 GLY A C 1
ATOM 2655 O O . GLY A 1 330 ? 21.253 -5.780 -40.308 1.00 93.94 330 GLY A O 1
ATOM 2656 N N . ALA A 1 331 ? 19.442 -4.575 -40.910 1.00 92.38 331 ALA A N 1
ATOM 2657 C CA . ALA A 1 331 ? 19.570 -4.709 -42.345 1.00 92.38 331 ALA A CA 1
ATOM 2658 C C . ALA A 1 331 ? 19.493 -3.328 -43.001 1.00 92.38 331 ALA A C 1
ATOM 2660 O O . ALA A 1 331 ? 18.639 -2.503 -42.663 1.00 92.38 331 ALA A O 1
ATOM 2661 N N . ASN A 1 332 ? 20.389 -3.078 -43.948 1.00 89.94 332 ASN A N 1
ATOM 2662 C CA . ASN A 1 332 ? 20.338 -1.918 -44.817 1.00 89.94 332 ASN A CA 1
ATOM 2663 C C . ASN A 1 332 ? 19.260 -2.140 -45.881 1.00 89.94 332 ASN A C 1
ATOM 2665 O O . ASN A 1 332 ? 19.401 -2.987 -46.765 1.00 89.94 332 ASN A O 1
ATOM 2669 N N . LEU A 1 333 ? 18.186 -1.356 -45.813 1.00 88.38 333 LEU A N 1
ATOM 2670 C CA . LEU A 1 333 ? 17.025 -1.504 -46.688 1.00 88.38 333 LEU A CA 1
ATOM 2671 C C . LEU A 1 333 ? 17.350 -1.199 -48.157 1.00 88.38 333 LEU A C 1
ATOM 2673 O O . LEU A 1 333 ? 16.672 -1.696 -49.054 1.00 88.38 333 LEU A O 1
ATOM 2677 N N . HIS A 1 334 ? 18.406 -0.421 -48.415 1.00 81.38 334 HIS A N 1
ATOM 2678 C CA . HIS A 1 334 ? 18.842 -0.056 -49.766 1.00 81.38 334 HIS A CA 1
ATOM 2679 C C . HIS A 1 334 ? 19.686 -1.146 -50.435 1.00 81.38 334 HIS A C 1
ATOM 2681 O O . HIS A 1 334 ? 19.881 -1.096 -51.651 1.00 81.38 334 HIS A O 1
ATOM 2687 N N . LEU A 1 335 ? 20.166 -2.118 -49.654 1.00 76.12 335 LEU A N 1
ATOM 2688 C CA . LEU A 1 335 ? 20.977 -3.247 -50.111 1.00 76.12 335 LEU A CA 1
ATOM 2689 C C . LEU A 1 335 ? 20.189 -4.565 -50.143 1.00 76.12 335 LEU A C 1
ATOM 2691 O O . LEU A 1 335 ? 20.743 -5.599 -50.481 1.00 76.12 335 LEU A O 1
ATOM 2695 N N . LEU A 1 336 ? 18.882 -4.544 -49.852 1.00 70.06 336 LEU A N 1
ATOM 2696 C CA . LEU A 1 336 ? 18.020 -5.732 -49.953 1.00 70.06 336 LEU A CA 1
ATOM 2697 C C . LEU A 1 336 ? 17.736 -6.171 -51.402 1.00 70.06 336 LEU A C 1
ATOM 2699 O O . LEU A 1 336 ? 17.251 -7.278 -51.619 1.00 70.06 336 LEU A O 1
ATOM 2703 N N . ARG A 1 337 ? 17.949 -5.289 -52.390 1.00 65.25 337 ARG A N 1
ATOM 2704 C CA . ARG A 1 337 ? 17.614 -5.536 -53.806 1.00 65.25 337 ARG A CA 1
ATOM 2705 C C . ARG A 1 337 ? 18.786 -6.045 -54.660 1.00 65.25 337 ARG A C 1
ATOM 2707 O O . ARG A 1 337 ? 18.534 -6.930 -55.478 1.00 65.25 337 ARG A O 1
ATOM 2714 N N . PRO A 1 338 ? 20.023 -5.529 -54.535 1.00 65.06 338 PRO A N 1
ATOM 2715 C CA . PRO A 1 338 ? 21.175 -6.126 -55.210 1.00 65.06 338 PRO A CA 1
ATOM 2716 C C . PRO A 1 338 ? 21.449 -7.524 -54.635 1.00 65.06 338 PRO A C 1
ATOM 2718 O O . PRO A 1 338 ? 21.522 -7.676 -53.421 1.00 65.06 338 PRO A O 1
ATOM 2721 N N . ARG A 1 339 ? 21.588 -8.554 -55.483 1.00 60.03 339 ARG A N 1
ATOM 2722 C CA . ARG A 1 339 ? 21.839 -9.942 -55.029 1.00 60.03 339 ARG A CA 1
ATOM 2723 C C . ARG A 1 339 ? 23.264 -10.176 -54.520 1.00 60.03 339 ARG A C 1
ATOM 2725 O O . ARG A 1 339 ? 23.494 -11.170 -53.839 1.00 60.03 339 ARG A O 1
ATOM 2732 N N . ASP A 1 340 ? 24.175 -9.257 -54.819 1.00 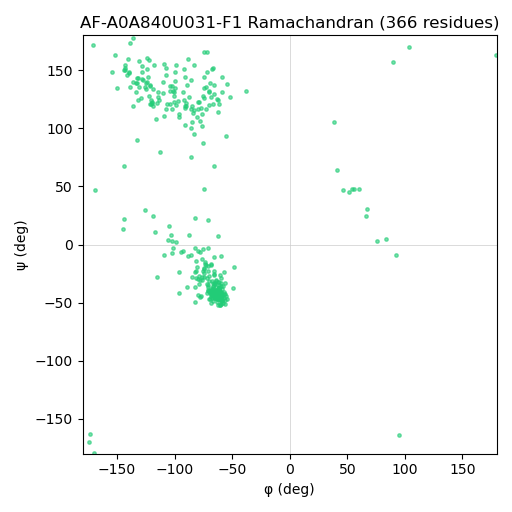65.12 340 ASP A N 1
ATOM 2733 C CA . ASP A 1 340 ? 25.614 -9.463 -54.639 1.00 65.12 340 ASP A CA 1
ATOM 2734 C C . ASP A 1 340 ? 26.177 -8.763 -53.391 1.00 65.12 340 ASP A C 1
ATOM 2736 O O . ASP A 1 340 ? 27.375 -8.826 -53.129 1.00 65.12 340 ASP A O 1
ATOM 2740 N N . GLN A 1 341 ? 25.325 -8.109 -52.590 1.00 71.12 341 GLN A N 1
ATOM 2741 C CA . GLN A 1 341 ? 25.739 -7.389 -51.383 1.00 71.12 341 GLN A CA 1
ATOM 2742 C C . GLN A 1 341 ? 24.995 -7.893 -50.149 1.00 71.12 341 GLN A C 1
ATOM 2744 O O . GLN A 1 341 ? 23.796 -8.168 -50.187 1.00 71.12 341 GLN A O 1
ATOM 2749 N N . ASN A 1 342 ? 25.712 -8.004 -49.029 1.00 78.94 342 ASN A N 1
ATOM 2750 C CA . ASN A 1 342 ? 25.115 -8.413 -47.766 1.00 78.94 342 ASN A CA 1
ATOM 2751 C C . ASN A 1 342 ? 24.520 -7.191 -47.037 1.00 78.94 342 ASN A C 1
ATOM 2753 O O . ASN A 1 342 ? 25.273 -6.301 -46.636 1.00 78.94 342 ASN A O 1
ATOM 2757 N N . PRO A 1 343 ? 23.194 -7.127 -46.813 1.00 85.69 343 PRO A N 1
ATOM 2758 C CA . PRO A 1 343 ? 22.563 -5.980 -46.165 1.00 85.69 343 PRO A CA 1
ATOM 27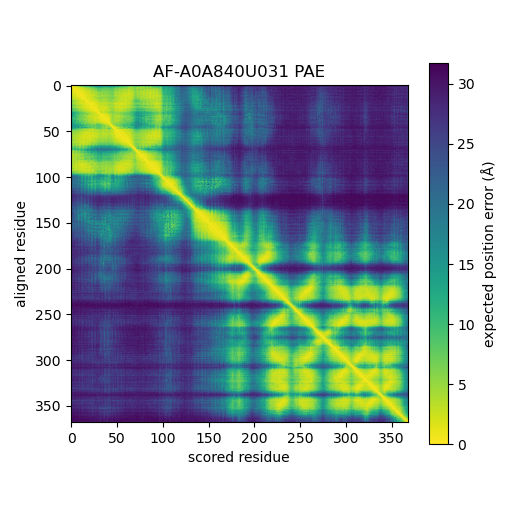59 C C . PRO A 1 343 ? 22.788 -5.953 -44.648 1.00 85.69 343 PRO A C 1
ATOM 2761 O O . PRO A 1 343 ? 22.454 -4.957 -44.006 1.00 85.69 343 PRO A O 1
ATOM 2764 N N . TYR A 1 344 ? 23.284 -7.037 -44.052 1.00 90.50 344 TYR A N 1
ATOM 2765 C CA . TYR A 1 344 ? 23.257 -7.223 -42.608 1.00 90.50 344 TYR A CA 1
ATOM 2766 C C . TYR A 1 344 ? 24.438 -6.583 -41.880 1.00 90.50 344 TYR A C 1
ATOM 2768 O O . TYR A 1 344 ? 25.593 -6.658 -42.306 1.00 90.50 344 TYR A O 1
ATOM 2776 N N . TYR A 1 345 ? 24.152 -6.011 -40.713 1.00 90.62 345 TYR A N 1
ATOM 2777 C CA . TYR A 1 345 ? 25.153 -5.386 -39.862 1.00 90.62 345 TYR A CA 1
ATOM 2778 C C . TYR A 1 345 ? 24.878 -5.610 -38.376 1.00 90.62 345 TYR A C 1
ATOM 2780 O O . TYR A 1 345 ? 23.732 -5.715 -37.938 1.00 90.62 345 TYR A O 1
ATOM 2788 N N . PHE A 1 346 ? 25.953 -5.642 -37.590 1.00 94.19 346 PHE A N 1
ATOM 2789 C CA . PHE A 1 346 ? 25.898 -5.531 -36.134 1.00 94.19 346 PHE A CA 1
ATOM 2790 C C . PHE A 1 346 ? 26.246 -4.102 -35.733 1.00 94.19 346 PHE A C 1
ATOM 2792 O O . PHE A 1 346 ? 27.062 -3.454 -36.390 1.00 94.19 346 PHE A O 1
ATOM 2799 N N . PHE A 1 347 ? 25.668 -3.609 -34.645 1.00 92.44 347 PHE A N 1
ATOM 2800 C CA . PHE A 1 347 ? 26.014 -2.294 -34.131 1.00 92.44 347 PHE A CA 1
ATOM 2801 C C . PHE A 1 347 ? 26.112 -2.262 -32.614 1.00 92.44 347 PHE A C 1
ATOM 2803 O O . PHE A 1 347 ? 25.392 -2.965 -31.906 1.00 92.44 347 PHE A O 1
ATOM 2810 N N . LEU A 1 348 ? 26.999 -1.392 -32.137 1.00 94.00 348 LEU A N 1
ATOM 2811 C CA . LEU A 1 348 ? 27.109 -0.979 -30.745 1.00 94.00 348 LEU A CA 1
ATOM 2812 C C . LEU A 1 348 ? 26.890 0.530 -30.695 1.00 94.00 348 LEU A C 1
ATOM 2814 O O . LEU A 1 348 ? 27.604 1.283 -31.354 1.00 94.00 348 LEU A O 1
ATOM 2818 N N . GLY A 1 349 ? 25.902 0.979 -29.934 1.00 91.69 349 GLY A N 1
ATOM 2819 C CA . GLY A 1 349 ? 25.523 2.381 -29.874 1.00 91.69 349 GLY A CA 1
ATOM 2820 C C . GLY A 1 349 ? 25.262 2.901 -28.479 1.00 91.69 349 GLY A C 1
ATOM 2821 O O . GLY A 1 349 ? 25.324 2.176 -27.489 1.00 91.69 349 GLY A O 1
ATOM 2822 N N . PHE A 1 350 ? 24.972 4.191 -28.418 1.00 94.00 350 PHE A N 1
ATOM 2823 C CA . PHE A 1 350 ? 24.626 4.905 -27.206 1.00 94.00 350 PHE A CA 1
ATOM 2824 C C . PHE A 1 350 ? 23.719 6.107 -27.506 1.00 94.00 350 PHE A C 1
ATOM 2826 O O . PHE A 1 350 ? 23.590 6.535 -28.654 1.00 94.00 350 PHE A O 1
ATOM 2833 N N . SER A 1 351 ? 23.062 6.633 -26.472 1.00 92.12 351 SER A N 1
ATOM 2834 C CA . SER A 1 351 ? 22.230 7.845 -26.549 1.00 92.12 351 SER A CA 1
ATOM 2835 C C . SER A 1 351 ? 22.945 9.007 -25.878 1.00 92.12 351 SER A C 1
ATOM 2837 O O . SER A 1 351 ? 23.245 8.944 -24.682 1.00 92.12 351 SER A O 1
ATOM 2839 N N . PHE A 1 352 ? 23.197 10.084 -26.622 1.00 86.00 352 PHE A N 1
ATOM 2840 C CA . PHE A 1 352 ? 23.835 11.275 -26.066 1.00 86.00 352 PHE A CA 1
ATOM 2841 C C . PHE A 1 352 ? 22.899 12.004 -25.106 1.00 86.00 352 PHE A C 1
ATOM 2843 O O . PHE A 1 352 ? 23.337 12.448 -24.041 1.00 86.00 352 PHE A O 1
ATOM 2850 N N . THR A 1 353 ? 21.607 12.088 -25.444 1.00 83.81 353 THR A N 1
ATOM 2851 C CA . THR A 1 353 ? 20.622 12.762 -24.586 1.00 83.81 353 THR A CA 1
ATOM 2852 C C . THR A 1 353 ? 20.546 12.097 -23.212 1.00 83.81 353 THR A C 1
ATOM 2854 O O . THR A 1 353 ? 20.666 12.779 -22.193 1.00 83.81 353 THR A O 1
ATOM 2857 N N . LYS A 1 354 ? 20.497 10.761 -23.165 1.00 81.81 354 LYS A N 1
ATOM 2858 C CA . LYS A 1 354 ? 20.407 9.989 -21.916 1.00 81.81 354 LYS A CA 1
ATOM 2859 C C . LYS A 1 354 ? 21.728 9.839 -21.166 1.00 81.81 354 LYS A C 1
ATOM 2861 O O . LYS A 1 354 ? 21.725 9.682 -19.943 1.00 81.81 354 LYS A O 1
ATOM 2866 N N . LEU A 1 355 ? 22.867 9.880 -21.860 1.00 79.19 355 LEU A N 1
ATOM 2867 C CA . LEU A 1 355 ? 24.178 9.958 -21.206 1.00 79.19 355 LEU A CA 1
ATOM 2868 C C . LEU A 1 355 ? 24.354 11.291 -20.476 1.00 79.19 355 LEU A C 1
ATOM 2870 O O . LEU A 1 355 ? 24.930 11.314 -19.391 1.00 79.19 355 LEU A O 1
ATOM 2874 N N . SER A 1 356 ? 23.823 12.387 -21.025 1.00 71.62 356 SER A N 1
ATOM 2875 C CA . SER A 1 356 ? 23.924 13.706 -20.393 1.00 71.62 356 SER A CA 1
ATOM 2876 C C . SER A 1 356 ? 23.255 13.762 -19.011 1.00 71.62 356 SER A C 1
ATOM 2878 O O . SER A 1 356 ? 23.787 14.395 -18.097 1.00 71.62 356 SER A O 1
ATOM 2880 N N . ASP A 1 357 ? 22.153 13.030 -18.825 1.00 67.44 357 ASP A N 1
ATOM 2881 C CA . ASP A 1 357 ? 21.442 12.934 -17.545 1.00 67.44 357 ASP A CA 1
ATOM 2882 C C . ASP A 1 357 ? 22.286 12.244 -16.463 1.00 67.44 357 ASP A C 1
ATOM 2884 O O . ASP A 1 357 ? 22.272 12.657 -15.305 1.00 67.44 357 ASP A O 1
ATOM 2888 N N . PHE A 1 358 ? 23.114 11.261 -16.836 1.00 64.69 358 PHE A N 1
ATOM 2889 C CA . PHE A 1 358 ? 24.013 10.580 -15.898 1.00 64.69 358 PHE A CA 1
ATOM 2890 C C . PHE A 1 358 ? 25.040 11.536 -15.271 1.00 64.69 358 PHE A C 1
ATOM 2892 O O . PHE A 1 358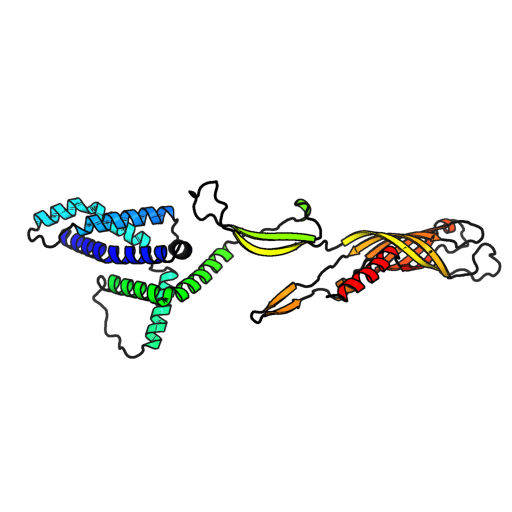 ? 25.288 11.475 -14.068 1.00 64.69 358 PHE A O 1
ATOM 2899 N N . PHE A 1 359 ? 25.600 12.449 -16.069 1.00 66.25 359 PHE A N 1
ATOM 2900 C CA . PHE A 1 359 ? 26.578 13.435 -15.592 1.00 66.25 359 PHE A CA 1
ATOM 2901 C C . PHE A 1 359 ? 25.947 14.581 -14.791 1.00 66.25 359 PHE A C 1
ATOM 2903 O O . PHE A 1 359 ? 26.633 15.244 -14.008 1.00 66.25 359 PHE A O 1
ATOM 2910 N N . LYS A 1 360 ? 24.649 14.840 -14.984 1.00 61.25 360 LYS A N 1
ATOM 2911 C CA . LYS A 1 360 ? 23.899 15.817 -14.184 1.00 61.25 360 LYS A CA 1
ATOM 2912 C C . LYS A 1 360 ? 23.533 15.240 -12.818 1.00 61.25 360 LYS A C 1
ATOM 2914 O O . LYS A 1 360 ? 23.792 15.891 -11.807 1.00 61.25 360 LYS A O 1
ATOM 2919 N N . ASP A 1 361 ? 23.042 14.004 -12.778 1.00 51.75 361 ASP A N 1
ATOM 2920 C CA . ASP A 1 361 ? 22.661 13.327 -11.533 1.00 51.75 361 ASP A CA 1
ATOM 2921 C C . ASP A 1 361 ? 23.874 13.010 -10.638 1.00 51.75 361 ASP A C 1
ATOM 2923 O O . ASP A 1 361 ? 23.781 13.064 -9.410 1.00 51.75 361 ASP A O 1
ATOM 2927 N N . SER A 1 362 ? 25.055 12.751 -11.214 1.00 47.78 362 SER A N 1
ATOM 2928 C CA . SER A 1 362 ? 26.274 12.517 -10.426 1.00 47.78 362 SER A CA 1
ATOM 2929 C C . SER A 1 362 ? 26.731 13.751 -9.638 1.00 47.78 362 SER A C 1
ATOM 2931 O O . SER A 1 362 ? 27.365 13.608 -8.594 1.00 47.78 362 SER A O 1
ATOM 2933 N N . LYS A 1 363 ? 26.397 14.967 -10.095 1.00 39.41 363 LYS A N 1
ATOM 2934 C CA . LYS A 1 363 ? 26.717 16.206 -9.368 1.00 39.41 363 LYS A CA 1
ATOM 2935 C C . LYS A 1 363 ? 25.796 16.449 -8.172 1.00 39.41 363 LYS A C 1
ATOM 2937 O O . LYS A 1 363 ? 26.252 17.047 -7.206 1.00 39.41 363 LYS A O 1
ATOM 2942 N N . SER A 1 364 ? 24.553 15.956 -8.185 1.00 37.66 364 SER A N 1
ATOM 2943 C CA . SER A 1 364 ? 23.638 16.115 -7.042 1.00 37.66 364 SER A CA 1
ATOM 2944 C C . SER A 1 364 ? 23.887 15.117 -5.908 1.00 37.66 364 SER A C 1
ATOM 2946 O O . SER A 1 364 ? 23.449 15.353 -4.788 1.00 37.66 364 SER A O 1
ATOM 2948 N N . VAL A 1 365 ? 24.580 14.004 -6.179 1.00 39.56 365 VAL A N 1
ATOM 2949 C CA . VAL A 1 365 ? 24.978 13.025 -5.146 1.00 39.56 365 VAL A CA 1
ATOM 2950 C C . VAL A 1 365 ? 26.256 13.459 -4.416 1.00 39.56 365 VAL A C 1
ATOM 2952 O O . VAL A 1 365 ? 26.463 13.074 -3.275 1.00 39.56 365 VAL A O 1
ATOM 2955 N N . ALA A 1 366 ? 27.091 14.303 -5.031 1.00 34.38 366 ALA A N 1
ATOM 2956 C CA . ALA A 1 366 ? 28.296 14.847 -4.397 1.00 34.38 366 ALA A CA 1
ATOM 2957 C C . ALA A 1 366 ? 28.030 16.066 -3.487 1.00 34.38 366 ALA A C 1
ATOM 2959 O O . ALA A 1 366 ? 28.961 16.581 -2.875 1.00 34.38 366 ALA A O 1
ATOM 2960 N N . SER A 1 367 ? 26.782 16.544 -3.412 1.00 34.50 367 SER A N 1
ATOM 2961 C CA . SER A 1 367 ? 26.381 17.726 -2.637 1.00 34.50 367 SER A CA 1
ATOM 2962 C C . SER A 1 367 ? 25.349 17.426 -1.539 1.00 34.50 367 SER A C 1
ATOM 2964 O O . SER A 1 367 ? 24.585 18.320 -1.176 1.00 34.50 367 SER A O 1
ATOM 2966 N N . GLN A 1 368 ? 25.285 16.185 -1.045 1.00 30.12 368 GLN A N 1
ATOM 2967 C CA . GLN A 1 368 ? 24.508 15.812 0.146 1.00 30.12 368 GLN A CA 1
ATOM 2968 C C . GLN A 1 368 ? 25.395 15.189 1.212 1.00 30.12 368 GLN A C 1
ATOM 2970 O O . GLN A 1 368 ? 26.224 14.327 0.844 1.00 30.12 368 GLN A O 1
#

Nearest PDB structures (foldseek):
  4pn0-assembly1_A  TM=2.758E-01  e=2.894E-01  Schizosaccharomyces pombe
  4pn0-assembly2_D  TM=2.649E-01  e=5.309E-01  Schizosaccharomyces pombe
  1lj5-assembly1_A  TM=2.298E-01  e=8.722E-01  Homo sapiens
  4pn0-assembly2_C  TM=2.411E-01  e=1.149E+00  Schizosaccharomyces pombe
  4kds-assembly1_A  TM=1.919E-01  e=4.029E-01  Oncorhynchus mykiss

Organism: NCBI:txid1655419

Radius of gyration: 41.25 Å; Cα contacts (8 Å, |Δi|>4): 468; chains: 1; bounding box: 88×44×118 Å

pLDDT: mean 71.11, std 14.87, range [30.12, 95.75]

Solvent-accessible surface area (backbone atoms only — not comparable to full-atom values): 21164 Å² total; per-residue (Å²): 114,68,66,61,51,52,51,52,51,50,54,48,49,60,62,50,45,58,55,52,51,53,51,55,46,54,32,50,76,67,31,73,66,46,37,48,53,53,31,62,67,66,73,48,57,70,70,61,47,55,54,46,50,52,50,49,53,54,45,48,58,58,55,69,70,63,73,81,88,60,86,50,66,68,64,48,47,52,53,46,66,76,40,45,64,61,51,52,50,47,51,51,48,44,48,75,73,58,59,41,81,92,28,71,64,42,54,51,51,53,50,52,49,52,53,51,49,66,75,56,79,81,76,86,89,78,86,88,89,85,66,82,72,66,51,61,52,55,52,48,53,50,50,48,53,48,44,69,77,39,39,71,62,51,49,51,52,50,50,56,51,53,50,51,59,50,56,76,68,61,74,94,78,85,83,63,51,73,84,70,67,64,51,72,74,40,73,51,73,42,65,51,71,56,79,94,54,96,77,62,57,94,84,60,80,61,58,71,46,80,75,50,76,44,76,39,66,74,63,47,79,40,83,46,76,44,60,33,40,28,44,35,35,68,44,84,68,78,87,62,93,73,60,81,51,47,48,91,61,63,67,41,81,30,49,34,42,32,48,29,41,29,36,38,49,80,67,82,34,54,76,43,70,47,98,85,70,51,76,45,69,55,61,74,64,65,63,57,47,64,37,11,49,25,45,34,40,40,42,33,45,39,69,60,37,68,83,47,95,70,34,50,27,40,31,48,32,41,23,32,56,70,52,31,37,34,40,37,44,32,37,31,64,77,34,71,74,54,90,89,52,66,33,38,30,42,36,47,28,33,12,68,74,58,46,52,51,55,65,54,55,56,57,62,63,76,73,111

Mean predicted aligned error: 19.11 Å

Foldseek 3Di:
DVLVVLVLLLVLLQLLLVLLLVLQVVQVVVHLVSNVLLCVQLVHDPVLVVVLSVLSVVLNVVSVPDDPPDPDPVVSVVVCVVCVVSSVSSVVSSCSSVPPDPTVLVVLLVVVVVVVCVVVPDDDDDDDDDDPRVVVSVVSVSSSVVCVVCVVVSSVVSVVVVVVVVVVVDDDDDDDCVVVVHDQFDKDWDWDFDDSDPPPDPPDDTDIDTPDIDGDHDFFWDKDKFKKKKWKAFPPWPPDPPPLFFDPDRTDIKIWMWTKGWGADPQQADFDQDPVRDTDGHGPPPPCNQFRKIKTKIWIWDDGTPPDPTWIKMWIWMATPRQQKIKTKIFTPVCPPDPNGGRIIIIIIGGPVVVVVVVVVVVVVVVD